Protein AF-0000000075735319 (afdb_homodimer)

Radius of gyration: 29.5 Å; Cα contacts (8 Å, |Δi|>4): 1504; chains: 2; bounding box: 54×100×84 Å

Secondary structure (DSSP, 8-state):
---------------HHHHHHHHHHHHGGGGGGGTT-EEEEESTTSHHHHHHHHHHHHHHHHHT---EEEEEES-HHHHHHH-HHHHT-TTEEEEE--TTTPPPPSS--SEEEE------HHHHHH-HHHHHHHHHHHHHHHHHHHHHTT-SEEEEEEEGGGG-PBPTT-SSB-TT--B---TTSGGGHHHHHHHHHHHHHHHHHHHH---EEEEEE-EEESTT--TTSS-HHHHHHHHHHTTPPEEESS-S--EE-EEEHHHHHHHHHHHHHHPPTT-EEEES----EEHHHHHHHHHHHHS-S-EEE------SS-SSEE-B--HHHHHHH-----S-HHHHHHHHHHHTT--TT--/---------------HHHHHHHHHHHHGGGGGGGTT-EEEEESTTSHHHHHHHHHHHHHHHHHT---EEEEEES-HHHHHHH-HHHHT-TTEEEEE--TTTPPPPSS--SEEEE------HHHHHH-HHHHHHHHHHHHHHHHHHHHHTT-SEEEEEEEGGGG-SBPTT-SSB-TT--B---TTSGGGHHHHHHHHHHHHHHHHHHHH---EEEEEE-EEESTT--TTSS-HHHHHHHHHHTTPPEEESS-S--EE-EEEHHHHHHHHHHHHHHPPTT-EEEES----EEHHHHHHHHHHHHS-S-EEE--PPP-SS-SSEE-B--HHHHHHH-----S-HHHHHHHHHHHTT--TT--

InterPro domains:
  IPR001509 NAD-dependent epimerase/dehydratase [PF01370] (40-284)
  IPR036291 NAD(P)-binding domain superfamily [SSF51735] (31-352)

Structure (mmCIF, N/CA/C/O backbone):
data_AF-0000000075735319-model_v1
#
loop_
_entity.id
_entity.type
_entity.pdbx_description
1 polymer 'NAD-dependent epimerase/dehydratase family protein'
#
loop_
_atom_site.group_PDB
_atom_site.id
_atom_site.type_symbol
_atom_site.label_atom_id
_atom_site.label_alt_id
_atom_site.label_comp_id
_atom_site.label_asym_id
_atom_site.label_entity_id
_atom_site.label_seq_id
_atom_site.pdbx_PDB_ins_code
_atom_site.Cartn_x
_atom_site.Cartn_y
_atom_site.Cartn_z
_atom_site.occupancy
_atom_site.B_iso_or_equiv
_atom_site.auth_seq_id
_atom_site.auth_comp_id
_atom_site.auth_asym_id
_atom_site.auth_atom_id
_atom_site.pdbx_PDB_model_num
ATOM 1 N N . MET A 1 1 ? 24.719 -62.781 7.316 1 29.17 1 MET A N 1
ATOM 2 C CA . MET A 1 1 ? 24.531 -61.344 7.418 1 29.17 1 MET A CA 1
ATOM 3 C C . MET A 1 1 ? 24.141 -60.75 6.07 1 29.17 1 MET A C 1
ATOM 5 O O . MET A 1 1 ? 24.984 -60.531 5.203 1 29.17 1 MET A O 1
ATOM 9 N N . SER A 1 2 ? 22.906 -61.094 5.492 1 29.58 2 SER A N 1
ATOM 10 C CA . SER A 1 2 ? 22.266 -60.844 4.203 1 29.58 2 SER A CA 1
ATOM 11 C C . SER A 1 2 ? 22.125 -59.344 3.949 1 29.58 2 SER A C 1
ATOM 13 O O . SER A 1 2 ? 21.562 -58.625 4.777 1 29.58 2 SER A O 1
ATOM 15 N N . ASP A 1 3 ? 23.094 -58.688 3.291 1 29.36 3 ASP A N 1
ATOM 16 C CA . ASP A 1 3 ? 23.234 -57.312 2.84 1 29.36 3 ASP A CA 1
ATOM 17 C C . ASP A 1 3 ? 21.984 -56.844 2.09 1 29.36 3 ASP A C 1
ATOM 19 O O . ASP A 1 3 ? 21.734 -57.281 0.961 1 29.36 3 ASP A O 1
ATOM 23 N N . GLN A 1 4 ? 20.766 -56.781 2.727 1 30.91 4 GLN A N 1
ATOM 24 C CA . GLN A 1 4 ? 19.547 -56.25 2.131 1 30.91 4 GLN A CA 1
ATOM 25 C C . GLN A 1 4 ? 19.812 -54.906 1.464 1 30.91 4 GLN A C 1
ATOM 27 O O . GLN A 1 4 ? 20.266 -53.969 2.113 1 30.91 4 GLN A O 1
ATOM 32 N N . SER A 1 5 ? 20.234 -54.938 0.179 1 34.66 5 SER A N 1
ATOM 33 C CA . SER A 1 5 ? 20.406 -53.781 -0.707 1 34.66 5 SER A CA 1
ATOM 34 C C . SER A 1 5 ? 19.297 -52.75 -0.492 1 34.66 5 SER A C 1
ATOM 36 O O . SER A 1 5 ? 18.172 -53.094 -0.137 1 34.66 5 SER A O 1
ATOM 38 N N . PRO A 1 6 ? 19.625 -51.469 -0.291 1 36.47 6 PRO A N 1
ATOM 39 C CA . PRO A 1 6 ? 18.656 -50.375 -0.102 1 36.47 6 PRO A CA 1
ATOM 40 C C . PRO A 1 6 ? 17.453 -50.5 -1.03 1 36.47 6 PRO A C 1
ATOM 42 O O . PRO A 1 6 ? 17.531 -51.188 -2.059 1 36.47 6 PRO A O 1
ATOM 45 N N . THR A 1 7 ? 16.234 -50.375 -0.545 1 35.91 7 THR A N 1
ATOM 46 C CA . THR A 1 7 ? 14.875 -50.281 -1.092 1 35.91 7 THR A CA 1
ATOM 47 C C . THR A 1 7 ? 14.875 -49.531 -2.408 1 35.91 7 THR A C 1
ATOM 49 O O . THR A 1 7 ? 15.43 -48.438 -2.496 1 35.91 7 THR A O 1
ATOM 52 N N . ASN A 1 8 ? 15 -50.188 -3.555 1 34.16 8 ASN A N 1
ATOM 53 C CA . ASN A 1 8 ? 14.664 -49.688 -4.887 1 34.16 8 ASN A CA 1
ATOM 54 C C . ASN A 1 8 ? 13.508 -48.688 -4.84 1 34.16 8 ASN A C 1
ATOM 56 O O . ASN A 1 8 ? 12.367 -49.062 -4.547 1 34.16 8 ASN A O 1
ATOM 60 N N . ALA A 1 9 ? 13.742 -47.5 -4.426 1 40.59 9 ALA A N 1
ATOM 61 C CA . ALA A 1 9 ? 12.656 -46.531 -4.555 1 40.59 9 ALA A CA 1
ATOM 62 C C . ALA A 1 9 ? 11.898 -46.719 -5.867 1 40.59 9 ALA A C 1
ATOM 64 O O . ALA A 1 9 ? 12.508 -46.781 -6.938 1 40.59 9 ALA A O 1
ATOM 65 N N . PRO A 1 10 ? 10.82 -47.25 -5.996 1 42.88 10 PRO A N 1
ATOM 66 C CA . PRO A 1 10 ? 10.07 -47.438 -7.242 1 42.88 10 PRO A CA 1
ATOM 67 C C . PRO A 1 10 ? 10.242 -46.25 -8.195 1 42.88 10 PRO A C 1
ATOM 69 O O . PRO A 1 10 ? 10.484 -45.125 -7.758 1 42.88 10 PRO A O 1
ATOM 72 N N . SER A 1 11 ? 10.773 -46.344 -9.484 1 46.78 11 SER A N 1
ATOM 73 C CA . SER A 1 11 ? 10.859 -45.438 -10.602 1 46.78 11 SER A CA 1
ATOM 74 C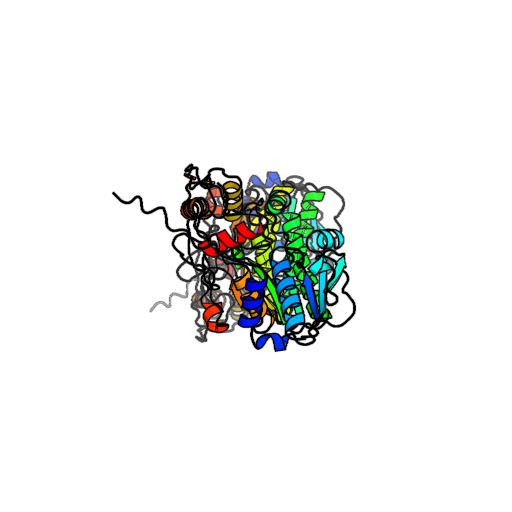 C . SER A 1 11 ? 9.648 -44.5 -10.648 1 46.78 11 SER A C 1
ATOM 76 O O . SER A 1 11 ? 8.516 -44.938 -10.789 1 46.78 11 SER A O 1
ATOM 78 N N . VAL A 1 12 ? 9.516 -43.562 -9.828 1 56.84 12 VAL A N 1
ATOM 79 C CA . VAL A 1 12 ? 8.414 -42.625 -9.859 1 56.84 12 VAL A CA 1
ATOM 80 C C . VAL A 1 12 ? 8.125 -42.219 -11.297 1 56.84 12 VAL A C 1
ATOM 82 O O . VAL A 1 12 ? 8.953 -41.562 -11.945 1 56.84 12 VAL A O 1
ATOM 85 N N . GLN A 1 13 ? 7.383 -43 -12.172 1 78.25 13 GLN A N 1
ATOM 86 C CA . GLN A 1 13 ? 6.977 -42.688 -13.547 1 78.25 13 GLN A CA 1
ATOM 87 C C . GLN A 1 13 ? 6.039 -41.469 -13.586 1 78.25 13 GLN A C 1
ATOM 89 O O . GLN A 1 13 ? 4.871 -41.594 -13.211 1 78.25 13 GLN A O 1
ATOM 94 N N . TRP A 1 14 ? 6.598 -40.219 -13.5 1 89.56 14 TRP A N 1
ATOM 95 C CA . TRP A 1 14 ? 5.848 -38.969 -13.609 1 89.56 14 TRP A CA 1
ATOM 96 C C . TRP A 1 14 ? 5.926 -38.406 -15.023 1 89.56 14 TRP A C 1
ATOM 98 O O . TRP A 1 14 ? 6.957 -38.531 -15.688 1 89.56 14 TRP A O 1
ATOM 108 N N . SER A 1 15 ? 4.824 -37.906 -15.523 1 93.81 15 SER A N 1
ATOM 109 C CA . SER A 1 15 ? 4.801 -37.125 -16.734 1 93.81 15 SER A CA 1
ATOM 110 C C . SER A 1 15 ? 3.914 -35.875 -16.578 1 93.81 15 SER A C 1
ATOM 112 O O . SER A 1 15 ? 3.002 -35.875 -15.75 1 93.81 15 SER A O 1
ATOM 114 N N . LEU A 1 16 ? 4.18 -34.938 -17.281 1 95.75 16 LEU A N 1
ATOM 115 C CA . LEU A 1 16 ? 3.352 -33.719 -17.281 1 95.75 16 LEU A CA 1
ATOM 116 C C . LEU A 1 16 ? 1.905 -34.062 -17.625 1 95.75 16 LEU A C 1
ATOM 118 O O . LEU A 1 16 ? 0.975 -33.469 -17.094 1 95.75 16 LEU A O 1
ATOM 122 N N . ALA A 1 17 ? 1.692 -35.031 -18.531 1 96.19 17 ALA A N 1
ATOM 123 C CA . ALA A 1 17 ? 0.356 -35.469 -18.938 1 96.19 17 ALA A CA 1
ATOM 124 C C . ALA A 1 17 ? -0.456 -35.938 -17.734 1 96.19 17 ALA A C 1
ATOM 126 O O . ALA A 1 17 ? -1.669 -35.75 -17.672 1 96.19 17 ALA A O 1
ATOM 127 N N . GLN A 1 18 ? 0.214 -36.594 -16.828 1 97.12 18 GLN A N 1
ATOM 128 C CA . GLN A 1 18 ? -0.46 -37.062 -15.625 1 97.12 18 GLN A CA 1
ATOM 129 C C . GLN A 1 18 ? -0.947 -35.875 -14.781 1 97.12 18 GLN A C 1
ATOM 131 O O . GLN A 1 18 ? -2.053 -35.906 -14.242 1 97.12 18 GLN A O 1
ATOM 136 N N . ASP A 1 19 ? -0.102 -34.906 -14.641 1 98.31 19 ASP A N 1
ATOM 137 C CA . ASP A 1 19 ? -0.502 -33.688 -13.922 1 98.31 19 ASP A CA 1
ATOM 138 C C . ASP A 1 19 ? -1.683 -33 -14.609 1 98.31 19 ASP A C 1
ATOM 140 O O . ASP A 1 19 ? -2.609 -32.531 -13.945 1 98.31 19 ASP A O 1
ATOM 144 N N . LEU A 1 20 ? -1.655 -32.938 -15.93 1 98.62 20 LEU A N 1
ATOM 145 C CA . LEU A 1 20 ? -2.721 -32.281 -16.672 1 98.62 20 LEU A CA 1
ATOM 146 C C . LEU A 1 20 ? -4.027 -33.062 -16.562 1 98.62 20 LEU A C 1
ATOM 148 O O . LEU A 1 20 ? -5.105 -32.469 -16.5 1 98.62 20 LEU A O 1
ATOM 152 N N . GLU A 1 21 ? -3.93 -34.406 -16.531 1 98.25 21 GLU A N 1
ATOM 153 C CA . GLU A 1 21 ? -5.098 -35.25 -16.297 1 98.25 21 GLU A CA 1
ATOM 154 C C . GLU A 1 21 ? -5.688 -34.969 -14.906 1 98.25 21 GLU A C 1
ATOM 156 O O . GLU A 1 21 ? -6.906 -34.875 -14.75 1 98.25 21 GLU A O 1
ATOM 161 N N . PHE A 1 22 ? -4.797 -34.906 -13.961 1 98.31 22 PHE A N 1
ATOM 162 C CA . PHE A 1 22 ? -5.215 -34.594 -12.602 1 98.31 22 PHE A CA 1
ATOM 163 C C . PHE A 1 22 ? -5.945 -33.25 -12.555 1 98.31 22 PHE A C 1
ATOM 165 O O . PHE A 1 22 ? -7.004 -33.156 -11.938 1 98.31 22 PHE A O 1
ATOM 172 N N . ILE A 1 23 ? -5.375 -32.219 -13.18 1 98.81 23 ILE A N 1
ATOM 173 C CA . ILE A 1 23 ? -5.973 -30.875 -13.195 1 98.81 23 ILE A CA 1
ATOM 174 C C . ILE A 1 23 ? -7.363 -30.938 -13.812 1 98.81 23 ILE A C 1
ATOM 176 O O . ILE A 1 23 ? -8.328 -30.406 -13.25 1 98.81 23 ILE A O 1
ATOM 180 N N . THR A 1 24 ? -7.496 -31.594 -14.969 1 98.75 24 THR A N 1
ATOM 181 C CA . THR A 1 24 ? -8.766 -31.688 -15.688 1 98.75 24 THR A CA 1
ATOM 182 C C . THR A 1 24 ? -9.82 -32.375 -14.828 1 98.75 24 THR A C 1
ATOM 184 O O . THR A 1 24 ? -10.945 -31.891 -14.719 1 98.75 24 THR A O 1
ATOM 187 N N . SER A 1 25 ? -9.398 -33.438 -14.188 1 98.56 25 SER A N 1
ATOM 188 C CA . SER A 1 25 ? -10.328 -34.188 -13.344 1 98.56 25 SER A CA 1
ATOM 189 C C . SER A 1 25 ? -10.703 -33.375 -12.094 1 98.56 25 SER A C 1
ATOM 191 O O . SER A 1 25 ? -11.852 -33.438 -11.641 1 98.56 25 SER A O 1
ATOM 193 N N . SER A 1 26 ? -9.766 -32.688 -11.508 1 98.62 26 SER A N 1
ATOM 194 C CA . SER A 1 26 ? -9.969 -31.984 -10.258 1 98.62 26 SER A CA 1
ATOM 195 C C . SER A 1 26 ? -10.852 -30.766 -10.453 1 98.62 26 SER A C 1
ATOM 197 O O . SER A 1 26 ? -11.648 -30.422 -9.578 1 98.62 26 SER A O 1
ATOM 199 N N . VAL A 1 27 ? -10.664 -30.062 -11.562 1 98.62 27 VAL A N 1
ATOM 200 C CA . VAL A 1 27 ? -11.555 -28.938 -11.875 1 98.62 27 VAL A CA 1
ATOM 201 C C . VAL A 1 27 ? -12.969 -29.469 -12.133 1 98.62 27 VAL A C 1
ATOM 203 O O . VAL A 1 27 ? -13.953 -28.844 -11.719 1 98.62 27 VAL A O 1
ATOM 206 N N . GLY A 1 28 ? -13.094 -30.578 -12.844 1 97.88 28 GLY A N 1
ATOM 207 C CA . GLY A 1 28 ? -14.344 -31.312 -12.969 1 97.88 28 GLY A CA 1
ATOM 208 C C . GLY A 1 28 ? -15.406 -30.562 -13.75 1 97.88 28 GLY A C 1
ATOM 209 O O . GLY A 1 28 ? -15.141 -30.062 -14.852 1 97.88 28 GLY A O 1
ATOM 210 N N . PRO A 1 29 ? -16.594 -30.453 -13.141 1 98.06 29 PRO A N 1
ATOM 211 C CA . PRO A 1 29 ? -17.719 -29.875 -13.875 1 98.06 29 PRO A CA 1
ATOM 212 C C . PRO A 1 29 ? -17.547 -28.375 -14.102 1 98.06 29 PRO A C 1
ATOM 214 O O . PRO A 1 29 ? -18.25 -27.781 -14.938 1 98.06 29 PRO A O 1
ATOM 217 N N . TYR A 1 30 ? -16.656 -27.812 -13.438 1 98.44 30 TYR A N 1
ATOM 218 C CA . TYR A 1 30 ? -16.5 -26.359 -13.508 1 98.44 30 TYR A CA 1
ATOM 219 C C . TYR A 1 30 ? -15.859 -25.938 -14.82 1 98.44 30 TYR A C 1
ATOM 221 O O . TYR A 1 30 ? -15.898 -24.766 -15.188 1 98.44 30 TYR A O 1
ATOM 229 N N . TRP A 1 31 ? -15.289 -26.875 -15.562 1 98.62 31 TRP A N 1
ATOM 230 C CA . TRP A 1 31 ? -14.812 -26.578 -16.906 1 98.62 31 TRP A CA 1
ATOM 231 C C . TRP A 1 31 ? -15.938 -26.031 -17.781 1 98.62 31 TRP A C 1
ATOM 233 O O . TRP A 1 31 ? -15.695 -25.266 -18.719 1 98.62 31 TRP A O 1
ATOM 243 N N . ASN A 1 32 ? -17.156 -26.359 -17.438 1 98.25 32 ASN A N 1
ATOM 244 C CA . ASN A 1 32 ? -18.312 -25.938 -18.203 1 98.25 32 ASN A CA 1
ATOM 245 C C . ASN A 1 32 ? -18.453 -24.406 -18.203 1 98.25 32 ASN A C 1
ATOM 247 O O . ASN A 1 32 ? -19.016 -23.828 -19.125 1 98.25 32 ASN A O 1
ATOM 251 N N . GLU A 1 33 ? -17.938 -23.797 -17.203 1 98.12 33 GLU A N 1
ATOM 252 C CA . GLU A 1 33 ? -18 -22.344 -17.094 1 98.12 33 GLU A CA 1
ATOM 253 C C . GLU A 1 33 ? -17.078 -21.688 -18.125 1 98.12 33 GLU A C 1
ATOM 255 O O . GLU A 1 33 ? -17.203 -20.484 -18.375 1 98.12 33 GLU A O 1
ATOM 260 N N . LEU A 1 34 ? -16.188 -22.469 -18.75 1 98.5 34 LEU A N 1
ATOM 261 C CA . LEU A 1 34 ? -15.242 -21.922 -19.719 1 98.5 34 LEU A CA 1
ATOM 262 C C . LEU A 1 34 ? -15.578 -22.359 -21.125 1 98.5 34 LEU A C 1
ATOM 264 O O . LEU A 1 34 ? -14.797 -22.125 -22.062 1 98.5 34 LEU A O 1
ATOM 268 N N . LYS A 1 35 ? -16.703 -23.094 -21.234 1 98.44 35 LYS A N 1
ATOM 269 C CA . LYS A 1 35 ? -17.156 -23.438 -22.578 1 98.44 35 LYS A CA 1
ATOM 270 C C . LYS A 1 35 ? -17.406 -22.188 -23.422 1 98.44 35 LYS A C 1
ATOM 272 O O . LYS A 1 35 ? -18.172 -21.312 -23.016 1 98.44 35 LYS A O 1
ATOM 277 N N . GLY A 1 36 ? -16.719 -22.047 -24.516 1 98.38 36 GLY A N 1
ATOM 278 C CA . GLY A 1 36 ? -16.875 -20.922 -25.422 1 98.38 36 GLY A CA 1
ATOM 279 C C . GLY A 1 36 ? -16.281 -19.641 -24.875 1 98.38 36 GLY A C 1
ATOM 280 O O . GLY A 1 36 ? -16.516 -18.562 -25.406 1 98.38 36 GLY A O 1
ATOM 281 N N . ALA A 1 37 ? -15.531 -19.781 -23.797 1 98.5 37 ALA A N 1
ATOM 282 C CA . ALA A 1 37 ? -14.977 -18.609 -23.141 1 98.5 37 ALA A CA 1
ATOM 283 C C . ALA A 1 37 ? -13.914 -17.938 -24 1 98.5 37 ALA A C 1
ATOM 285 O O . ALA A 1 37 ? -13.211 -18.609 -24.766 1 98.5 37 ALA A O 1
ATOM 286 N N . ARG A 1 38 ? -13.828 -16.641 -23.938 1 98.69 38 ARG A N 1
ATOM 287 C CA . ARG A 1 38 ? -12.758 -15.836 -24.516 1 98.69 38 ARG A CA 1
ATOM 288 C C . ARG A 1 38 ? -11.922 -15.18 -23.422 1 98.69 38 ARG A C 1
ATOM 290 O O . ARG A 1 38 ? -12.359 -14.211 -22.781 1 98.69 38 ARG A O 1
ATOM 297 N N . LEU A 1 39 ? -10.727 -15.672 -23.266 1 98.81 39 LEU A N 1
ATOM 298 C CA . LEU A 1 39 ? -9.867 -15.242 -22.172 1 98.81 39 LEU A CA 1
ATOM 299 C C . LEU A 1 39 ? -8.812 -14.25 -22.656 1 98.81 39 LEU A C 1
ATOM 301 O O . LEU A 1 39 ? -8.281 -14.398 -23.75 1 98.81 39 LEU A O 1
ATOM 305 N N . PHE A 1 40 ? -8.547 -13.211 -21.891 1 98.88 40 PHE A N 1
ATOM 306 C CA . PHE A 1 40 ? -7.348 -12.391 -22 1 98.88 40 PHE A CA 1
ATOM 307 C C . PHE A 1 40 ? -6.387 -12.672 -20.859 1 98.88 40 PHE A C 1
ATOM 309 O O . PHE A 1 40 ? -6.773 -12.633 -19.688 1 98.88 40 PHE A O 1
ATOM 316 N N . ILE A 1 41 ? -5.152 -13.031 -21.188 1 98.81 41 ILE A N 1
ATOM 317 C CA . ILE A 1 41 ? -4.188 -13.453 -20.188 1 98.81 41 ILE A CA 1
ATOM 318 C C . ILE A 1 41 ? -2.92 -12.609 -20.297 1 98.81 41 ILE A C 1
ATOM 320 O O . ILE A 1 41 ? -2.309 -12.547 -21.375 1 98.81 41 ILE A O 1
ATOM 324 N N . THR A 1 42 ? -2.578 -11.898 -19.25 1 98.44 42 THR A N 1
ATOM 325 C CA . THR A 1 42 ? -1.233 -11.344 -19.125 1 98.44 42 THR A CA 1
ATOM 326 C C . THR A 1 42 ? -0.352 -12.25 -18.266 1 98.44 42 THR A C 1
ATOM 328 O O . THR A 1 42 ? -0.845 -12.938 -17.375 1 98.44 42 THR A O 1
ATOM 331 N N . GLY A 1 43 ? 0.929 -12.305 -18.609 1 96.81 43 GLY A N 1
ATOM 332 C CA . GLY A 1 43 ? 1.821 -13.164 -17.844 1 96.81 43 GLY A CA 1
ATOM 333 C C . GLY A 1 43 ? 1.709 -14.633 -18.234 1 96.81 43 GLY A C 1
ATOM 334 O O . GLY A 1 43 ? 2.137 -15.508 -17.484 1 96.81 43 GLY A O 1
ATOM 335 N N . GLY A 1 44 ? 1.169 -14.898 -19.359 1 97.56 44 GLY A N 1
ATOM 336 C CA . GLY A 1 44 ? 0.912 -16.266 -19.781 1 97.56 44 GLY A CA 1
ATOM 337 C C . GLY A 1 44 ? 2.17 -17.016 -20.188 1 97.56 44 GLY A C 1
ATOM 338 O O . GLY A 1 44 ? 2.156 -18.234 -20.297 1 97.56 44 GLY A O 1
ATOM 339 N N . THR A 1 45 ? 3.279 -16.328 -20.375 1 96.5 45 THR A N 1
ATOM 340 C CA . THR A 1 45 ? 4.488 -16.969 -20.859 1 96.5 45 THR A CA 1
ATOM 341 C C . THR A 1 45 ? 5.469 -17.234 -19.734 1 96.5 45 THR A C 1
ATOM 343 O O . THR A 1 45 ? 6.582 -17.719 -19.953 1 96.5 45 THR A O 1
ATOM 346 N N . GLY A 1 46 ? 5.039 -16.922 -18.516 1 94.31 46 GLY A N 1
ATOM 347 C CA . GLY A 1 46 ? 5.848 -17.203 -17.344 1 94.31 46 GLY A CA 1
ATOM 348 C C . GLY A 1 46 ? 5.586 -18.562 -16.734 1 94.31 46 GLY A C 1
ATOM 349 O O . GLY A 1 46 ? 4.867 -19.375 -17.312 1 94.31 46 GLY A O 1
ATOM 350 N N . PHE A 1 47 ? 6.125 -18.812 -15.57 1 94.5 47 PHE A N 1
ATOM 351 C CA . PHE A 1 47 ? 6.027 -20.094 -14.875 1 94.5 47 PHE A CA 1
ATOM 352 C C . PHE A 1 47 ? 4.57 -20.484 -14.664 1 94.5 47 PHE A C 1
ATOM 354 O O . PHE A 1 47 ? 4.105 -21.5 -15.195 1 94.5 47 PHE A O 1
ATOM 361 N N . ILE A 1 48 ? 3.811 -19.641 -13.945 1 97.31 48 ILE A N 1
ATOM 362 C CA . ILE A 1 48 ? 2.418 -19.938 -13.633 1 97.31 48 ILE A CA 1
ATOM 363 C C . ILE A 1 48 ? 1.579 -19.891 -14.906 1 97.31 48 ILE A C 1
ATOM 365 O O . ILE A 1 48 ? 0.703 -20.734 -15.109 1 97.31 48 ILE A O 1
ATOM 369 N N . GLY A 1 49 ? 1.894 -18.922 -15.742 1 97.81 49 GLY A N 1
ATOM 370 C CA . GLY A 1 49 ? 1.192 -18.797 -17.016 1 97.81 49 GLY A CA 1
ATOM 371 C C . GLY A 1 49 ? 1.272 -20.047 -17.875 1 97.81 49 GLY A C 1
ATOM 372 O O . GLY A 1 49 ? 0.275 -20.469 -18.469 1 97.81 49 GLY A O 1
ATOM 373 N N . CYS A 1 50 ? 2.426 -20.656 -17.938 1 97.75 50 CYS A N 1
ATOM 374 C CA . CYS A 1 50 ? 2.602 -21.875 -18.719 1 97.75 50 CYS A CA 1
ATOM 375 C C . CYS A 1 50 ? 1.699 -23 -18.203 1 97.75 50 CYS A C 1
ATOM 377 O O . CYS A 1 50 ? 1.107 -23.734 -19 1 97.75 50 CYS A O 1
ATOM 379 N N . TRP A 1 51 ? 1.585 -23.078 -16.938 1 98.5 51 TRP A N 1
ATOM 380 C CA . TRP A 1 51 ? 0.731 -24.109 -16.359 1 98.5 51 TRP A CA 1
ATOM 381 C C . TRP A 1 51 ? -0.734 -23.859 -16.703 1 98.5 51 TRP A C 1
ATOM 383 O O . TRP A 1 51 ? -1.476 -24.797 -17 1 98.5 51 TRP A O 1
ATOM 393 N N . LEU A 1 52 ? -1.158 -22.609 -16.641 1 98.81 52 LEU A N 1
ATOM 394 C CA . LEU A 1 52 ? -2.525 -22.266 -17.016 1 98.81 52 LEU A CA 1
ATOM 395 C C . LEU A 1 52 ? -2.789 -22.609 -18.484 1 98.81 52 LEU A C 1
ATOM 397 O O . LEU A 1 52 ? -3.812 -23.203 -18.812 1 98.81 52 LEU A O 1
ATOM 401 N N . LEU A 1 53 ? -1.831 -22.25 -19.344 1 98.81 53 LEU A N 1
ATOM 402 C CA . LEU A 1 53 ? -1.992 -22.516 -20.766 1 98.81 53 LEU A CA 1
ATOM 403 C C . LEU A 1 53 ? -2.01 -24.016 -21.047 1 98.81 53 LEU A C 1
ATOM 405 O O . LEU A 1 53 ? -2.818 -24.484 -21.844 1 98.81 53 LEU A O 1
ATOM 409 N N . GLU A 1 54 ? -1.102 -24.797 -20.359 1 98.81 54 GLU A N 1
ATOM 410 C CA . GLU A 1 54 ? -1.103 -26.25 -20.484 1 98.81 54 GLU A CA 1
ATOM 411 C C . GLU A 1 54 ? -2.463 -26.828 -20.125 1 98.81 54 GLU A C 1
ATOM 413 O O . GLU A 1 54 ? -3.014 -27.641 -20.875 1 98.81 54 GLU A O 1
ATOM 418 N N . ALA A 1 55 ? -2.957 -26.406 -19.016 1 98.88 55 ALA A N 1
ATOM 419 C CA . ALA A 1 55 ? -4.219 -26.938 -18.5 1 98.88 55 ALA A CA 1
ATOM 420 C C . ALA A 1 55 ? -5.379 -26.578 -19.438 1 98.88 55 ALA A C 1
ATOM 422 O O . ALA A 1 55 ? -6.211 -27.438 -19.75 1 98.88 55 ALA A O 1
ATOM 423 N N . LEU A 1 56 ? -5.461 -25.312 -19.891 1 98.88 56 LEU A N 1
ATOM 424 C CA . LEU A 1 56 ? -6.52 -24.844 -20.781 1 98.88 56 LEU A CA 1
ATOM 425 C C . LEU A 1 56 ? -6.477 -25.609 -22.109 1 98.88 56 LEU A C 1
ATOM 427 O O . LEU A 1 56 ? -7.516 -26.062 -22.594 1 98.88 56 LEU A O 1
ATOM 431 N N . ARG A 1 57 ? -5.277 -25.75 -22.672 1 98.75 57 ARG A N 1
ATOM 432 C CA . ARG A 1 57 ? -5.113 -26.469 -23.922 1 98.75 57 ARG A CA 1
ATOM 433 C C . ARG A 1 57 ? -5.566 -27.922 -23.781 1 98.75 57 ARG A C 1
ATOM 435 O O . ARG A 1 57 ? -6.332 -28.422 -24.609 1 98.75 57 ARG A O 1
ATOM 442 N N . TYR A 1 58 ? -5.07 -28.547 -22.703 1 98.69 58 TYR A N 1
ATOM 443 C CA . TYR A 1 58 ? -5.383 -29.953 -22.484 1 98.69 58 TYR A CA 1
ATOM 444 C C . TYR A 1 58 ? -6.883 -30.156 -22.328 1 98.69 58 TYR A C 1
ATOM 446 O O . TYR A 1 58 ? -7.473 -31.016 -22.984 1 98.69 58 TYR A O 1
ATOM 454 N N . ALA A 1 59 ? -7.504 -29.391 -21.516 1 98.62 59 ALA A N 1
ATOM 455 C CA . ALA A 1 59 ? -8.93 -29.516 -21.25 1 98.62 59 ALA A CA 1
ATOM 456 C C . ALA A 1 59 ? -9.758 -29.188 -22.5 1 98.62 59 ALA A C 1
ATOM 458 O O . ALA A 1 59 ? -10.773 -29.828 -22.766 1 98.62 59 ALA A O 1
ATOM 459 N N . ASP A 1 60 ? -9.32 -28.125 -23.219 1 98.62 60 ASP A N 1
ATOM 460 C CA . ASP A 1 60 ? -10.031 -27.75 -24.438 1 98.62 60 ASP A CA 1
ATOM 461 C C . ASP A 1 60 ? -10.07 -28.906 -25.422 1 98.62 60 ASP A C 1
ATOM 463 O O . ASP A 1 60 ? -11.117 -29.188 -26.016 1 98.62 60 ASP A O 1
ATOM 467 N N . ARG A 1 61 ? -8.984 -29.594 -25.578 1 97.75 61 ARG A N 1
ATOM 468 C CA . ARG A 1 61 ? -8.875 -30.719 -26.5 1 97.75 61 ARG A CA 1
ATOM 469 C C . ARG A 1 61 ? -9.68 -31.922 -26 1 97.75 61 ARG A C 1
ATOM 471 O O . ARG A 1 61 ? -10.344 -32.594 -26.797 1 97.75 61 ARG A O 1
ATOM 478 N N . GLN A 1 62 ? -9.648 -32.125 -24.719 1 97.75 62 GLN A N 1
ATOM 479 C CA . GLN A 1 62 ? -10.266 -33.312 -24.156 1 97.75 62 GLN A CA 1
ATOM 480 C C . GLN A 1 62 ? -11.773 -33.156 -24.031 1 97.75 62 GLN A C 1
ATOM 482 O O . GLN A 1 62 ? -12.523 -34.125 -24.156 1 97.75 62 GLN A O 1
ATOM 487 N N . LEU A 1 63 ? -12.18 -31.938 -23.75 1 98.12 63 LEU A N 1
ATOM 488 C CA . LEU A 1 63 ? -13.578 -31.734 -23.391 1 98.12 63 LEU A CA 1
ATOM 489 C C . LEU A 1 63 ? -14.297 -30.922 -24.453 1 98.12 63 LEU A C 1
ATOM 491 O O . LEU A 1 63 ? -15.477 -30.594 -24.312 1 98.12 63 LEU A O 1
ATOM 495 N N . ASP A 1 64 ? -13.672 -30.531 -25.531 1 97.94 64 ASP A N 1
ATOM 496 C CA . ASP A 1 64 ? -14.25 -29.75 -26.625 1 97.94 64 ASP A CA 1
ATOM 497 C C . ASP A 1 64 ? -14.898 -28.469 -26.094 1 97.94 64 ASP A C 1
ATOM 499 O O . ASP A 1 64 ? -16.078 -28.219 -26.359 1 97.94 64 ASP A O 1
ATOM 503 N N . LEU A 1 65 ? -14.133 -27.75 -25.344 1 98.38 65 LEU A N 1
ATOM 504 C CA . LEU A 1 65 ? -14.648 -26.547 -24.672 1 98.38 65 LEU A CA 1
ATOM 505 C C . LEU A 1 65 ? -14.875 -25.422 -25.688 1 98.38 65 LEU A C 1
ATOM 507 O O . LEU A 1 65 ? -15.719 -24.562 -25.484 1 98.38 65 LEU A O 1
ATOM 511 N N . GLY A 1 66 ? -14.133 -25.328 -26.75 1 98.56 66 GLY A N 1
ATOM 512 C CA . GLY A 1 66 ? -14.227 -24.25 -27.719 1 98.56 66 GLY A CA 1
ATOM 513 C C . GLY A 1 66 ? -13.773 -22.906 -27.156 1 98.56 66 GLY A C 1
ATOM 514 O O . GLY A 1 66 ? -14.328 -21.875 -27.5 1 98.56 66 GLY A O 1
ATOM 515 N N . LEU A 1 67 ? -12.859 -22.906 -26.203 1 98.19 67 LEU A N 1
ATOM 516 C CA . LEU A 1 67 ? -12.375 -21.656 -25.625 1 98.19 67 LEU A CA 1
ATOM 517 C C . LEU A 1 67 ? -11.305 -21.031 -26.5 1 98.19 67 LEU A C 1
ATOM 519 O O . LEU A 1 67 ? -10.711 -21.703 -27.344 1 98.19 67 LEU A O 1
ATOM 523 N N . GLN A 1 68 ? -11.125 -19.688 -26.391 1 98.5 68 GLN A N 1
ATOM 524 C CA . GLN A 1 68 ? -10.062 -18.906 -27.016 1 98.5 68 GLN A CA 1
ATOM 525 C C . GLN A 1 68 ? -9.305 -18.078 -25.984 1 98.5 68 GLN A C 1
ATOM 527 O O . GLN A 1 68 ? -9.914 -17.547 -25.047 1 98.5 68 GLN A O 1
ATOM 532 N N . ALA A 1 69 ? -8.031 -18.047 -26.188 1 98.69 69 ALA A N 1
ATOM 533 C CA . ALA A 1 69 ? -7.227 -17.234 -25.281 1 98.69 69 ALA A CA 1
ATOM 534 C C . ALA A 1 69 ? -6.301 -16.297 -26.047 1 98.69 69 ALA A C 1
ATOM 536 O O . ALA A 1 69 ? -5.66 -16.719 -27.016 1 98.69 69 ALA A O 1
ATOM 537 N N . THR A 1 70 ? -6.359 -15.023 -25.734 1 98.81 70 THR A N 1
ATOM 538 C CA . THR A 1 70 ? -5.391 -14.031 -26.188 1 98.81 70 THR A CA 1
ATOM 539 C C . THR A 1 70 ? -4.359 -13.742 -25.094 1 98.81 70 THR A C 1
ATOM 541 O O . THR A 1 70 ? -4.715 -13.352 -23.984 1 98.81 70 THR A O 1
ATOM 544 N N . ILE A 1 71 ? -3.094 -14.031 -25.438 1 98.75 71 ILE A N 1
ATOM 545 C CA . ILE A 1 71 ? -2.016 -13.898 -24.453 1 98.75 71 ILE A CA 1
ATOM 546 C C . ILE A 1 71 ? -1.139 -12.703 -24.812 1 98.75 71 ILE A C 1
ATOM 548 O O . ILE A 1 71 ? -0.587 -12.633 -25.922 1 98.75 71 ILE A O 1
ATOM 552 N N . LEU A 1 72 ? -1.011 -11.734 -23.891 1 98.44 72 LEU A N 1
ATOM 553 C CA . LEU A 1 72 ? -0.097 -10.609 -24.031 1 98.44 72 LEU A CA 1
ATOM 554 C C . LEU A 1 72 ? 1.314 -11 -23.609 1 98.44 72 LEU A C 1
ATOM 556 O O . LEU A 1 72 ? 1.505 -11.594 -22.547 1 98.44 72 LEU A O 1
ATOM 560 N N . THR A 1 73 ? 2.254 -10.766 -24.422 1 96.88 73 THR A N 1
ATOM 561 C CA . THR A 1 73 ? 3.654 -11.016 -24.109 1 96.88 73 THR A CA 1
ATOM 562 C C . THR A 1 73 ? 4.555 -9.992 -24.797 1 96.88 73 THR A C 1
ATOM 564 O O . THR A 1 73 ? 4.184 -9.414 -25.812 1 96.88 73 THR A O 1
ATOM 567 N N . ARG A 1 74 ? 5.734 -9.734 -24.219 1 92.75 74 ARG A N 1
ATOM 568 C CA . ARG A 1 74 ? 6.684 -8.781 -24.781 1 92.75 74 ARG A CA 1
ATOM 569 C C . ARG A 1 74 ? 7.402 -9.383 -25.984 1 92.75 74 ARG A C 1
ATOM 571 O O . ARG A 1 74 ? 7.859 -8.648 -26.875 1 92.75 74 ARG A O 1
ATOM 578 N N . ASN A 1 75 ? 7.328 -10.781 -25.984 1 95.19 75 ASN A N 1
ATOM 579 C CA . ASN A 1 75 ? 8.125 -11.445 -27 1 95.19 75 ASN A CA 1
ATOM 580 C C . ASN A 1 75 ? 7.512 -12.781 -27.422 1 95.19 75 ASN A C 1
ATOM 582 O O . ASN A 1 75 ? 7.969 -13.836 -26.984 1 95.19 75 ASN A O 1
ATOM 586 N N . PRO A 1 76 ? 6.594 -12.719 -28.344 1 96.5 76 PRO A N 1
ATOM 587 C CA . PRO A 1 76 ? 5.949 -13.961 -28.781 1 96.5 76 PRO A CA 1
ATOM 588 C C . PRO A 1 76 ? 6.938 -14.961 -29.391 1 96.5 76 PRO A C 1
ATOM 590 O O . PRO A 1 76 ? 6.793 -16.172 -29.188 1 96.5 76 PRO A O 1
ATOM 593 N N . SER A 1 77 ? 7.949 -14.453 -30.062 1 97 77 SER A N 1
ATOM 594 C CA . SER A 1 77 ? 8.914 -15.328 -30.719 1 97 77 SER A CA 1
ATOM 595 C C . SER A 1 77 ? 9.727 -16.109 -29.688 1 97 77 SER A C 1
ATOM 597 O O . SER A 1 77 ? 10.008 -17.297 -29.891 1 97 77 SER A O 1
ATOM 599 N N . ALA A 1 78 ? 10.102 -15.484 -28.625 1 96.19 78 ALA A N 1
ATOM 600 C CA . ALA A 1 78 ? 10.828 -16.172 -27.562 1 96.19 78 ALA A CA 1
ATOM 601 C C . ALA A 1 78 ? 9.992 -17.281 -26.953 1 96.19 78 ALA A C 1
ATOM 603 O O . ALA A 1 78 ? 10.523 -18.344 -26.609 1 96.19 78 ALA A O 1
ATOM 604 N N . PHE A 1 79 ? 8.711 -17.031 -26.875 1 96.62 79 PHE A N 1
ATOM 605 C CA . PHE A 1 79 ? 7.852 -18.062 -26.297 1 96.62 79 PHE A CA 1
ATOM 606 C C . PHE A 1 79 ? 7.68 -19.234 -27.25 1 96.62 79 PHE A C 1
ATOM 608 O O . PHE A 1 79 ? 7.602 -20.391 -26.812 1 96.62 79 PHE A O 1
ATOM 615 N N . GLN A 1 80 ? 7.594 -18.953 -28.484 1 97.38 80 GLN A N 1
ATOM 616 C CA . GLN A 1 80 ? 7.523 -20 -29.5 1 97.38 80 GLN A CA 1
ATOM 617 C C . GLN A 1 80 ? 8.719 -20.953 -29.391 1 97.38 80 GLN A C 1
ATOM 619 O O . GLN A 1 80 ? 8.578 -22.156 -29.562 1 97.38 80 GLN A O 1
ATOM 624 N N . ALA A 1 81 ? 9.859 -20.391 -29.109 1 96.88 81 ALA A N 1
ATOM 625 C CA . ALA A 1 81 ? 11.062 -21.203 -28.938 1 96.88 81 ALA A CA 1
ATOM 626 C C . ALA A 1 81 ? 11.008 -22 -27.641 1 96.88 81 ALA A C 1
ATOM 628 O O . ALA A 1 81 ? 11.438 -23.156 -27.594 1 96.88 81 ALA A O 1
ATOM 629 N N . LYS A 1 82 ? 10.438 -21.453 -26.609 1 94.69 82 LYS A N 1
ATOM 630 C CA . LYS A 1 82 ? 10.383 -22.047 -25.281 1 94.69 82 LYS A CA 1
ATOM 631 C C . LYS A 1 82 ? 9.352 -23.172 -25.219 1 94.69 82 LYS A C 1
ATOM 633 O O . LYS A 1 82 ? 9.609 -24.234 -24.656 1 94.69 82 LYS A O 1
ATOM 638 N N . ALA A 1 83 ? 8.219 -22.922 -25.766 1 97.12 83 ALA A N 1
ATOM 639 C CA . ALA A 1 83 ? 7.098 -23.859 -25.703 1 97.12 83 ALA A CA 1
ATOM 640 C C . ALA A 1 83 ? 6.309 -23.859 -27 1 97.12 83 ALA A C 1
ATOM 642 O O . ALA A 1 83 ? 5.164 -23.406 -27.047 1 97.12 83 ALA A O 1
ATOM 643 N N . PRO A 1 84 ? 6.82 -24.469 -28.062 1 97.81 84 PRO A N 1
ATOM 644 C CA . PRO A 1 84 ? 6.223 -24.422 -29.391 1 97.81 84 PRO A CA 1
ATOM 645 C C . PRO A 1 84 ? 4.816 -25 -29.438 1 97.81 84 PRO A C 1
ATOM 647 O O . PRO A 1 84 ? 3.957 -24.516 -30.172 1 97.81 84 PRO A O 1
ATOM 650 N N . HIS A 1 85 ? 4.531 -26.062 -28.672 1 97.69 85 HIS A N 1
ATOM 651 C CA . HIS A 1 85 ? 3.225 -26.719 -28.703 1 97.69 85 HIS A CA 1
ATOM 652 C C . HIS A 1 85 ? 2.145 -25.797 -28.125 1 97.69 85 HIS A C 1
ATOM 654 O O . HIS A 1 85 ? 0.987 -25.859 -28.547 1 97.69 85 HIS A O 1
ATOM 660 N N . LEU A 1 86 ? 2.502 -24.969 -27.172 1 98.5 86 LEU A N 1
ATOM 661 C CA . LEU A 1 86 ? 1.569 -23.969 -26.641 1 98.5 86 LEU A CA 1
ATOM 662 C C . LEU A 1 86 ? 1.408 -22.797 -27.609 1 98.5 86 LEU A C 1
ATOM 664 O O . LEU A 1 86 ? 0.288 -22.359 -27.875 1 98.5 86 LEU A O 1
ATOM 668 N N . ALA A 1 87 ? 2.539 -22.344 -28.156 1 98.25 87 ALA A N 1
ATOM 669 C CA . ALA A 1 87 ? 2.557 -21.172 -29.016 1 98.25 87 ALA A CA 1
ATOM 670 C C . ALA A 1 87 ? 1.793 -21.422 -30.312 1 98.25 87 ALA A C 1
ATOM 672 O O . ALA A 1 87 ? 1.223 -20.5 -30.906 1 98.25 87 ALA A O 1
ATOM 673 N N . SER A 1 88 ? 1.715 -22.688 -30.719 1 97.69 88 SER A N 1
ATOM 674 C CA . SER A 1 88 ? 1.125 -23.031 -32 1 97.69 88 SER A CA 1
ATOM 675 C C . SER A 1 88 ? -0.296 -23.562 -31.844 1 97.69 88 SER A C 1
ATOM 677 O O . SER A 1 88 ? -0.931 -23.953 -32.812 1 97.69 88 SER A O 1
ATOM 679 N N . TYR A 1 89 ? -0.731 -23.625 -30.609 1 98.25 89 TYR A N 1
ATOM 680 C CA . TYR A 1 89 ? -2.088 -24.109 -30.406 1 98.25 89 TYR A CA 1
ATOM 681 C C . TYR A 1 89 ? -3.109 -23.172 -31.047 1 98.25 89 TYR A C 1
ATOM 683 O O . TYR A 1 89 ? -3.086 -21.969 -30.812 1 98.25 89 TYR A O 1
ATOM 691 N N . GLY A 1 90 ? -4.02 -23.625 -31.828 1 98.12 90 GLY A N 1
ATOM 692 C CA . GLY A 1 90 ? -4.922 -22.859 -32.656 1 98.12 90 GLY A CA 1
ATOM 693 C C . GLY A 1 90 ? -5.828 -21.922 -31.875 1 98.12 90 GLY A C 1
ATOM 694 O O . GLY A 1 90 ? -6.211 -20.859 -32.375 1 98.12 90 GLY A O 1
ATOM 695 N N . SER A 1 91 ? -6.176 -22.312 -30.656 1 98.31 91 SER A N 1
ATOM 696 C CA . SER A 1 91 ? -7.098 -21.516 -29.844 1 98.31 91 SER A CA 1
ATOM 697 C C . SER A 1 91 ? -6.363 -20.438 -29.062 1 98.31 91 SER A C 1
ATOM 699 O O . SER A 1 91 ? -6.984 -19.641 -28.359 1 98.31 91 SER A O 1
ATOM 701 N N . PHE A 1 92 ? -5.012 -20.422 -29.156 1 98.75 92 PHE A N 1
ATOM 702 C CA . PHE A 1 92 ? -4.207 -19.422 -28.469 1 98.75 92 PHE A CA 1
ATOM 703 C C . PHE A 1 92 ? -3.672 -18.391 -29.453 1 98.75 92 PHE A C 1
ATOM 705 O O . PHE A 1 92 ? -3.137 -18.734 -30.5 1 98.75 92 PHE A O 1
ATOM 712 N N . ARG A 1 93 ? -3.895 -17.156 -29.172 1 98.25 93 ARG A N 1
ATOM 713 C CA . ARG A 1 93 ? -3.34 -16.047 -29.938 1 98.25 93 ARG A CA 1
ATOM 714 C C . ARG A 1 93 ? -2.393 -15.211 -29.078 1 98.25 93 ARG A C 1
ATOM 716 O O . ARG A 1 93 ? -2.785 -14.695 -28.031 1 98.25 93 ARG A O 1
ATOM 723 N N . PHE A 1 94 ? -1.168 -15.094 -29.547 1 98.38 94 PHE A N 1
ATOM 724 C CA . PHE A 1 94 ? -0.178 -14.305 -28.828 1 98.38 94 PHE A CA 1
ATOM 725 C C . PHE A 1 94 ? -0.021 -12.922 -29.453 1 98.38 94 PHE A C 1
ATOM 727 O O . PHE A 1 94 ? 0.167 -12.805 -30.656 1 98.38 94 PHE A O 1
ATOM 734 N N . ILE A 1 95 ? -0.126 -11.883 -28.656 1 97.81 95 ILE A N 1
ATOM 735 C CA . ILE A 1 95 ? 0.04 -10.523 -29.141 1 97.81 95 ILE A CA 1
ATOM 736 C C . ILE A 1 95 ? 1.189 -9.844 -28.406 1 97.81 95 ILE A C 1
ATOM 738 O O . ILE A 1 95 ? 1.363 -10.039 -27.203 1 97.81 95 ILE A O 1
ATOM 742 N N . ALA A 1 96 ? 1.97 -9.102 -29.172 1 97.56 96 ALA A N 1
ATOM 743 C CA . ALA A 1 96 ? 3.111 -8.391 -28.609 1 97.56 96 ALA A CA 1
ATOM 744 C C . ALA A 1 96 ? 2.67 -7.086 -27.938 1 97.56 96 ALA A C 1
ATOM 746 O O . ALA A 1 96 ? 1.874 -6.332 -28.5 1 97.56 96 ALA A O 1
ATOM 747 N N . GLY A 1 97 ? 3.137 -6.852 -26.672 1 96.19 97 GLY A N 1
ATOM 748 C CA . GLY A 1 97 ? 2.838 -5.598 -26 1 96.19 97 GLY A CA 1
ATOM 749 C C . GLY A 1 97 ? 3.348 -5.551 -24.562 1 96.19 97 GLY A C 1
ATOM 750 O O . GLY A 1 97 ? 3.801 -6.566 -24.031 1 96.19 97 GLY A O 1
ATOM 751 N N . ASN A 1 98 ? 3.322 -4.367 -24.078 1 94.88 98 ASN A N 1
ATOM 752 C CA . ASN A 1 98 ? 3.643 -4.105 -22.672 1 94.88 98 ASN A CA 1
ATOM 753 C C . ASN A 1 98 ? 2.383 -4.004 -21.828 1 94.88 98 ASN A C 1
ATOM 755 O O . ASN A 1 98 ? 1.417 -3.342 -22.203 1 94.88 98 ASN A O 1
ATOM 759 N N . VAL A 1 99 ? 2.422 -4.648 -20.703 1 95.94 99 VAL A N 1
ATOM 760 C CA . VAL A 1 99 ? 1.231 -4.742 -19.859 1 95.94 99 VAL A CA 1
ATOM 761 C C . VAL A 1 99 ? 0.808 -3.346 -19.406 1 95.94 99 VAL A C 1
ATOM 763 O O . VAL A 1 99 ? -0.374 -3.1 -19.156 1 95.94 99 VAL A O 1
ATOM 766 N N . ALA A 1 100 ? 1.723 -2.387 -19.375 1 93.88 100 ALA A N 1
ATOM 767 C CA . ALA A 1 100 ? 1.447 -1.06 -18.828 1 93.88 100 ALA A CA 1
ATOM 768 C C . ALA A 1 100 ? 0.684 -0.202 -19.844 1 93.88 100 ALA A C 1
ATOM 770 O O . ALA A 1 100 ? 0.088 0.813 -19.469 1 93.88 100 ALA A O 1
ATOM 771 N N . ASP A 1 101 ? 0.771 -0.592 -21.156 1 94.88 101 ASP A N 1
ATOM 772 C CA . ASP A 1 101 ? 0.189 0.342 -22.125 1 94.88 101 ASP A CA 1
ATOM 773 C C . ASP A 1 101 ? -0.259 -0.381 -23.391 1 94.88 101 ASP A C 1
ATOM 775 O O . ASP A 1 101 ? -0.377 0.233 -24.453 1 94.88 101 ASP A O 1
ATOM 779 N N . PHE A 1 102 ? -0.5 -1.658 -23.312 1 97.19 102 PHE A N 1
ATOM 780 C CA . PHE A 1 102 ? -0.92 -2.43 -24.469 1 97.19 102 PHE A CA 1
ATOM 781 C C . PHE A 1 102 ? -2.229 -1.89 -25.031 1 97.19 102 PHE A C 1
ATOM 783 O O . PHE A 1 102 ? -3.064 -1.37 -24.297 1 97.19 102 PHE A O 1
ATOM 790 N N . ALA A 1 103 ? -2.391 -2.008 -26.344 1 97.75 103 ALA A N 1
ATOM 791 C CA . ALA A 1 103 ? -3.664 -1.698 -26.984 1 97.75 103 ALA A CA 1
ATOM 792 C C . ALA A 1 103 ? -4.688 -2.803 -26.734 1 97.75 103 ALA A C 1
ATOM 794 O O . ALA A 1 103 ? -4.348 -3.988 -26.766 1 97.75 103 ALA A O 1
ATOM 795 N N . PHE A 1 104 ? -5.895 -2.416 -26.453 1 98.19 104 PHE A N 1
ATOM 796 C CA . PHE A 1 104 ? -6.938 -3.414 -26.25 1 98.19 104 PHE A CA 1
ATOM 797 C C . PHE A 1 104 ? -7.234 -4.164 -27.531 1 98.19 104 PHE A C 1
ATOM 799 O O . PHE A 1 104 ? -7.57 -3.555 -28.547 1 98.19 104 PHE A O 1
ATOM 806 N N . PRO A 1 105 ? -7.02 -5.457 -27.516 1 97.56 105 PRO A N 1
ATOM 807 C CA . PRO A 1 105 ? -7.387 -6.211 -28.719 1 97.56 105 PRO A CA 1
ATOM 808 C C . PRO A 1 105 ? -8.883 -6.121 -29.031 1 97.56 105 PRO A C 1
ATOM 810 O O . PRO A 1 105 ? -9.695 -5.887 -28.125 1 97.56 105 PRO A O 1
ATOM 813 N N . ARG A 1 106 ? -9.234 -6.379 -30.25 1 95.19 106 ARG A N 1
ATOM 814 C CA . ARG A 1 106 ? -10.625 -6.348 -30.688 1 95.19 106 ARG A CA 1
ATOM 815 C C . ARG A 1 106 ? -11.375 -7.586 -30.219 1 95.19 106 ARG A C 1
ATOM 817 O O . ARG A 1 106 ? -10.766 -8.633 -29.969 1 95.19 106 ARG A O 1
ATOM 824 N N . GLY A 1 107 ? -12.719 -7.387 -30.078 1 94.56 107 GLY A N 1
ATOM 825 C CA . GLY A 1 107 ? -13.555 -8.516 -29.719 1 94.56 107 GLY A CA 1
ATOM 826 C C . GLY A 1 107 ? -14.008 -8.492 -28.266 1 94.56 107 GLY A C 1
ATOM 827 O O . GLY A 1 107 ? -13.711 -7.547 -27.531 1 94.56 107 GLY A O 1
ATOM 828 N N . GLU A 1 108 ? -14.758 -9.5 -27.969 1 95.06 108 GLU A N 1
ATOM 829 C CA . GLU A 1 108 ? -15.281 -9.656 -26.609 1 95.06 108 GLU A CA 1
ATOM 830 C C . GLU A 1 108 ? -14.406 -10.602 -25.781 1 95.06 108 GLU A C 1
ATOM 832 O O . GLU A 1 108 ? -13.805 -11.523 -26.328 1 95.06 108 GLU A O 1
ATOM 837 N N . PHE A 1 109 ? -14.367 -10.328 -24.562 1 98.62 109 PHE A N 1
ATOM 838 C CA . PHE A 1 109 ? -13.633 -11.172 -23.625 1 98.62 109 PHE A CA 1
ATOM 839 C C . PHE A 1 109 ? -14.469 -11.445 -22.375 1 98.62 109 PHE A C 1
ATOM 841 O O . PHE A 1 109 ? -14.883 -10.516 -21.688 1 98.62 109 PHE A O 1
ATOM 848 N N . SER A 1 110 ? -14.664 -12.664 -22.109 1 98.56 110 SER A N 1
ATOM 849 C CA . SER A 1 110 ? -15.5 -13.047 -20.984 1 98.56 110 SER A CA 1
ATOM 850 C C . SER A 1 110 ? -14.68 -13.148 -19.688 1 98.56 110 SER A C 1
ATOM 852 O O . SER A 1 110 ? -15.219 -12.992 -18.594 1 98.56 110 SER A O 1
ATOM 854 N N . HIS A 1 111 ? -13.375 -13.477 -19.828 1 98.81 111 HIS A N 1
ATOM 855 C CA . HIS A 1 111 ? -12.516 -13.695 -18.672 1 98.81 111 HIS A CA 1
ATOM 856 C C . HIS A 1 111 ? -11.195 -12.953 -18.812 1 98.81 111 HIS A C 1
ATOM 858 O O . HIS A 1 111 ? -10.688 -12.781 -19.922 1 98.81 111 HIS A O 1
ATOM 864 N N . LEU A 1 112 ? -10.672 -12.469 -17.703 1 98.88 112 LEU A N 1
ATOM 865 C CA . LEU A 1 112 ? -9.359 -11.844 -17.609 1 98.88 112 LEU A CA 1
ATOM 866 C C . LEU A 1 112 ? -8.508 -12.523 -16.547 1 98.88 112 LEU A C 1
ATOM 868 O O . LEU A 1 112 ? -8.953 -12.695 -15.414 1 98.88 112 LEU A O 1
ATOM 872 N N . ILE A 1 113 ? -7.355 -13.008 -16.906 1 98.88 113 ILE A N 1
ATOM 873 C CA . ILE A 1 113 ? -6.34 -13.461 -15.961 1 98.88 113 ILE A CA 1
ATOM 874 C C . ILE A 1 113 ? -5.137 -12.516 -16.016 1 98.88 113 ILE A C 1
ATOM 876 O O . ILE A 1 113 ? -4.43 -12.461 -17.016 1 98.88 113 ILE A O 1
ATOM 880 N N . HIS A 1 114 ? -4.957 -11.789 -14.953 1 98.75 114 HIS A N 1
ATOM 881 C CA . HIS A 1 114 ? -3.807 -10.898 -14.859 1 98.75 114 HIS A CA 1
ATOM 882 C C . HIS A 1 114 ? -2.693 -11.516 -14.023 1 98.75 114 HIS A C 1
ATOM 884 O O . HIS A 1 114 ? -2.688 -11.391 -12.797 1 98.75 114 HIS A O 1
ATOM 890 N N . ALA A 1 115 ? -1.715 -12.07 -14.703 1 97.81 115 ALA A N 1
ATOM 891 C CA . ALA A 1 115 ? -0.647 -12.82 -14.047 1 97.81 115 ALA A CA 1
ATOM 892 C C . ALA A 1 115 ? 0.712 -12.172 -14.305 1 97.81 115 ALA A C 1
ATOM 894 O O . ALA A 1 115 ? 1.739 -12.664 -13.828 1 97.81 115 ALA A O 1
ATOM 895 N N . ALA A 1 116 ? 0.708 -11.07 -14.992 1 90.5 116 ALA A N 1
ATOM 896 C CA . ALA A 1 116 ? 1.966 -10.43 -15.367 1 90.5 116 ALA A CA 1
ATOM 897 C C . ALA A 1 116 ? 2.605 -9.734 -14.164 1 90.5 116 ALA A C 1
ATOM 899 O O . ALA A 1 116 ? 1.965 -8.914 -13.5 1 90.5 116 ALA A O 1
ATOM 900 N N . THR A 1 117 ? 3.576 -10.188 -13.586 1 77.62 117 THR A N 1
ATOM 901 C CA . THR A 1 117 ? 4.414 -9.445 -12.656 1 77.62 117 THR A CA 1
ATOM 902 C C . THR A 1 117 ? 5.891 -9.773 -12.883 1 77.62 117 THR A C 1
ATOM 904 O O . THR A 1 117 ? 6.234 -10.898 -13.234 1 77.62 117 THR A O 1
ATOM 907 N N . ASP A 1 118 ? 6.68 -8.766 -12.969 1 67.31 118 ASP A N 1
ATOM 908 C CA . ASP A 1 118 ? 8.109 -9.031 -13.039 1 67.31 118 ASP A CA 1
ATOM 909 C C . ASP A 1 118 ? 8.688 -9.336 -11.656 1 67.31 118 ASP A C 1
ATOM 911 O O . ASP A 1 118 ? 9.141 -8.43 -10.953 1 67.31 118 ASP A O 1
ATOM 915 N N . ALA A 1 119 ? 8.461 -10.562 -11.117 1 64.44 119 ALA A N 1
ATOM 916 C CA . ALA A 1 119 ? 8.922 -10.898 -9.773 1 64.44 119 ALA A CA 1
ATOM 917 C C . ALA A 1 119 ? 10.43 -11.141 -9.75 1 64.44 119 ALA A C 1
ATOM 919 O O . ALA A 1 119 ? 10.914 -12.008 -9.023 1 64.44 119 ALA A O 1
ATOM 920 N N . SER A 1 120 ? 11.117 -10.352 -10.5 1 71.12 120 SER A N 1
ATOM 921 C CA . SER A 1 120 ? 12.57 -10.477 -10.531 1 71.12 120 SER A CA 1
ATOM 922 C C . SER A 1 120 ? 13.203 -9.797 -9.32 1 71.12 120 SER A C 1
ATOM 924 O O . SER A 1 120 ? 13.086 -8.586 -9.156 1 71.12 120 SER A O 1
ATOM 926 N N . ALA A 1 121 ? 13.836 -10.641 -8.508 1 71 121 ALA A N 1
ATOM 927 C CA . ALA A 1 121 ? 14.578 -10.094 -7.375 1 71 121 ALA A CA 1
ATOM 928 C C . ALA A 1 121 ? 15.625 -9.086 -7.84 1 71 121 ALA A C 1
ATOM 930 O O . ALA A 1 121 ? 15.852 -8.062 -7.188 1 71 121 ALA A O 1
ATOM 931 N N . ASP A 1 122 ? 16.172 -9.375 -8.961 1 76.94 122 ASP A N 1
ATOM 932 C CA . ASP A 1 122 ? 17.172 -8.484 -9.539 1 76.94 122 ASP A CA 1
ATOM 933 C C . ASP A 1 122 ? 16.578 -7.137 -9.906 1 76.94 122 ASP A C 1
ATOM 935 O O . ASP A 1 122 ? 17.141 -6.09 -9.594 1 76.94 122 ASP A O 1
ATOM 939 N N . LEU A 1 123 ? 15.453 -7.168 -10.492 1 81.44 123 LEU A N 1
ATOM 940 C CA . LEU A 1 123 ? 14.766 -5.93 -10.859 1 81.44 123 LEU A CA 1
ATOM 941 C C . LEU A 1 123 ? 14.359 -5.148 -9.609 1 81.44 123 LEU A C 1
ATOM 943 O O . LEU A 1 123 ? 14.547 -3.93 -9.555 1 81.44 123 LEU A O 1
ATOM 947 N N . ASN A 1 124 ? 13.883 -5.82 -8.664 1 83.12 124 ASN A N 1
ATOM 948 C CA . ASN A 1 124 ? 13.477 -5.191 -7.414 1 83.12 124 ASN A CA 1
ATOM 949 C C . ASN A 1 124 ? 14.641 -4.473 -6.738 1 83.12 124 ASN A C 1
ATOM 951 O O . ASN A 1 124 ? 14.469 -3.381 -6.191 1 83.12 124 ASN A O 1
ATOM 955 N N . GLU A 1 125 ? 15.773 -5.066 -6.852 1 84.5 125 GLU A N 1
ATOM 956 C CA . GLU A 1 125 ? 16.969 -4.512 -6.215 1 84.5 125 GLU A CA 1
ATOM 957 C C . GLU A 1 125 ? 17.547 -3.363 -7.035 1 84.5 125 GLU A C 1
ATOM 959 O O . GLU A 1 125 ? 17.844 -2.299 -6.496 1 84.5 125 GLU A O 1
ATOM 964 N N . ARG A 1 126 ? 17.594 -3.568 -8.352 1 89.31 126 ARG A N 1
ATOM 965 C CA . ARG A 1 126 ? 18.359 -2.643 -9.188 1 89.31 126 ARG A CA 1
ATOM 966 C C . ARG A 1 126 ? 17.484 -1.508 -9.695 1 89.31 126 ARG A C 1
ATOM 968 O O . ARG A 1 126 ? 17.969 -0.401 -9.938 1 89.31 126 ARG A O 1
ATOM 975 N N . ASN A 1 127 ? 16.25 -1.788 -9.898 1 94.5 127 ASN A N 1
ATOM 976 C CA . ASN A 1 127 ? 15.32 -0.791 -10.414 1 94.5 127 ASN A CA 1
ATOM 977 C C . ASN A 1 127 ? 13.938 -0.944 -9.789 1 94.5 127 ASN A C 1
ATOM 979 O O . ASN A 1 127 ? 12.969 -1.253 -10.492 1 94.5 127 ASN A O 1
ATOM 983 N N . PRO A 1 128 ? 13.852 -0.639 -8.516 1 95.62 128 PRO A N 1
ATOM 984 C CA . PRO A 1 128 ? 12.578 -0.794 -7.812 1 95.62 128 PRO A CA 1
ATOM 985 C C . PRO A 1 128 ? 11.477 0.096 -8.383 1 95.62 128 PRO A C 1
ATOM 987 O O . PRO A 1 128 ? 10.297 -0.245 -8.297 1 95.62 128 PRO A O 1
ATOM 990 N N . ARG A 1 129 ? 11.836 1.227 -8.992 1 96 129 ARG A N 1
ATOM 991 C CA . ARG A 1 129 ? 10.828 2.08 -9.609 1 96 129 ARG A CA 1
ATOM 992 C C . ARG A 1 129 ? 10.133 1.357 -10.758 1 96 129 ARG A C 1
ATOM 994 O O . ARG A 1 129 ? 8.906 1.411 -10.875 1 96 129 ARG A O 1
ATOM 1001 N N . GLN A 1 130 ? 10.922 0.705 -11.578 1 94 130 GLN A N 1
ATOM 1002 C CA . GLN A 1 130 ? 10.352 -0.061 -12.68 1 94 130 GLN A CA 1
ATOM 1003 C C . GLN A 1 130 ? 9.469 -1.198 -12.164 1 94 130 GLN A C 1
ATOM 1005 O O . GLN A 1 130 ? 8.414 -1.477 -12.727 1 94 130 GLN A O 1
ATOM 1010 N N . MET A 1 131 ? 9.914 -1.883 -11.133 1 94.69 131 MET A N 1
ATOM 1011 C CA . MET A 1 131 ? 9.109 -2.93 -10.508 1 94.69 131 MET A CA 1
ATOM 1012 C C . MET A 1 131 ? 7.762 -2.383 -10.047 1 94.69 131 MET A C 1
ATOM 1014 O O . MET A 1 131 ? 6.715 -2.939 -10.391 1 94.69 131 MET A O 1
ATOM 1018 N N . PHE A 1 132 ? 7.824 -1.316 -9.336 1 96.5 132 PHE A N 1
ATOM 1019 C CA . PHE A 1 132 ? 6.621 -0.688 -8.812 1 96.5 132 PHE A CA 1
ATOM 1020 C C . PHE A 1 132 ? 5.66 -0.324 -9.938 1 96.5 132 PHE A C 1
ATOM 1022 O O . PHE A 1 132 ? 4.477 -0.661 -9.883 1 96.5 132 PHE A O 1
ATOM 1029 N N . ASP A 1 133 ? 6.148 0.301 -10.984 1 93.69 133 ASP A N 1
ATOM 1030 C CA . ASP A 1 133 ? 5.348 0.766 -12.117 1 93.69 133 ASP A CA 1
ATOM 1031 C C . ASP A 1 133 ? 4.754 -0.408 -12.891 1 93.69 133 ASP A C 1
ATOM 1033 O O . ASP A 1 133 ? 3.582 -0.377 -13.273 1 93.69 133 ASP A O 1
ATOM 1037 N N . THR A 1 134 ? 5.57 -1.382 -13.102 1 93.38 134 THR A N 1
ATOM 1038 C CA . THR A 1 134 ? 5.109 -2.537 -13.859 1 93.38 134 THR A CA 1
ATOM 1039 C C . THR A 1 134 ? 3.92 -3.199 -13.172 1 93.38 134 THR A C 1
ATOM 1041 O O . THR A 1 134 ? 2.924 -3.531 -13.812 1 93.38 134 THR A O 1
ATOM 1044 N N . VAL A 1 135 ? 3.992 -3.357 -11.914 1 96.12 135 VAL A N 1
ATOM 1045 C CA . VAL A 1 135 ? 2.922 -4.008 -11.164 1 96.12 135 VAL A CA 1
ATOM 1046 C C . VAL A 1 135 ? 1.684 -3.113 -11.148 1 96.12 135 VAL A C 1
ATOM 1048 O O . VAL A 1 135 ? 0.593 -3.547 -11.531 1 96.12 135 VAL A O 1
ATOM 1051 N N . LEU A 1 136 ? 1.883 -1.862 -10.82 1 95.88 136 LEU A N 1
ATOM 1052 C CA . LEU A 1 136 ? 0.738 -0.99 -10.578 1 95.88 136 LEU A CA 1
ATOM 1053 C C . LEU A 1 136 ? 0.09 -0.573 -11.898 1 95.88 136 LEU A C 1
ATOM 1055 O O . LEU A 1 136 ? -1.124 -0.708 -12.062 1 95.88 136 LEU A O 1
ATOM 1059 N N . LEU A 1 137 ? 0.902 -0.041 -12.844 1 94.81 137 LEU A N 1
ATOM 1060 C CA . LEU A 1 137 ? 0.363 0.403 -14.125 1 94.81 137 LEU A CA 1
ATOM 1061 C C . LEU A 1 137 ? -0.158 -0.779 -14.938 1 94.81 137 LEU A C 1
ATOM 1063 O O . LEU A 1 137 ? -1.156 -0.657 -15.648 1 94.81 137 LEU A O 1
ATOM 1067 N N . GLY A 1 138 ? 0.563 -1.895 -14.805 1 96.75 138 GLY A N 1
ATOM 1068 C CA . GLY A 1 138 ? 0.086 -3.1 -15.469 1 96.75 138 GLY A CA 1
ATOM 1069 C C . GLY A 1 138 ? -1.269 -3.561 -14.961 1 96.75 138 GLY A C 1
ATOM 1070 O O . GLY A 1 138 ? -2.15 -3.896 -15.75 1 96.75 138 GLY A O 1
ATOM 1071 N N . THR A 1 139 ? -1.426 -3.539 -13.641 1 97.88 139 THR A N 1
ATOM 1072 C CA . THR A 1 139 ? -2.701 -3.938 -13.055 1 97.88 139 THR A CA 1
ATOM 1073 C C . THR A 1 139 ? -3.807 -2.963 -13.453 1 97.88 139 THR A C 1
ATOM 1075 O O . THR A 1 139 ? -4.898 -3.383 -13.844 1 97.88 139 THR A O 1
ATOM 1078 N N . ARG A 1 140 ? -3.496 -1.686 -13.43 1 97.62 140 ARG A N 1
ATOM 1079 C CA . ARG A 1 140 ? -4.48 -0.685 -13.828 1 97.62 140 ARG A CA 1
ATOM 1080 C C . ARG A 1 140 ? -4.938 -0.915 -15.266 1 97.62 140 ARG A C 1
ATOM 1082 O O . ARG A 1 140 ? -6.137 -0.898 -15.555 1 97.62 140 ARG A O 1
ATOM 1089 N N . ARG A 1 141 ? -3.986 -1.081 -16.141 1 97.94 141 ARG A N 1
ATOM 1090 C CA . ARG A 1 141 ? -4.293 -1.273 -17.562 1 97.94 141 ARG A CA 1
ATOM 1091 C C . ARG A 1 141 ? -5.133 -2.527 -17.781 1 97.94 141 ARG A C 1
ATOM 1093 O O . ARG A 1 141 ? -6.082 -2.518 -18.562 1 97.94 141 ARG A O 1
ATOM 1100 N N . ALA A 1 142 ? -4.789 -3.58 -17.078 1 98.5 142 ALA A N 1
ATOM 1101 C CA . ALA A 1 142 ? -5.543 -4.828 -17.172 1 98.5 142 ALA A CA 1
ATOM 1102 C C . ALA A 1 142 ? -6.973 -4.641 -16.672 1 98.5 142 ALA A C 1
ATOM 1104 O O . ALA A 1 142 ? -7.922 -5.141 -17.281 1 98.5 142 ALA A O 1
ATOM 1105 N N . LEU A 1 143 ? -7.129 -3.936 -15.562 1 98.56 143 LEU A N 1
ATOM 1106 C CA . LEU A 1 143 ? -8.453 -3.699 -15 1 98.56 143 LEU A CA 1
ATOM 1107 C C . LEU A 1 143 ? -9.281 -2.811 -15.93 1 98.56 143 LEU A C 1
ATOM 1109 O O . LEU A 1 143 ? -10.477 -3.047 -16.125 1 98.56 143 LEU A O 1
ATOM 1113 N N . ASP A 1 144 ? -8.617 -1.783 -16.484 1 98.56 144 ASP A N 1
ATOM 1114 C CA . ASP A 1 144 ? -9.281 -0.962 -17.484 1 98.56 144 ASP A CA 1
ATOM 1115 C C . ASP A 1 144 ? -9.797 -1.817 -18.641 1 98.56 144 ASP A C 1
ATOM 1117 O O . ASP A 1 144 ? -10.914 -1.619 -19.125 1 98.56 144 ASP A O 1
ATOM 1121 N N . PHE A 1 145 ? -8.969 -2.729 -19.078 1 98.69 145 PHE A N 1
ATOM 1122 C CA . PHE A 1 145 ? -9.344 -3.666 -20.125 1 98.69 145 PHE A CA 1
ATOM 1123 C C . PHE A 1 145 ? -10.578 -4.465 -19.719 1 98.69 145 PHE A C 1
ATOM 1125 O O . PHE A 1 145 ? -11.523 -4.602 -20.5 1 98.69 145 PHE A O 1
ATOM 1132 N N . GLY A 1 146 ? -10.539 -5.012 -18.5 1 98.62 146 GLY A N 1
ATOM 1133 C CA . GLY A 1 146 ? -11.672 -5.773 -18 1 98.62 146 GLY A CA 1
ATOM 1134 C C . GLY A 1 146 ? -12.977 -4.996 -18.031 1 98.62 146 GLY A C 1
ATOM 1135 O O . GLY A 1 146 ? -14.008 -5.527 -18.438 1 98.62 146 GLY A O 1
ATOM 1136 N N . VAL A 1 147 ? -12.914 -3.762 -17.625 1 98.38 147 VAL A N 1
ATOM 1137 C CA . VAL A 1 147 ? -14.094 -2.906 -17.609 1 98.38 147 VAL A CA 1
ATOM 1138 C C . VAL A 1 147 ? -14.539 -2.629 -19.047 1 98.38 147 VAL A C 1
ATOM 1140 O O . VAL A 1 147 ? -15.719 -2.779 -19.391 1 98.38 147 VAL A O 1
ATOM 1143 N N . ALA A 1 148 ? -13.594 -2.258 -19.922 1 98.31 148 ALA A N 1
ATOM 1144 C CA . ALA A 1 148 ? -13.883 -1.891 -21.297 1 98.31 148 ALA A CA 1
ATOM 1145 C C . ALA A 1 148 ? -14.539 -3.049 -22.047 1 98.31 148 ALA A C 1
ATOM 1147 O O . ALA A 1 148 ? -15.398 -2.832 -22.906 1 98.31 148 ALA A O 1
ATOM 1148 N N . LYS A 1 149 ? -14.141 -4.262 -21.734 1 98.25 149 LYS A N 1
ATOM 1149 C CA . LYS A 1 149 ? -14.617 -5.438 -22.469 1 98.25 149 LYS A CA 1
ATOM 1150 C C . LYS A 1 149 ? -15.734 -6.141 -21.703 1 98.25 149 LYS A C 1
ATOM 1152 O O . LYS A 1 149 ? -16.203 -7.195 -22.125 1 98.25 149 LYS A O 1
ATOM 1157 N N . SER A 1 150 ? -16.125 -5.594 -20.562 1 96.06 150 SER A N 1
ATOM 1158 C CA . SER A 1 150 ? -17.188 -6.145 -19.719 1 96.06 150 SER A CA 1
ATOM 1159 C C . SER A 1 150 ? -16.906 -7.602 -19.359 1 96.06 150 SER A C 1
ATOM 1161 O O . SER A 1 150 ? -17.781 -8.461 -19.484 1 96.06 150 SER A O 1
ATOM 1163 N N . ALA A 1 151 ? -15.641 -7.852 -18.984 1 97.81 151 ALA A N 1
ATOM 1164 C CA . ALA A 1 151 ? -15.281 -9.195 -18.531 1 97.81 151 ALA A CA 1
ATOM 1165 C C . ALA A 1 151 ? -16.141 -9.633 -17.344 1 97.81 151 ALA A C 1
ATOM 1167 O O . ALA A 1 151 ? -16.375 -8.859 -16.422 1 97.81 151 ALA A O 1
ATOM 1168 N N . LYS A 1 152 ? -16.625 -10.844 -17.391 1 95.81 152 LYS A N 1
ATOM 1169 C CA . LYS A 1 152 ? -17.516 -11.367 -16.359 1 95.81 152 LYS A CA 1
ATOM 1170 C C . LYS A 1 152 ? -16.75 -11.781 -15.109 1 95.81 152 LYS A C 1
ATOM 1172 O O . LYS A 1 152 ? -17.203 -11.547 -13.992 1 95.81 152 LYS A O 1
ATOM 1177 N N . ARG A 1 153 ? -15.625 -12.477 -15.344 1 97.69 153 ARG A N 1
ATOM 1178 C CA . ARG A 1 153 ? -14.781 -12.977 -14.273 1 97.69 153 ARG A CA 1
ATOM 1179 C C . ARG A 1 153 ? -13.32 -12.594 -14.492 1 97.69 153 ARG A C 1
ATOM 1181 O O . ARG A 1 153 ? -12.805 -12.703 -15.609 1 97.69 153 ARG A O 1
ATOM 1188 N N . CYS A 1 154 ? -12.703 -12.109 -13.414 1 98.75 154 CYS A N 1
ATOM 1189 C CA . CYS A 1 154 ? -11.289 -11.766 -13.453 1 98.75 154 CYS A CA 1
ATOM 1190 C C . CYS A 1 154 ? -10.523 -12.453 -12.328 1 98.75 154 CYS A C 1
ATOM 1192 O O . CYS A 1 154 ? -11.07 -12.672 -11.25 1 98.75 154 CYS A O 1
ATOM 1194 N N . LEU A 1 155 ? -9.352 -12.859 -12.625 1 98.88 155 LEU A N 1
ATOM 1195 C CA . LEU A 1 155 ? -8.414 -13.414 -11.664 1 98.88 155 LEU A CA 1
ATOM 1196 C C . LEU A 1 155 ? -7.137 -12.586 -11.602 1 98.88 155 LEU A C 1
ATOM 1198 O O . LEU A 1 155 ? -6.516 -12.32 -12.633 1 98.88 155 LEU A O 1
ATOM 1202 N N . PHE A 1 156 ? -6.828 -12.102 -10.43 1 98.75 156 PHE A N 1
ATOM 1203 C CA . PHE A 1 156 ? -5.586 -11.367 -10.211 1 98.75 156 PHE A CA 1
ATOM 1204 C C . PHE A 1 156 ? -4.598 -12.211 -9.406 1 98.75 156 PHE A C 1
ATOM 1206 O O . PHE A 1 156 ? -4.914 -12.672 -8.312 1 98.75 156 PHE A O 1
ATOM 1213 N N . LEU A 1 157 ? -3.447 -12.43 -9.953 1 98.56 157 LEU A N 1
ATOM 1214 C CA . LEU A 1 157 ? -2.398 -13.141 -9.227 1 98.56 157 LEU A CA 1
ATOM 1215 C C . LEU A 1 157 ? -1.585 -12.18 -8.367 1 98.56 157 LEU A C 1
ATOM 1217 O O . LEU A 1 157 ? -0.717 -11.469 -8.875 1 98.56 157 LEU A O 1
ATOM 1221 N N . SER A 1 158 ? -1.904 -12.18 -7.129 1 98.12 158 SER A N 1
ATOM 1222 C CA . SER A 1 158 ? -1.158 -11.422 -6.125 1 98.12 158 SER A CA 1
ATOM 1223 C C . SER A 1 158 ? -0.112 -12.297 -5.441 1 98.12 158 SER A C 1
ATOM 1225 O O . SER A 1 158 ? 0.443 -13.211 -6.062 1 98.12 158 SER A O 1
ATOM 1227 N N . SER A 1 159 ? 0.314 -11.922 -4.289 1 96.81 159 SER A N 1
ATOM 1228 C CA . SER A 1 159 ? 1.417 -12.594 -3.613 1 96.81 159 SER A CA 1
ATOM 1229 C C . SER A 1 159 ? 1.236 -12.57 -2.1 1 96.81 159 SER A C 1
ATOM 1231 O O . SER A 1 159 ? 0.731 -11.586 -1.547 1 96.81 159 SER A O 1
ATOM 1233 N N . GLY A 1 160 ? 1.713 -13.648 -1.506 1 96.88 160 GLY A N 1
ATOM 1234 C CA . GLY A 1 160 ? 1.768 -13.633 -0.052 1 96.88 160 GLY A CA 1
ATOM 1235 C C . GLY A 1 160 ? 2.684 -12.555 0.5 1 96.88 160 GLY A C 1
ATOM 1236 O O . GLY A 1 160 ? 2.613 -12.227 1.686 1 96.88 160 GLY A O 1
ATOM 1237 N N . ALA A 1 161 ? 3.516 -12 -0.3 1 95.19 161 ALA A N 1
ATOM 1238 C CA . ALA A 1 161 ? 4.469 -10.969 0.114 1 95.19 161 ALA A CA 1
ATOM 1239 C C . ALA A 1 161 ? 3.75 -9.742 0.664 1 95.19 161 ALA A C 1
ATOM 1241 O O . ALA A 1 161 ? 4.348 -8.93 1.373 1 95.19 161 ALA A O 1
ATOM 1242 N N . ILE A 1 162 ? 2.457 -9.594 0.387 1 97.19 162 ILE A N 1
ATOM 1243 C CA . ILE A 1 162 ? 1.72 -8.398 0.779 1 97.19 162 ILE A CA 1
ATOM 1244 C C . ILE A 1 162 ? 1.59 -8.344 2.299 1 97.19 162 ILE A C 1
ATOM 1246 O O . ILE A 1 162 ? 1.298 -7.289 2.869 1 97.19 162 ILE A O 1
ATOM 1250 N N . TYR A 1 163 ? 1.794 -9.531 2.924 1 97.06 163 TYR A N 1
ATOM 1251 C CA . TYR A 1 163 ? 1.605 -9.617 4.367 1 97.06 163 TYR A CA 1
ATOM 1252 C C . TYR A 1 163 ? 2.814 -9.07 5.113 1 97.06 163 TYR A C 1
ATOM 1254 O O . TYR A 1 163 ? 2.754 -8.836 6.32 1 97.06 163 TYR A O 1
ATOM 1262 N N . GLY A 1 164 ? 3.891 -8.805 4.406 1 95.19 164 GLY A N 1
ATOM 1263 C CA . GLY A 1 164 ? 5.121 -8.438 5.086 1 95.19 164 GLY A CA 1
ATOM 1264 C C . GLY A 1 164 ? 5.754 -9.586 5.84 1 95.19 164 GLY A C 1
ATOM 1265 O O . GLY A 1 164 ? 5.535 -10.758 5.5 1 95.19 164 GLY A O 1
ATOM 1266 N N . GLN A 1 165 ? 6.555 -9.258 6.766 1 92.25 165 GLN A N 1
ATOM 1267 C CA . GLN A 1 165 ? 7.262 -10.273 7.539 1 92.25 165 GLN A CA 1
ATOM 1268 C C . GLN A 1 165 ? 6.305 -11.047 8.438 1 92.25 165 GLN A C 1
ATOM 1270 O O . GLN A 1 165 ? 5.566 -10.453 9.227 1 92.25 165 GLN A O 1
ATOM 1275 N N . GLN A 1 166 ? 6.266 -12.281 8.219 1 93.81 166 GLN A N 1
ATOM 1276 C CA . GLN A 1 166 ? 5.516 -13.164 9.102 1 93.81 166 GLN A CA 1
ATOM 1277 C C . GLN A 1 166 ? 6.277 -13.414 10.398 1 93.81 166 GLN A C 1
ATOM 1279 O O . GLN A 1 166 ? 7.387 -13.945 10.383 1 93.81 166 GLN A O 1
ATOM 1284 N N . PRO A 1 167 ? 5.73 -13.047 11.523 1 89.69 167 PRO A N 1
ATOM 1285 C CA . PRO A 1 167 ? 6.426 -13.281 12.797 1 89.69 167 PRO A CA 1
ATOM 1286 C C . PRO A 1 167 ? 6.59 -14.766 13.102 1 89.69 167 PRO A C 1
ATOM 1288 O O . PRO A 1 167 ? 5.766 -15.586 12.688 1 89.69 167 PRO A O 1
ATOM 1291 N N . TRP A 1 168 ? 7.559 -15.047 13.898 1 91.56 168 TRP A N 1
ATOM 1292 C CA . TRP A 1 168 ? 7.891 -16.438 14.219 1 91.56 168 TRP A CA 1
ATOM 1293 C C . TRP A 1 168 ? 6.738 -17.109 14.961 1 91.56 168 TRP A C 1
ATOM 1295 O O . TRP A 1 168 ? 6.492 -18.297 14.781 1 91.56 168 TRP A O 1
ATOM 1305 N N . GLU A 1 169 ? 6.051 -16.312 15.766 1 92.38 169 GLU A N 1
ATOM 1306 C CA . GLU A 1 169 ? 4.996 -16.859 16.609 1 92.38 169 GLU A CA 1
ATOM 1307 C C . GLU A 1 169 ? 3.746 -17.172 15.789 1 92.38 169 GLU A C 1
ATOM 1309 O O . GLU A 1 169 ? 2.883 -17.938 16.234 1 92.38 169 GLU A O 1
ATOM 1314 N N . LEU A 1 170 ? 3.66 -16.609 14.656 1 94.19 170 LEU A N 1
ATOM 1315 C CA . LEU A 1 170 ? 2.549 -16.891 13.758 1 94.19 170 LEU A CA 1
ATOM 1316 C C . LEU A 1 170 ? 2.887 -18.031 12.82 1 94.19 170 LEU A C 1
ATOM 1318 O O . LEU A 1 170 ? 3.529 -17.844 11.781 1 94.19 170 LEU A O 1
ATOM 1322 N N . GLU A 1 171 ? 2.471 -19.188 13.07 1 95.69 171 GLU A N 1
ATOM 1323 C CA . GLU A 1 171 ? 2.879 -20.391 12.344 1 95.69 171 GLU A CA 1
ATOM 1324 C C . GLU A 1 171 ? 2.418 -20.328 10.891 1 95.69 171 GLU A C 1
ATOM 1326 O O . GLU A 1 171 ? 3.143 -20.75 9.992 1 95.69 171 GLU A O 1
ATOM 1331 N N . GLN A 1 172 ? 1.187 -19.906 10.734 1 98 172 GLN A N 1
ATOM 1332 C CA . GLN A 1 172 ? 0.585 -19.75 9.414 1 98 172 GLN A CA 1
ATOM 1333 C C . GLN A 1 172 ? -0.168 -18.422 9.312 1 98 172 GLN A C 1
ATOM 1335 O O . GLN A 1 172 ? -0.876 -18.031 10.234 1 98 172 GLN A O 1
ATOM 1340 N N . VAL A 1 173 ? 0.01 -17.703 8.266 1 97.56 173 VAL A N 1
ATOM 1341 C CA . VAL A 1 173 ? -0.59 -16.375 8.141 1 97.56 173 VAL A CA 1
ATOM 1342 C C . VAL A 1 173 ? -1.952 -16.484 7.461 1 97.56 173 VAL A C 1
ATOM 1344 O O . VAL A 1 173 ? -2.057 -17.016 6.348 1 97.56 173 VAL A O 1
ATOM 1347 N N . PRO A 1 174 ? -3.025 -16.094 8.102 1 98.19 174 PRO A N 1
ATOM 1348 C CA . PRO A 1 174 ? -4.359 -16.094 7.496 1 98.19 174 PRO A CA 1
ATOM 1349 C C . PRO A 1 174 ? -4.629 -14.844 6.668 1 98.19 174 PRO A C 1
ATOM 1351 O O . PRO A 1 174 ? -3.889 -13.859 6.77 1 98.19 174 PRO A O 1
ATOM 1354 N N . GLU A 1 175 ? -5.684 -14.891 5.855 1 98.06 175 GLU A N 1
ATOM 1355 C CA . GLU A 1 175 ? -6.039 -13.75 5.016 1 98.06 175 GLU A CA 1
ATOM 1356 C C . GLU A 1 175 ? -6.453 -12.547 5.863 1 98.06 175 GLU A C 1
ATOM 1358 O O . GLU A 1 175 ? -6.418 -11.406 5.391 1 98.06 175 GLU A O 1
ATOM 1363 N N . THR A 1 176 ? -6.742 -12.773 7.113 1 95.56 176 THR A N 1
ATOM 1364 C CA . THR A 1 176 ? -7.211 -11.711 7.996 1 95.56 176 THR A CA 1
ATOM 1365 C C . THR A 1 176 ? -6.035 -10.977 8.633 1 95.56 176 THR A C 1
ATOM 1367 O O . THR A 1 176 ? -6.223 -9.977 9.328 1 95.56 176 THR A O 1
ATOM 1370 N N . TRP A 1 177 ? -4.816 -11.547 8.406 1 95.38 177 TRP A N 1
ATOM 1371 C CA . TRP A 1 177 ? -3.643 -10.883 8.969 1 95.38 177 TRP A CA 1
ATOM 1372 C C . TRP A 1 177 ? -3.504 -9.469 8.422 1 95.38 177 TRP A C 1
ATOM 1374 O O . TRP A 1 177 ? -3.627 -9.242 7.215 1 95.38 177 TRP A O 1
ATOM 1384 N N . THR A 1 178 ? -3.213 -8.484 9.305 1 92.44 178 THR A N 1
ATOM 1385 C CA . THR A 1 178 ? -3.215 -7.078 8.906 1 92.44 178 THR A CA 1
ATOM 1386 C C . THR A 1 178 ? -1.789 -6.559 8.742 1 92.44 178 THR A C 1
ATOM 1388 O O . THR A 1 178 ? -1.578 -5.363 8.539 1 92.44 178 THR A O 1
ATOM 1391 N N . GLY A 1 179 ? -0.847 -7.449 8.875 1 95 179 GLY A N 1
ATOM 1392 C CA . GLY A 1 179 ? 0.531 -7.051 8.641 1 95 179 GLY A CA 1
ATOM 1393 C C . GLY A 1 179 ? 0.784 -6.602 7.211 1 95 179 GLY A C 1
ATOM 1394 O O . GLY A 1 179 ? -0.006 -6.898 6.312 1 95 179 GLY A O 1
ATOM 1395 N N . ALA A 1 180 ? 1.853 -5.863 7.02 1 96.94 180 ALA A N 1
ATOM 1396 C CA . ALA A 1 180 ? 2.258 -5.371 5.703 1 96.94 180 ALA A CA 1
ATOM 1397 C C . ALA A 1 180 ? 3.768 -5.168 5.637 1 96.94 180 ALA A C 1
ATOM 1399 O O . ALA A 1 180 ? 4.445 -5.137 6.668 1 96.94 180 ALA A O 1
ATOM 1400 N N . PRO A 1 181 ? 4.266 -5.078 4.391 1 96.12 181 PRO A N 1
ATOM 1401 C CA . PRO A 1 181 ? 5.691 -4.758 4.258 1 96.12 181 PRO A CA 1
ATOM 1402 C C . PRO A 1 181 ? 6.031 -3.363 4.781 1 96.12 181 PRO A C 1
ATOM 1404 O O . PRO A 1 181 ? 5.188 -2.463 4.746 1 96.12 181 PRO A O 1
ATOM 1407 N N . ASP A 1 182 ? 7.277 -3.252 5.305 1 96.19 182 ASP A N 1
ATOM 1408 C CA . ASP A 1 182 ? 7.777 -1.923 5.645 1 96.19 182 ASP A CA 1
ATOM 1409 C C . ASP A 1 182 ? 7.953 -1.066 4.391 1 96.19 182 ASP A C 1
ATOM 1411 O O . ASP A 1 182 ? 8.867 -1.299 3.598 1 96.19 182 ASP A O 1
ATOM 1415 N N . CYS A 1 183 ? 7.109 -0.061 4.219 1 96.94 183 CYS A N 1
ATOM 1416 C CA . CYS A 1 183 ? 7.113 0.728 2.992 1 96.94 183 CYS A CA 1
ATOM 1417 C C . CYS A 1 183 ? 8.266 1.731 2.996 1 96.94 183 CYS A C 1
ATOM 1419 O O . CYS A 1 183 ? 8.461 2.459 2.021 1 96.94 183 CYS A O 1
ATOM 1421 N N . LEU A 1 184 ? 9.109 1.754 4.047 1 97.31 184 LEU A N 1
ATOM 1422 C CA . LEU A 1 184 ? 10.289 2.607 4.09 1 97.31 184 LEU A CA 1
ATOM 1423 C C . LEU A 1 184 ? 11.523 1.855 3.598 1 97.31 184 LEU A C 1
ATOM 1425 O O . LEU A 1 184 ? 12.594 2.447 3.436 1 97.31 184 LEU A O 1
ATOM 1429 N N . ASN A 1 185 ? 11.422 0.574 3.375 1 95.25 185 ASN A N 1
ATOM 1430 C CA . ASN A 1 185 ? 12.492 -0.262 2.846 1 95.25 185 ASN A CA 1
ATOM 1431 C C . ASN A 1 185 ? 12.273 -0.598 1.374 1 95.25 185 ASN A C 1
ATOM 1433 O O . ASN A 1 185 ? 11.406 -1.416 1.044 1 95.25 185 ASN A O 1
ATOM 1437 N N . PRO A 1 186 ? 13.078 -0.063 0.472 1 94.88 186 PRO A N 1
ATOM 1438 C CA . PRO A 1 186 ? 12.867 -0.262 -0.964 1 94.88 186 PRO A CA 1
ATOM 1439 C C . PRO A 1 186 ? 12.938 -1.731 -1.372 1 94.88 186 PRO A C 1
ATOM 1441 O O . PRO A 1 186 ? 12.453 -2.1 -2.445 1 94.88 186 PRO A O 1
ATOM 1444 N N . LYS A 1 187 ? 13.469 -2.57 -0.549 1 92.62 187 LYS A N 1
ATOM 1445 C CA . LYS A 1 187 ? 13.516 -4 -0.831 1 92.62 187 LYS A CA 1
ATOM 1446 C C . LYS A 1 187 ? 12.117 -4.602 -0.865 1 92.62 187 LYS A C 1
ATOM 1448 O O . LYS A 1 187 ? 11.922 -5.719 -1.355 1 92.62 187 LYS A O 1
ATOM 1453 N N . ASN A 1 188 ? 11.164 -3.857 -0.318 1 95.06 188 ASN A N 1
ATOM 1454 C CA . ASN A 1 188 ? 9.789 -4.352 -0.249 1 95.06 188 ASN A CA 1
ATOM 1455 C C . ASN A 1 188 ? 8.938 -3.785 -1.378 1 95.06 188 ASN A C 1
ATOM 1457 O O . ASN A 1 188 ? 7.703 -3.828 -1.311 1 95.06 188 ASN A O 1
ATOM 1461 N N . THR A 1 189 ? 9.555 -3.254 -2.449 1 96.19 189 THR A N 1
ATOM 1462 C CA . THR A 1 189 ? 8.844 -2.594 -3.543 1 96.19 189 THR A CA 1
ATOM 1463 C C . THR A 1 189 ? 7.84 -3.543 -4.188 1 96.19 189 THR A C 1
ATOM 1465 O O . THR A 1 189 ? 6.676 -3.189 -4.375 1 96.19 189 THR A O 1
ATOM 1468 N N . TYR A 1 190 ? 8.25 -4.742 -4.48 1 95.5 190 TYR A N 1
ATOM 1469 C CA . TYR A 1 190 ? 7.363 -5.73 -5.086 1 95.5 190 TYR A CA 1
ATOM 1470 C C . TYR A 1 190 ? 6.137 -5.969 -4.215 1 95.5 190 TYR A C 1
ATOM 1472 O O . TYR A 1 190 ? 5.004 -5.914 -4.695 1 95.5 190 TYR A O 1
ATOM 1480 N N . ALA A 1 191 ? 6.371 -6.23 -2.965 1 95.88 191 ALA A N 1
ATOM 1481 C CA . ALA A 1 191 ? 5.312 -6.562 -2.014 1 95.88 191 ALA A CA 1
ATOM 1482 C C . ALA A 1 191 ? 4.312 -5.418 -1.882 1 95.88 191 ALA A C 1
ATOM 1484 O O . ALA A 1 191 ? 3.102 -5.637 -1.945 1 95.88 191 ALA A O 1
ATOM 1485 N N . GLU A 1 192 ? 4.809 -4.234 -1.731 1 97 192 GLU A N 1
ATOM 1486 C CA . GLU A 1 192 ? 3.926 -3.082 -1.569 1 97 192 GLU A CA 1
ATOM 1487 C C . GLU A 1 192 ? 3.18 -2.771 -2.863 1 97 192 GLU A C 1
ATOM 1489 O O . GLU A 1 192 ? 2.025 -2.338 -2.832 1 97 192 GLU A O 1
ATOM 1494 N N . ALA A 1 193 ? 3.855 -2.932 -3.986 1 97.19 193 ALA A N 1
ATOM 1495 C CA . ALA A 1 193 ? 3.184 -2.738 -5.27 1 97.19 193 ALA A CA 1
ATOM 1496 C C . ALA A 1 193 ? 2.016 -3.707 -5.426 1 97.19 193 ALA A C 1
ATOM 1498 O O . ALA A 1 193 ? 0.951 -3.332 -5.922 1 97.19 193 ALA A O 1
ATOM 1499 N N . LYS A 1 194 ? 2.221 -4.922 -5.016 1 97.75 194 LYS A N 1
ATOM 1500 C CA . LYS A 1 194 ? 1.138 -5.898 -5.082 1 97.75 194 LYS A CA 1
ATOM 1501 C C . LYS A 1 194 ? -0.01 -5.512 -4.156 1 97.75 194 LYS A C 1
ATOM 1503 O O . LYS A 1 194 ? -1.18 -5.703 -4.492 1 97.75 194 LYS A O 1
ATOM 1508 N N . ARG A 1 195 ? 0.308 -5.02 -3.027 1 97.75 195 ARG A N 1
ATOM 1509 C CA . ARG A 1 195 ? -0.735 -4.543 -2.123 1 97.75 195 ARG A CA 1
ATOM 1510 C C . ARG A 1 195 ? -1.545 -3.422 -2.764 1 97.75 195 ARG A C 1
ATOM 1512 O O . ARG A 1 195 ? -2.777 -3.43 -2.711 1 97.75 195 ARG A O 1
ATOM 1519 N N . ALA A 1 196 ? -0.862 -2.453 -3.309 1 98.25 196 ALA A N 1
ATOM 1520 C CA . ALA A 1 196 ? -1.526 -1.358 -4.012 1 98.25 196 ALA A CA 1
ATOM 1521 C C . ALA A 1 196 ? -2.377 -1.883 -5.164 1 98.25 196 ALA A C 1
ATOM 1523 O O . ALA A 1 196 ? -3.455 -1.353 -5.441 1 98.25 196 ALA A O 1
ATOM 1524 N N . ALA A 1 197 ? -1.883 -2.893 -5.832 1 98.19 197 ALA A N 1
ATOM 1525 C CA . ALA A 1 197 ? -2.625 -3.508 -6.926 1 98.19 197 ALA A CA 1
ATOM 1526 C C . ALA A 1 197 ? -3.912 -4.152 -6.422 1 98.19 197 ALA A C 1
ATOM 1528 O O . ALA A 1 197 ? -4.953 -4.074 -7.082 1 98.19 197 ALA A O 1
ATOM 1529 N N . GLU A 1 198 ? -3.869 -4.832 -5.285 1 98.62 198 GLU A N 1
ATOM 1530 C CA . GLU A 1 198 ? -5.09 -5.375 -4.695 1 98.62 198 GLU A CA 1
ATOM 1531 C C . GLU A 1 198 ? -6.102 -4.27 -4.41 1 98.62 198 GLU A C 1
ATOM 1533 O O . GLU A 1 198 ? -7.305 -4.453 -4.613 1 98.62 198 GLU A O 1
ATOM 1538 N N . MET A 1 199 ? -5.598 -3.129 -3.916 1 98.5 199 MET A N 1
ATOM 1539 C CA . MET A 1 199 ? -6.473 -1.985 -3.678 1 98.5 199 MET A CA 1
ATOM 1540 C C . MET A 1 199 ? -7.18 -1.564 -4.961 1 98.5 199 MET A C 1
ATOM 1542 O O . MET A 1 199 ? -8.383 -1.291 -4.949 1 98.5 199 MET A O 1
ATOM 1546 N N . LEU A 1 200 ? -6.457 -1.528 -6.051 1 98.5 200 LEU A N 1
ATOM 1547 C CA . LEU A 1 200 ? -7.055 -1.186 -7.336 1 98.5 200 LEU A CA 1
ATOM 1548 C C . LEU A 1 200 ? -8.164 -2.164 -7.699 1 98.5 200 LEU A C 1
ATOM 1550 O O . LEU A 1 200 ? -9.219 -1.755 -8.188 1 98.5 200 LEU A O 1
ATOM 1554 N N . CYS A 1 201 ? -7.891 -3.455 -7.441 1 98.62 201 CYS A N 1
ATOM 1555 C CA . CYS A 1 201 ? -8.93 -4.445 -7.711 1 98.62 201 CYS A CA 1
ATOM 1556 C C . CYS A 1 201 ? -10.203 -4.129 -6.938 1 98.62 201 CYS A C 1
ATOM 1558 O O . CYS A 1 201 ? -11.297 -4.168 -7.496 1 98.62 201 CYS A O 1
ATOM 1560 N N . SER A 1 202 ? -10.039 -3.795 -5.699 1 98.19 202 SER A N 1
ATOM 1561 C CA . SER A 1 202 ? -11.18 -3.479 -4.848 1 98.19 202 SER A CA 1
ATOM 1562 C C . SER A 1 202 ? -11.898 -2.225 -5.328 1 98.19 202 SER A C 1
ATOM 1564 O O . SER A 1 202 ? -13.133 -2.16 -5.305 1 98.19 202 SER A O 1
ATOM 1566 N N . ILE A 1 203 ? -11.148 -1.241 -5.711 1 98.25 203 ILE A N 1
ATOM 1567 C CA . ILE A 1 203 ? -11.711 0.002 -6.23 1 98.25 203 ILE A CA 1
ATOM 1568 C C . ILE A 1 203 ? -12.547 -0.287 -7.477 1 98.25 203 ILE A C 1
ATOM 1570 O O . ILE A 1 203 ? -13.672 0.2 -7.602 1 98.25 203 ILE A O 1
ATOM 1574 N N . TYR A 1 204 ? -12.055 -1.085 -8.398 1 98.38 204 TYR A N 1
ATOM 1575 C CA . TYR A 1 204 ? -12.734 -1.379 -9.656 1 98.38 204 TYR A CA 1
ATOM 1576 C C . TYR A 1 204 ? -14 -2.193 -9.414 1 98.38 204 TYR A C 1
ATOM 1578 O O . TYR A 1 204 ? -14.992 -2.043 -10.133 1 98.38 204 TYR A O 1
ATOM 1586 N N . TYR A 1 205 ? -13.961 -3.053 -8.398 1 97.88 205 TYR A N 1
ATOM 1587 C CA . TYR A 1 205 ? -15.172 -3.777 -8.023 1 97.88 205 TYR A CA 1
ATOM 1588 C C . TYR A 1 205 ? -16.234 -2.824 -7.512 1 97.88 205 TYR A C 1
ATOM 1590 O O . TYR A 1 205 ? -17.391 -2.887 -7.941 1 97.88 205 TYR A O 1
ATOM 1598 N N . LYS A 1 206 ? -15.836 -1.921 -6.672 1 96.81 206 LYS A N 1
ATOM 1599 C CA . LYS A 1 206 ? -16.766 -0.971 -6.07 1 96.81 206 LYS A CA 1
ATOM 1600 C C . LYS A 1 206 ? -17.359 -0.043 -7.125 1 96.81 206 LYS A C 1
ATOM 1602 O O . LYS A 1 206 ? -18.578 0.166 -7.16 1 96.81 206 LYS A O 1
ATOM 1607 N N . GLN A 1 207 ? -16.547 0.467 -7.969 1 97.12 207 GLN A N 1
ATOM 1608 C CA . GLN A 1 207 ? -16.969 1.557 -8.844 1 97.12 207 GLN A CA 1
ATOM 1609 C C . GLN A 1 207 ? -17.562 1.021 -10.148 1 97.12 207 GLN A C 1
ATOM 1611 O O . GLN A 1 207 ? -18.453 1.639 -10.734 1 97.12 207 GLN A O 1
ATOM 1616 N N . PHE A 1 208 ? -17.062 -0.156 -10.672 1 97.25 208 PHE A N 1
ATOM 1617 C CA . PHE A 1 208 ? -17.438 -0.607 -12 1 97.25 208 PHE A CA 1
ATOM 1618 C C . PHE A 1 208 ? -18.094 -1.985 -11.945 1 97.25 208 PHE A C 1
ATOM 1620 O O . PHE A 1 208 ? -18.531 -2.512 -12.961 1 97.25 208 PHE A O 1
ATOM 1627 N N . GLY A 1 209 ? -18.109 -2.592 -10.758 1 97.5 209 GLY A N 1
ATOM 1628 C CA . GLY A 1 209 ? -18.703 -3.91 -10.602 1 97.5 209 GLY A CA 1
ATOM 1629 C C . GLY A 1 209 ? -17.859 -5.02 -11.195 1 97.5 209 GLY A C 1
ATOM 1630 O O . GLY A 1 209 ? -18.344 -6.125 -11.438 1 97.5 209 GLY A O 1
ATOM 1631 N N . LEU A 1 210 ? -16.578 -4.738 -11.516 1 98.12 210 LEU A N 1
ATOM 1632 C CA . LEU A 1 210 ? -15.695 -5.758 -12.062 1 98.12 210 LEU A CA 1
ATOM 1633 C C . LEU A 1 210 ? -15.398 -6.836 -11.031 1 98.12 210 LEU A C 1
ATOM 1635 O O . LEU A 1 210 ? -14.844 -6.547 -9.969 1 98.12 210 LEU A O 1
ATOM 1639 N N . GLU A 1 211 ? -15.727 -8.086 -11.281 1 98.25 211 GLU A N 1
ATOM 1640 C CA . GLU A 1 211 ? -15.57 -9.188 -10.336 1 98.25 211 GLU A CA 1
ATOM 1641 C C . GLU A 1 211 ? -14.164 -9.781 -10.406 1 98.25 211 GLU A C 1
ATOM 1643 O O . GLU A 1 211 ? -13.859 -10.562 -11.312 1 98.25 211 GLU A O 1
ATOM 1648 N N . VAL A 1 212 ? -13.359 -9.445 -9.43 1 98.44 212 VAL A N 1
ATOM 1649 C CA . VAL A 1 212 ? -11.977 -9.914 -9.414 1 98.44 212 VAL A CA 1
ATOM 1650 C C . VAL A 1 212 ? -11.758 -10.836 -8.211 1 98.44 212 VAL A C 1
ATOM 1652 O O . VAL A 1 212 ? -11.992 -10.445 -7.07 1 98.44 212 VAL A O 1
ATOM 1655 N N . SER A 1 213 ? -11.391 -12.062 -8.453 1 98.62 213 SER A N 1
ATOM 1656 C CA . SER A 1 213 ? -10.859 -12.953 -7.426 1 98.62 213 SER A CA 1
ATOM 1657 C C . SER A 1 213 ? -9.344 -12.828 -7.309 1 98.62 213 SER A C 1
ATOM 1659 O O . SER A 1 213 ? -8.641 -12.758 -8.32 1 98.62 213 SER A O 1
ATOM 1661 N N . ILE A 1 214 ? -8.812 -12.75 -6.07 1 98.81 214 ILE A N 1
ATOM 1662 C CA . ILE A 1 214 ? -7.398 -12.453 -5.855 1 98.81 214 ILE A CA 1
ATOM 1663 C C . ILE A 1 214 ? -6.699 -13.672 -5.266 1 98.81 214 ILE A C 1
ATOM 1665 O O . ILE A 1 214 ? -7.129 -14.203 -4.238 1 98.81 214 ILE A O 1
ATOM 1669 N N . ALA A 1 215 ? -5.668 -14.117 -5.934 1 98.81 215 ALA A N 1
ATOM 1670 C CA . ALA A 1 215 ? -4.848 -15.219 -5.445 1 98.81 215 ALA A CA 1
ATOM 1671 C C . ALA A 1 215 ? -3.561 -14.711 -4.809 1 98.81 215 ALA A C 1
ATOM 1673 O O . ALA A 1 215 ? -2.68 -14.188 -5.5 1 98.81 215 ALA A O 1
ATOM 1674 N N . ARG A 1 2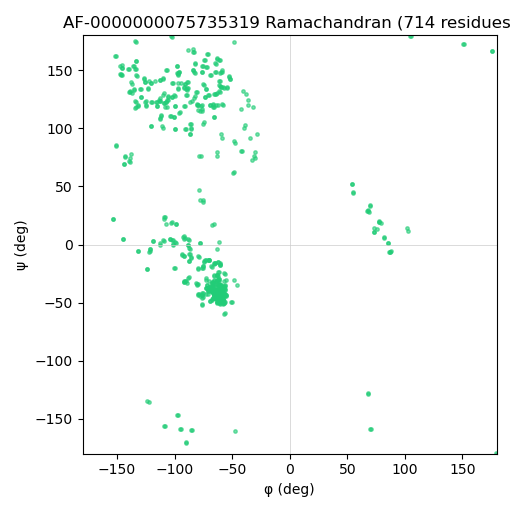16 ? -3.426 -14.812 -3.51 1 98.75 216 ARG A N 1
ATOM 1675 C CA . ARG A 1 216 ? -2.174 -14.5 -2.828 1 98.75 216 ARG A CA 1
ATOM 1676 C C . ARG A 1 216 ? -1.248 -15.711 -2.799 1 98.75 216 ARG A C 1
ATOM 1678 O O . ARG A 1 216 ? -1.32 -16.531 -1.883 1 98.75 216 ARG A O 1
ATOM 1685 N N . ILE A 1 217 ? -0.376 -15.734 -3.754 1 98.12 217 ILE A N 1
ATOM 1686 C CA . ILE A 1 217 ? 0.395 -16.938 -4.035 1 98.12 217 ILE A CA 1
ATOM 1687 C C . ILE A 1 217 ? 1.687 -16.922 -3.223 1 98.12 217 ILE A C 1
ATOM 1689 O O . ILE A 1 217 ? 2.381 -15.914 -3.162 1 98.12 217 ILE A O 1
ATOM 1693 N N . PHE A 1 218 ? 1.961 -18.047 -2.607 1 96.88 218 PHE A N 1
ATOM 1694 C CA . PHE A 1 218 ? 3.199 -18.25 -1.862 1 96.88 218 PHE A CA 1
ATOM 1695 C C . PHE A 1 218 ? 4.23 -18.984 -2.703 1 96.88 218 PHE A C 1
ATOM 1697 O O . PHE A 1 218 ? 4.34 -18.75 -3.908 1 96.88 218 PHE A O 1
ATOM 1704 N N . ALA A 1 219 ? 5.055 -19.781 -2.16 1 95.5 219 ALA A N 1
ATOM 1705 C CA . ALA A 1 219 ? 6.145 -20.406 -2.906 1 95.5 219 ALA A CA 1
ATOM 1706 C C . ALA A 1 219 ? 5.668 -21.672 -3.625 1 95.5 219 ALA A C 1
ATOM 1708 O O . ALA A 1 219 ? 4.762 -22.359 -3.148 1 95.5 219 ALA A O 1
ATOM 1709 N N . LEU A 1 220 ? 6.332 -21.922 -4.754 1 96.62 220 LEU A N 1
ATOM 1710 C CA . LEU A 1 220 ? 5.863 -22.984 -5.633 1 96.62 220 LEU A CA 1
ATOM 1711 C C . LEU A 1 220 ? 7.023 -23.875 -6.078 1 96.62 220 LEU A C 1
ATOM 1713 O O . LEU A 1 220 ? 8.188 -23.469 -6.004 1 96.62 220 LEU A O 1
ATOM 1717 N N . LEU A 1 221 ? 6.715 -25.047 -6.473 1 96.69 221 LEU A N 1
ATOM 1718 C CA . LEU A 1 221 ? 7.594 -25.953 -7.199 1 96.69 221 LEU A CA 1
ATOM 1719 C C . LEU A 1 221 ? 6.867 -26.594 -8.383 1 96.69 221 LEU A C 1
ATOM 1721 O O . LEU A 1 221 ? 5.645 -26.766 -8.344 1 96.69 221 LEU A O 1
ATOM 1725 N N . GLY A 1 222 ? 7.637 -26.906 -9.375 1 96.69 222 GLY A N 1
ATOM 1726 C CA . GLY A 1 222 ? 7.047 -27.625 -10.492 1 96.69 222 GLY A CA 1
ATOM 1727 C C . GLY A 1 222 ? 7.73 -27.344 -11.812 1 96.69 222 GLY A C 1
ATOM 1728 O O . GLY A 1 222 ? 8.578 -26.453 -11.906 1 96.69 222 GLY A O 1
ATOM 1729 N N . PRO A 1 223 ? 7.328 -28.094 -12.852 1 95.31 223 PRO A N 1
ATOM 1730 C CA . PRO A 1 223 ? 7.82 -27.859 -14.211 1 95.31 223 PRO A CA 1
ATOM 1731 C C . PRO A 1 223 ? 7.676 -26.406 -14.656 1 95.31 223 PRO A C 1
ATOM 1733 O O . PRO A 1 223 ? 6.707 -25.75 -14.289 1 95.31 223 PRO A O 1
ATOM 1736 N N . TYR A 1 224 ? 8.641 -25.859 -15.414 1 93.38 224 TYR A N 1
ATOM 1737 C CA . TYR A 1 224 ? 8.703 -24.516 -15.969 1 93.38 224 TYR A CA 1
ATOM 1738 C C . TYR A 1 224 ? 9.312 -23.547 -14.969 1 93.38 224 TYR A C 1
ATOM 1740 O O . TYR A 1 224 ? 9.594 -22.391 -15.305 1 93.38 224 TYR A O 1
ATOM 1748 N N . LEU A 1 225 ? 9.562 -24.016 -13.734 1 91.94 225 LEU A N 1
ATOM 1749 C CA . LEU A 1 225 ? 10.211 -23.156 -12.758 1 91.94 225 LEU A CA 1
ATOM 1750 C C . LEU A 1 225 ? 11.68 -22.922 -13.117 1 91.94 225 LEU A C 1
ATOM 1752 O O . LEU A 1 225 ? 12.406 -23.891 -13.391 1 91.94 225 LEU A O 1
ATOM 1756 N N . ALA A 1 226 ? 12.047 -21.672 -13.148 1 83.31 226 ALA A N 1
ATOM 1757 C CA . ALA A 1 226 ? 13.461 -21.375 -13.336 1 83.31 226 ALA A CA 1
ATOM 1758 C C . ALA A 1 226 ? 14.25 -21.688 -12.062 1 83.31 226 ALA A C 1
ATOM 1760 O O . ALA A 1 226 ? 13.922 -21.188 -10.984 1 83.31 226 ALA A O 1
ATOM 1761 N N . LEU A 1 227 ? 15.297 -22.469 -12.18 1 84.06 227 LEU A N 1
ATOM 1762 C CA . LEU A 1 227 ? 16.016 -22.922 -10.992 1 84.06 227 LEU A CA 1
ATOM 1763 C C . LEU A 1 227 ? 17.156 -21.984 -10.641 1 84.06 227 LEU A C 1
ATOM 1765 O O . LEU A 1 227 ? 17.703 -22.047 -9.539 1 84.06 227 LEU A O 1
ATOM 1769 N N . ASP A 1 228 ? 17.469 -21.094 -11.438 1 73.69 228 ASP A N 1
ATOM 1770 C CA . ASP A 1 228 ? 18.641 -20.25 -11.227 1 73.69 228 ASP A CA 1
ATOM 1771 C C . ASP A 1 228 ? 18.25 -18.875 -10.703 1 73.69 228 ASP A C 1
ATOM 1773 O O . ASP A 1 228 ? 19.031 -17.922 -10.766 1 73.69 228 ASP A O 1
ATOM 1777 N N . ILE A 1 229 ? 17.109 -18.859 -10.195 1 69.12 229 ILE A N 1
ATOM 1778 C CA . ILE A 1 229 ? 16.688 -17.578 -9.641 1 69.12 229 ILE A CA 1
ATOM 1779 C C . ILE A 1 229 ? 16.797 -17.609 -8.117 1 69.12 229 ILE A C 1
ATOM 1781 O O . ILE A 1 229 ? 17.203 -18.609 -7.543 1 69.12 229 ILE A O 1
ATOM 1785 N N . HIS A 1 230 ? 16.469 -16.562 -7.488 1 58.22 230 HIS A N 1
ATOM 1786 C CA . HIS A 1 230 ? 16.828 -16.297 -6.102 1 58.22 230 HIS A CA 1
ATOM 1787 C C . HIS A 1 230 ? 15.938 -17.062 -5.133 1 58.22 230 HIS A C 1
ATOM 1789 O O . HIS A 1 230 ? 15.656 -16.578 -4.031 1 58.22 230 HIS A O 1
ATOM 1795 N N . PHE A 1 231 ? 15.602 -18.25 -5.461 1 73.81 231 PHE A N 1
ATOM 1796 C CA . PHE A 1 231 ? 14.812 -19.016 -4.496 1 73.81 231 PHE A CA 1
ATOM 1797 C C . PHE A 1 231 ? 15.57 -20.25 -4.023 1 73.81 231 PHE A C 1
ATOM 1799 O O . PHE A 1 231 ? 16.219 -20.922 -4.82 1 73.81 231 PHE A O 1
ATOM 1806 N N . ALA A 1 232 ? 15.43 -20.484 -2.805 1 79.38 232 ALA A N 1
ATOM 1807 C CA . ALA A 1 232 ? 16.188 -21.531 -2.135 1 79.38 232 ALA A CA 1
ATOM 1808 C C . ALA A 1 232 ? 15.922 -22.891 -2.762 1 79.38 232 ALA A C 1
ATOM 1810 O O . ALA A 1 232 ? 16.859 -23.609 -3.131 1 79.38 232 ALA A O 1
ATOM 1811 N N . ALA A 1 233 ? 14.727 -23.219 -2.961 1 88.06 233 ALA A N 1
ATOM 1812 C CA . ALA A 1 233 ? 14.383 -24.562 -3.434 1 88.06 233 ALA A CA 1
ATOM 1813 C C . ALA A 1 233 ? 14.945 -24.812 -4.828 1 88.06 233 ALA A C 1
ATOM 1815 O O . ALA A 1 233 ? 15.508 -25.875 -5.09 1 88.06 233 ALA A O 1
ATOM 1816 N N . GLY A 1 234 ? 14.828 -23.797 -5.668 1 88.75 234 GLY A N 1
ATOM 1817 C CA . GLY A 1 234 ? 15.383 -23.922 -7.008 1 88.75 234 GLY A CA 1
ATOM 1818 C C . GLY A 1 234 ? 16.891 -24.094 -7.012 1 88.75 234 GLY A C 1
ATOM 1819 O O . GLY A 1 234 ? 17.406 -24.984 -7.699 1 88.75 234 GLY A O 1
ATOM 1820 N N . ASN A 1 235 ? 17.531 -23.328 -6.199 1 88.88 235 ASN A N 1
ATOM 1821 C CA . ASN A 1 235 ? 18.984 -23.406 -6.094 1 88.88 235 ASN A CA 1
ATOM 1822 C C . ASN A 1 235 ? 19.422 -24.766 -5.551 1 88.88 235 ASN A C 1
ATOM 1824 O O . ASN A 1 235 ? 20.406 -25.344 -6.035 1 88.88 235 ASN A O 1
ATOM 1828 N N . PHE A 1 236 ? 18.75 -25.25 -4.602 1 93.88 236 PHE A N 1
ATOM 1829 C CA . PHE A 1 236 ? 19.078 -26.531 -3.992 1 93.88 236 PHE A CA 1
ATOM 1830 C C . PHE A 1 236 ? 18.922 -27.672 -4.996 1 93.88 236 PHE A C 1
ATOM 1832 O O . PHE A 1 236 ? 19.766 -28.547 -5.082 1 93.88 236 PHE A O 1
ATOM 1839 N N . ILE A 1 237 ? 17.859 -27.594 -5.703 1 93.56 237 ILE A N 1
ATOM 1840 C CA . ILE A 1 237 ? 17.594 -28.625 -6.703 1 93.56 237 ILE A CA 1
ATOM 1841 C C . ILE A 1 237 ? 18.688 -28.609 -7.773 1 93.56 237 ILE A C 1
ATOM 1843 O O . ILE A 1 237 ? 19.203 -29.656 -8.164 1 93.56 237 ILE A O 1
ATOM 1847 N N . LEU A 1 238 ? 19.016 -27.375 -8.164 1 92.31 238 LEU A N 1
ATOM 1848 C CA . LEU A 1 238 ? 20.047 -27.219 -9.18 1 92.31 238 LEU A CA 1
ATOM 1849 C C . LEU A 1 238 ? 21.375 -27.781 -8.695 1 92.31 238 LEU A C 1
ATOM 1851 O O . LEU A 1 238 ? 22.047 -28.516 -9.422 1 92.31 238 LEU A O 1
ATOM 1855 N N . ASP A 1 239 ? 21.75 -27.469 -7.508 1 92.81 239 ASP A N 1
ATOM 1856 C CA . ASP A 1 239 ? 22.984 -27.984 -6.926 1 92.81 239 ASP A CA 1
ATOM 1857 C C . ASP A 1 239 ? 22.969 -29.516 -6.844 1 92.81 239 ASP A C 1
ATOM 1859 O O . ASP A 1 239 ? 23.938 -30.172 -7.195 1 92.81 239 ASP A O 1
ATOM 1863 N N . ALA A 1 240 ? 21.922 -30.031 -6.391 1 93.31 240 ALA A N 1
ATOM 1864 C CA . ALA A 1 240 ? 21.781 -31.469 -6.262 1 93.31 240 ALA A CA 1
ATOM 1865 C C . ALA A 1 240 ? 21.875 -32.156 -7.621 1 93.31 240 ALA A C 1
ATOM 1867 O O . ALA A 1 240 ? 22.547 -33.188 -7.762 1 93.31 240 ALA A O 1
ATOM 1868 N N . LEU A 1 241 ? 21.219 -31.578 -8.617 1 92.38 241 LEU A N 1
ATOM 1869 C CA . LEU A 1 241 ? 21.234 -32.125 -9.969 1 92.38 241 LEU A CA 1
ATOM 1870 C C . LEU A 1 241 ? 22.656 -32.156 -10.523 1 92.38 241 LEU A C 1
ATOM 1872 O O . LEU A 1 241 ? 23 -33.031 -11.312 1 92.38 241 LEU A O 1
ATOM 1876 N N . ARG A 1 242 ? 23.438 -31.234 -10.062 1 92.62 242 ARG A N 1
ATOM 1877 C CA . ARG A 1 242 ? 24.812 -31.109 -10.539 1 92.62 242 ARG A CA 1
ATOM 1878 C C . ARG A 1 242 ? 25.75 -31.984 -9.703 1 92.62 242 ARG A C 1
ATOM 1880 O O . ARG A 1 242 ? 26.969 -31.953 -9.906 1 92.62 242 ARG A O 1
ATOM 1887 N N . GLY A 1 243 ? 25.234 -32.625 -8.781 1 92.5 243 GLY A N 1
ATOM 1888 C CA . GLY A 1 243 ? 26.031 -33.5 -7.941 1 92.5 243 GLY A CA 1
ATOM 1889 C C . GLY A 1 243 ? 26.844 -32.75 -6.898 1 92.5 243 GLY A C 1
ATOM 1890 O O . GLY A 1 243 ? 27.844 -33.281 -6.383 1 92.5 243 GLY A O 1
ATOM 1891 N N . ARG A 1 244 ? 26.469 -31.609 -6.637 1 94.62 244 ARG A N 1
ATOM 1892 C CA . ARG A 1 244 ? 27.141 -30.797 -5.629 1 94.62 244 ARG A CA 1
ATOM 1893 C C . ARG A 1 244 ? 26.406 -30.859 -4.289 1 94.62 244 ARG A C 1
ATOM 1895 O O . ARG A 1 244 ? 25.203 -31.125 -4.246 1 94.62 244 ARG A O 1
ATOM 1902 N N . PRO A 1 245 ? 27.203 -30.641 -3.238 1 94.75 245 PRO A N 1
ATOM 1903 C CA . PRO A 1 245 ? 26.516 -30.516 -1.958 1 94.75 245 PRO A CA 1
ATOM 1904 C C . PRO A 1 245 ? 25.547 -29.328 -1.934 1 94.75 245 PRO A C 1
ATOM 1906 O O . PRO A 1 245 ? 25.844 -28.281 -2.506 1 94.75 245 PRO A O 1
ATOM 1909 N N . VAL A 1 246 ? 24.391 -29.547 -1.303 1 95 246 VAL A N 1
ATOM 1910 C CA . VAL A 1 246 ? 23.453 -28.453 -1.111 1 95 246 VAL A CA 1
ATOM 1911 C C . VAL A 1 246 ? 23.891 -27.594 0.074 1 95 246 VAL A C 1
ATOM 1913 O O . VAL A 1 246 ? 23.953 -28.078 1.207 1 95 246 VAL A O 1
ATOM 1916 N N . ILE A 1 247 ? 24.141 -26.328 -0.167 1 92.5 247 ILE A N 1
ATOM 1917 C CA . ILE A 1 247 ? 24.719 -25.469 0.863 1 92.5 247 ILE A CA 1
ATOM 1918 C C . ILE A 1 247 ? 23.703 -24.406 1.281 1 92.5 247 ILE A C 1
ATOM 1920 O O . ILE A 1 247 ? 23.156 -23.703 0.435 1 92.5 247 ILE A O 1
ATOM 1924 N N . VAL A 1 248 ? 23.453 -24.375 2.533 1 91.75 248 VAL A N 1
ATOM 1925 C CA . VAL A 1 248 ? 22.656 -23.297 3.129 1 91.75 248 VAL A CA 1
ATOM 1926 C C . VAL A 1 248 ? 23.578 -22.219 3.688 1 91.75 248 VAL A C 1
ATOM 1928 O O . VAL A 1 248 ? 24.281 -22.438 4.68 1 91.75 248 VAL A O 1
ATOM 1931 N N . GLN A 1 249 ? 23.531 -21.062 3.121 1 86.69 249 GLN A N 1
ATOM 1932 C CA . GLN A 1 249 ? 24.422 -19.984 3.553 1 86.69 249 GLN A CA 1
ATOM 1933 C C . GLN A 1 249 ? 24.031 -19.469 4.934 1 86.69 249 GLN A C 1
ATOM 1935 O O . GLN A 1 249 ? 24.891 -19.156 5.758 1 86.69 249 GLN A O 1
ATOM 1940 N N . GLY A 1 250 ? 22.859 -19.406 5.211 1 87.81 250 GLY A N 1
ATOM 1941 C CA . GLY A 1 250 ? 22.375 -18.922 6.488 1 87.81 250 GLY A CA 1
ATOM 1942 C C . GLY A 1 250 ? 22.328 -19.984 7.566 1 87.81 250 GLY A C 1
ATOM 1943 O O . GLY A 1 250 ? 23.031 -20.984 7.477 1 87.81 250 GLY A O 1
ATOM 1944 N N . ASN A 1 251 ? 21.531 -19.719 8.594 1 89.38 251 ASN A N 1
ATOM 1945 C CA . ASN A 1 251 ? 21.469 -20.625 9.734 1 89.38 251 ASN A CA 1
ATOM 1946 C C . ASN A 1 251 ? 20.469 -21.75 9.5 1 89.38 251 ASN A C 1
ATOM 1948 O O . ASN A 1 251 ? 20.359 -22.672 10.312 1 89.38 251 ASN A O 1
ATOM 1952 N N . GLY A 1 252 ? 19.656 -21.625 8.453 1 91.38 252 GLY A N 1
ATOM 1953 C CA . GLY A 1 252 ? 18.766 -22.703 8.055 1 91.38 252 GLY A CA 1
ATOM 1954 C C . GLY A 1 252 ? 17.453 -22.688 8.805 1 91.38 252 GLY A C 1
ATOM 1955 O O . GLY A 1 252 ? 16.562 -23.484 8.523 1 91.38 252 GLY A O 1
ATOM 1956 N N . ARG A 1 253 ? 17.219 -21.75 9.672 1 89.81 253 ARG A N 1
ATOM 1957 C CA . ARG A 1 253 ? 16.078 -21.734 10.57 1 89.81 253 ARG A CA 1
ATOM 1958 C C . ARG A 1 253 ? 14.828 -21.219 9.859 1 89.81 253 ARG A C 1
ATOM 1960 O O . ARG A 1 253 ? 13.711 -21.641 10.172 1 89.81 253 ARG A O 1
ATOM 1967 N N . PRO A 1 254 ? 14.922 -20.25 8.891 1 91.62 254 PRO A N 1
ATOM 1968 C CA . PRO A 1 254 ? 13.719 -19.75 8.234 1 91.62 254 PRO A CA 1
ATOM 1969 C C . PRO A 1 254 ? 12.852 -20.859 7.656 1 91.62 254 PRO A C 1
ATOM 1971 O O . PRO A 1 254 ? 13.367 -21.906 7.234 1 91.62 254 PRO A O 1
ATOM 1974 N N . CYS A 1 255 ? 11.586 -20.625 7.742 1 94.06 255 CYS A N 1
ATOM 1975 C CA . CYS A 1 255 ? 10.617 -21.625 7.297 1 94.06 255 CYS A CA 1
ATOM 1976 C C . CYS A 1 255 ? 9.906 -21.156 6.031 1 94.06 255 CYS A C 1
ATOM 1978 O O . CYS A 1 255 ? 9.594 -19.984 5.887 1 94.06 255 CYS A O 1
ATOM 1980 N N . ARG A 1 256 ? 9.656 -22.094 5.184 1 94.75 256 ARG A N 1
ATOM 1981 C CA . ARG A 1 256 ? 8.914 -21.891 3.939 1 94.75 256 ARG A CA 1
ATOM 1982 C C . ARG A 1 256 ? 7.871 -22.984 3.742 1 94.75 256 ARG A C 1
ATOM 1984 O O . ARG A 1 256 ? 7.754 -23.891 4.566 1 94.75 256 ARG A O 1
ATOM 1991 N N . SER A 1 257 ? 7.133 -22.859 2.791 1 96.5 257 SER A N 1
ATOM 1992 C CA . SER A 1 257 ? 6.188 -23.859 2.309 1 96.5 257 SER A CA 1
ATOM 1993 C C . SER A 1 257 ? 6.051 -23.812 0.791 1 96.5 257 SER A C 1
ATOM 1995 O O . SER A 1 257 ? 6.156 -22.734 0.191 1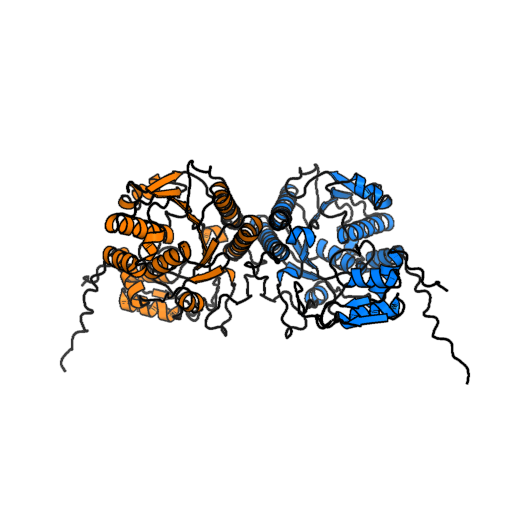 96.5 257 SER A O 1
ATOM 1997 N N . TYR A 1 258 ? 5.832 -24.984 0.149 1 97.38 258 TYR A N 1
ATOM 1998 C CA . TYR A 1 258 ? 5.832 -25.047 -1.308 1 97.38 258 TYR A CA 1
ATOM 1999 C C . TYR A 1 258 ? 4.609 -25.797 -1.817 1 97.38 258 TYR A C 1
ATOM 2001 O O . TYR A 1 258 ? 4.391 -26.969 -1.466 1 97.38 258 TYR A O 1
ATOM 2009 N N . LEU A 1 259 ? 3.842 -25.141 -2.561 1 98.5 259 LEU A N 1
ATOM 2010 C CA . LEU A 1 259 ? 2.734 -25.766 -3.27 1 98.5 259 LEU A CA 1
ATOM 2011 C C . LEU A 1 259 ? 3.166 -26.219 -4.66 1 98.5 259 LEU A C 1
ATOM 2013 O O . LEU A 1 259 ? 3.861 -25.484 -5.367 1 98.5 259 LEU A O 1
ATOM 2017 N N . TYR A 1 260 ? 2.775 -27.438 -5.035 1 98.44 260 TYR A N 1
ATOM 2018 C CA . TYR A 1 260 ? 3.111 -27.953 -6.359 1 98.44 260 TYR A CA 1
ATOM 2019 C C . TYR A 1 260 ? 2.219 -27.328 -7.426 1 98.44 260 TYR A C 1
ATOM 2021 O O . TYR A 1 260 ? 1.035 -27.078 -7.188 1 98.44 260 TYR A O 1
ATOM 2029 N N . ALA A 1 261 ? 2.691 -27.156 -8.586 1 98.31 261 ALA A N 1
ATOM 2030 C CA . ALA A 1 261 ? 2.096 -26.359 -9.648 1 98.31 261 ALA A CA 1
ATOM 2031 C C . ALA A 1 261 ? 0.774 -26.953 -10.117 1 98.31 261 ALA A C 1
ATOM 2033 O O . ALA A 1 261 ? -0.125 -26.234 -10.555 1 98.31 261 ALA A O 1
ATOM 2034 N N . SER A 1 262 ? 0.586 -28.281 -10.07 1 98.69 262 SER A N 1
ATOM 2035 C CA . SER A 1 262 ? -0.692 -28.859 -10.461 1 98.69 262 SER A CA 1
ATOM 2036 C C . SER A 1 262 ? -1.811 -28.422 -9.523 1 98.69 262 SER A C 1
ATOM 2038 O O . SER A 1 262 ? -2.904 -28.078 -9.969 1 98.69 262 SER A O 1
ATOM 2040 N N . ASP A 1 263 ? -1.524 -28.453 -8.219 1 98.81 263 ASP A N 1
ATOM 2041 C CA . ASP A 1 263 ? -2.49 -27.953 -7.246 1 98.81 263 ASP A CA 1
ATOM 2042 C C . ASP A 1 263 ? -2.762 -26.469 -7.453 1 98.81 263 ASP A C 1
ATOM 2044 O O . ASP A 1 263 ? -3.914 -26.031 -7.445 1 98.81 263 ASP A O 1
ATOM 2048 N N . LEU A 1 264 ? -1.688 -25.719 -7.633 1 98.81 264 LEU A N 1
ATOM 2049 C CA . LEU A 1 264 ? -1.83 -24.297 -7.914 1 98.81 264 LEU A CA 1
ATOM 2050 C C . LEU A 1 264 ? -2.805 -24.062 -9.062 1 98.81 264 LEU A C 1
ATOM 2052 O O . LEU A 1 264 ? -3.701 -23.219 -8.961 1 98.81 264 LEU A O 1
ATOM 2056 N N . THR A 1 265 ? -2.6 -24.781 -10.141 1 98.88 265 THR A N 1
ATOM 2057 C CA . THR A 1 265 ? -3.369 -24.578 -11.367 1 98.88 265 THR A CA 1
ATOM 2058 C C . THR A 1 265 ? -4.844 -24.891 -11.133 1 98.88 265 THR A C 1
ATOM 2060 O O . THR A 1 265 ? -5.719 -24.141 -11.547 1 98.88 265 THR A O 1
ATOM 2063 N N . VAL A 1 266 ? -5.098 -26 -10.406 1 98.94 266 VAL A N 1
ATOM 2064 C CA . VAL A 1 266 ? -6.465 -26.344 -10.047 1 98.94 266 VAL A CA 1
ATOM 2065 C C . VAL A 1 266 ? -7.098 -25.203 -9.258 1 98.94 266 VAL A C 1
ATOM 2067 O O . VAL A 1 266 ? -8.219 -24.766 -9.562 1 98.94 266 VAL A O 1
ATOM 2070 N N . TRP A 1 267 ? -6.379 -24.703 -8.234 1 98.94 267 TRP A N 1
ATOM 2071 C CA . TRP A 1 267 ? -6.906 -23.656 -7.359 1 98.94 267 TRP A CA 1
ATOM 2072 C C . TRP A 1 267 ? -7.199 -22.391 -8.141 1 98.94 267 TRP A C 1
ATOM 2074 O O . TRP A 1 267 ? -8.266 -21.781 -7.98 1 98.94 267 TRP A O 1
ATOM 2084 N N . LEU A 1 268 ? -6.285 -22 -9.062 1 98.94 268 LEU A N 1
ATOM 2085 C CA . LEU A 1 268 ? -6.449 -20.781 -9.844 1 98.94 268 LEU A CA 1
ATOM 2086 C C . LEU A 1 268 ? -7.648 -20.875 -10.773 1 98.94 268 LEU A C 1
ATOM 2088 O O . LEU A 1 268 ? -8.398 -19.922 -10.938 1 98.94 268 LEU A O 1
ATOM 2092 N N . LEU A 1 269 ? -7.852 -22.031 -11.391 1 98.94 269 LEU A N 1
ATOM 2093 C CA . LEU A 1 269 ? -8.984 -22.219 -12.297 1 98.94 269 LEU A CA 1
ATOM 2094 C C . LEU A 1 269 ? -10.305 -22.156 -11.531 1 98.94 269 LEU A C 1
ATOM 2096 O O . LEU A 1 269 ? -11.273 -21.562 -12.008 1 98.94 269 LEU A O 1
ATOM 2100 N N . HIS A 1 270 ? -10.312 -22.766 -10.344 1 98.94 270 HIS A N 1
ATOM 2101 C CA . HIS A 1 270 ? -11.5 -22.641 -9.508 1 98.94 270 HIS A CA 1
ATOM 2102 C C . HIS A 1 270 ? -11.75 -21.203 -9.102 1 98.94 270 HIS A C 1
ATOM 2104 O O . HIS A 1 270 ? -12.891 -20.734 -9.133 1 98.94 270 HIS A O 1
ATOM 2110 N N . MET A 1 271 ? -10.734 -20.516 -8.719 1 98.88 271 MET A N 1
ATOM 2111 C CA . MET A 1 271 ? -10.875 -19.125 -8.328 1 98.88 271 MET A CA 1
ATOM 2112 C C . MET A 1 271 ? -11.383 -18.281 -9.5 1 98.88 271 MET A C 1
ATOM 2114 O O . MET A 1 271 ? -12.195 -17.375 -9.312 1 98.88 271 MET A O 1
ATOM 2118 N N . LEU A 1 272 ? -10.883 -18.562 -10.703 1 98.81 272 LEU A N 1
ATOM 2119 C CA . LEU A 1 272 ? -11.32 -17.844 -11.898 1 98.81 272 LEU A CA 1
ATOM 2120 C C . LEU A 1 272 ? -12.82 -17.984 -12.102 1 98.81 272 LEU A C 1
ATOM 2122 O O . LEU A 1 272 ? -13.516 -17.016 -12.383 1 98.81 272 LEU A O 1
ATOM 2126 N N . VAL A 1 273 ? -13.375 -19.203 -11.898 1 98 273 VAL A N 1
ATOM 2127 C CA . VAL A 1 273 ? -14.734 -19.453 -12.367 1 98 273 VAL A CA 1
ATOM 2128 C C . VAL A 1 273 ? -15.711 -19.344 -11.203 1 98 273 VAL A C 1
ATOM 2130 O O . VAL A 1 273 ? -16.906 -19.094 -11.398 1 98 273 VAL A O 1
ATOM 2133 N N . ARG A 1 274 ? -15.211 -19.469 -9.898 1 96.75 274 ARG A N 1
ATOM 2134 C CA . ARG A 1 274 ? -16.203 -19.469 -8.836 1 96.75 274 ARG A CA 1
ATOM 2135 C C . ARG A 1 274 ? -15.68 -18.766 -7.586 1 96.75 274 ARG A C 1
ATOM 2137 O O . ARG A 1 274 ? -16.281 -18.844 -6.52 1 96.75 274 ARG A O 1
ATOM 2144 N N . GLY A 1 275 ? -14.508 -18.203 -7.66 1 97.56 275 GLY A N 1
ATOM 2145 C CA . GLY A 1 275 ? -14.062 -17.391 -6.539 1 97.56 275 GLY A CA 1
ATOM 2146 C C . GLY A 1 275 ? -14.992 -16.234 -6.23 1 97.56 275 GLY A C 1
ATOM 2147 O O . GLY A 1 275 ? -15.633 -15.688 -7.133 1 97.56 275 GLY A O 1
ATOM 2148 N N . GLN A 1 276 ? -15.07 -15.828 -5 1 96.75 276 GLN A N 1
ATOM 2149 C CA . GLN A 1 276 ? -15.93 -14.703 -4.625 1 96.75 276 GLN A CA 1
ATOM 2150 C C . GLN A 1 276 ? -15.336 -13.375 -5.098 1 96.75 276 GLN A C 1
ATOM 2152 O O . GLN A 1 276 ? -14.141 -13.133 -4.926 1 96.75 276 GLN A O 1
ATOM 2157 N N . PRO A 1 277 ? -16.203 -12.547 -5.699 1 94.56 277 PRO A N 1
ATOM 2158 C CA . PRO A 1 277 ? -15.703 -11.242 -6.141 1 94.56 277 PRO A CA 1
ATOM 2159 C C . PRO A 1 277 ? -15.18 -10.391 -4.988 1 94.56 277 PRO A C 1
ATOM 2161 O O . PRO A 1 277 ? -15.812 -10.312 -3.934 1 94.56 277 PRO A O 1
ATOM 2164 N N . GLY A 1 278 ? -14.047 -9.859 -5.184 1 94.38 278 GLY A N 1
ATOM 2165 C CA . GLY A 1 278 ? -13.5 -8.953 -4.191 1 94.38 278 GLY A CA 1
ATOM 2166 C C . GLY A 1 278 ? -12.82 -9.664 -3.033 1 94.38 278 GLY A C 1
ATOM 2167 O O . GLY A 1 278 ? -12.367 -9.023 -2.086 1 94.38 278 GLY A O 1
ATOM 2168 N N . LYS A 1 279 ? -12.719 -10.953 -3.139 1 96.94 279 LYS A N 1
ATOM 2169 C CA . LYS A 1 279 ? -12.117 -11.734 -2.062 1 96.94 279 LYS A CA 1
ATOM 2170 C C . LYS A 1 279 ? -10.727 -12.234 -2.453 1 96.94 279 LYS A C 1
ATOM 2172 O O . LYS A 1 279 ? -10.438 -12.414 -3.639 1 96.94 279 LYS A O 1
ATOM 2177 N N . ALA A 1 280 ? -9.898 -12.375 -1.465 1 98.62 280 ALA A N 1
ATOM 2178 C CA . ALA A 1 280 ? -8.555 -12.93 -1.65 1 98.62 280 ALA A CA 1
ATOM 2179 C C . ALA A 1 280 ? -8.422 -14.281 -0.961 1 98.62 280 ALA A C 1
ATOM 2181 O O . ALA A 1 280 ? -8.984 -14.5 0.115 1 98.62 280 ALA A O 1
ATOM 2182 N N . TYR A 1 281 ? -7.719 -15.164 -1.594 1 98.88 281 TYR A N 1
ATOM 2183 C CA . TYR A 1 281 ? -7.395 -16.469 -1.028 1 98.88 281 TYR A CA 1
ATOM 2184 C C . TYR A 1 281 ? -5.887 -16.688 -0.981 1 98.88 281 TYR A C 1
ATOM 2186 O O . TYR A 1 281 ? -5.18 -16.359 -1.94 1 98.88 281 TYR A O 1
ATOM 2194 N N . ASN A 1 282 ? -5.426 -17.172 0.154 1 98.81 282 ASN A N 1
ATOM 2195 C CA . ASN A 1 282 ? -4.07 -17.719 0.184 1 98.81 282 ASN A CA 1
ATOM 2196 C C . ASN A 1 282 ? -3.941 -18.953 -0.686 1 98.81 282 ASN A C 1
ATOM 2198 O O . ASN A 1 282 ? -4.777 -19.859 -0.613 1 98.81 282 ASN A O 1
ATOM 2202 N N . VAL A 1 283 ? -2.934 -18.922 -1.513 1 98.81 283 VAL A N 1
ATOM 2203 C CA . VAL A 1 283 ? -2.633 -20.047 -2.391 1 98.81 283 VAL A CA 1
ATOM 2204 C C . VAL A 1 283 ? -1.223 -20.562 -2.105 1 98.81 283 VAL A C 1
ATOM 2206 O O . VAL A 1 283 ? -0.236 -19.938 -2.498 1 98.81 283 VAL A O 1
ATOM 2209 N N . GLY A 1 284 ? -1.093 -21.594 -1.434 1 98.44 284 GLY A N 1
ATOM 2210 C CA . GLY A 1 284 ? 0.171 -22.172 -1.006 1 98.44 284 GLY A CA 1
ATOM 2211 C C . GLY A 1 284 ? -0.001 -23.438 -0.173 1 98.44 284 GLY A C 1
ATOM 2212 O O . GLY A 1 284 ? -1.111 -23.953 -0.049 1 98.44 284 GLY A O 1
ATOM 2213 N N . SER A 1 285 ? 1.103 -23.969 0.244 1 97.88 285 SER A N 1
ATOM 2214 C CA . SER A 1 285 ? 1.113 -25.125 1.133 1 97.88 285 SER A CA 1
ATOM 2215 C C . SER A 1 285 ? 1.086 -24.703 2.598 1 97.88 285 SER A C 1
ATOM 2217 O O . SER A 1 285 ? 1.723 -23.719 2.975 1 97.88 285 SER A O 1
ATOM 2219 N N . ASN A 1 286 ? 0.339 -25.406 3.375 1 95.62 286 ASN A N 1
ATOM 2220 C CA . ASN A 1 286 ? 0.356 -25.125 4.809 1 95.62 286 ASN A CA 1
ATOM 2221 C C . ASN A 1 286 ? 1.379 -26 5.531 1 95.62 286 ASN A C 1
ATOM 2223 O O . ASN A 1 286 ? 1.474 -25.969 6.762 1 95.62 286 ASN A O 1
ATOM 2227 N N . GLU A 1 287 ? 2.152 -26.75 4.754 1 95.06 287 GLU A N 1
ATOM 2228 C CA . GLU A 1 287 ? 3.217 -27.578 5.309 1 95.06 287 GLU A CA 1
ATOM 2229 C C . GLU A 1 287 ? 4.512 -26.797 5.465 1 95.06 287 GLU A C 1
ATOM 2231 O O . GLU A 1 287 ? 5.102 -26.359 4.473 1 95.06 287 GLU A O 1
ATOM 2236 N N . THR A 1 288 ? 4.988 -26.781 6.691 1 96.38 288 THR A N 1
ATOM 2237 C CA . THR A 1 288 ? 6.176 -25.984 6.992 1 96.38 288 THR A CA 1
ATOM 2238 C C . THR A 1 288 ? 7.441 -26.828 6.809 1 96.38 288 THR A C 1
ATOM 2240 O O . THR A 1 288 ? 7.473 -28 7.18 1 96.38 288 THR A O 1
ATOM 2243 N N . VAL A 1 289 ? 8.438 -26.234 6.23 1 96.56 289 VAL A N 1
ATOM 2244 C CA . VAL A 1 289 ? 9.766 -26.828 6.133 1 96.56 289 VAL A CA 1
ATOM 2245 C C . VAL A 1 289 ? 10.836 -25.766 6.379 1 96.56 289 VAL A C 1
ATOM 2247 O O . VAL A 1 289 ? 10.758 -24.656 5.84 1 96.56 289 VAL A O 1
ATOM 2250 N N . SER A 1 290 ? 11.781 -26.047 7.215 1 94.81 290 SER A N 1
ATOM 2251 C CA . SER A 1 290 ? 12.898 -25.125 7.379 1 94.81 290 SER A CA 1
ATOM 2252 C C . SER A 1 290 ? 13.836 -25.188 6.176 1 94.81 290 SER A C 1
ATOM 2254 O O . SER A 1 290 ? 13.844 -26.172 5.43 1 94.81 290 SER A O 1
ATOM 2256 N N . ILE A 1 291 ? 14.578 -24.172 6.012 1 93.81 291 ILE A N 1
ATOM 2257 C CA . ILE A 1 291 ? 15.539 -24.141 4.914 1 93.81 291 ILE A CA 1
ATOM 2258 C C . ILE A 1 291 ? 16.547 -25.281 5.066 1 93.81 291 ILE A C 1
ATOM 2260 O O . ILE A 1 291 ? 16.938 -25.906 4.078 1 93.81 291 ILE A O 1
ATOM 2264 N N . ALA A 1 292 ? 16.953 -25.562 6.277 1 94.88 292 ALA A N 1
ATOM 2265 C CA . ALA A 1 292 ? 17.875 -26.672 6.539 1 94.88 292 ALA A CA 1
ATOM 2266 C C . ALA A 1 292 ? 17.234 -28 6.148 1 94.88 292 ALA A C 1
ATOM 2268 O O . ALA A 1 292 ? 17.891 -28.844 5.5 1 94.88 292 ALA A O 1
ATOM 2269 N N . GLU A 1 293 ? 16.062 -28.188 6.59 1 96.56 293 GLU A N 1
ATOM 2270 C CA . GLU A 1 293 ? 15.359 -29.422 6.254 1 96.56 293 GLU A CA 1
ATOM 2271 C C . GLU A 1 293 ? 15.164 -29.562 4.746 1 96.56 293 GLU A C 1
ATOM 2273 O O . GLU A 1 293 ? 15.258 -30.656 4.195 1 96.56 293 GLU A O 1
ATOM 2278 N N . LEU A 1 294 ? 14.797 -28.453 4.109 1 96.81 294 LEU A N 1
ATOM 2279 C CA . LEU A 1 294 ? 14.633 -28.438 2.662 1 96.81 294 LEU A CA 1
ATOM 2280 C C . LEU A 1 294 ? 15.914 -28.875 1.966 1 96.81 294 LEU A C 1
ATOM 2282 O O . LEU A 1 294 ? 15.875 -29.672 1.017 1 96.81 294 LEU A O 1
ATOM 2286 N N . ALA A 1 295 ? 17.016 -28.359 2.449 1 96.06 295 ALA A N 1
ATOM 2287 C CA . ALA A 1 295 ? 18.312 -28.734 1.895 1 96.06 295 ALA A CA 1
ATOM 2288 C C . ALA A 1 295 ? 18.578 -30.219 2.064 1 96.06 295 ALA A C 1
ATOM 2290 O O . ALA A 1 295 ? 18.984 -30.906 1.118 1 96.06 295 ALA A O 1
ATOM 2291 N N . GLU A 1 296 ? 18.328 -30.688 3.195 1 97 296 GLU A N 1
ATOM 2292 C CA . GLU A 1 296 ? 18.547 -32.094 3.506 1 97 296 GLU A CA 1
ATOM 2293 C C . GLU A 1 296 ? 17.672 -33 2.621 1 97 296 GLU A C 1
ATOM 2295 O O . GLU A 1 296 ? 18.172 -33.969 2.031 1 97 296 GLU A O 1
ATOM 2300 N N . ARG A 1 297 ? 16.422 -32.656 2.545 1 96.12 297 ARG A N 1
ATOM 2301 C CA . ARG A 1 297 ? 15.492 -33.438 1.754 1 96.12 297 ARG A CA 1
ATOM 2302 C C . ARG A 1 297 ? 15.883 -33.438 0.28 1 96.12 297 ARG A C 1
ATOM 2304 O O . ARG A 1 297 ? 15.828 -34.469 -0.384 1 96.12 297 ARG A O 1
ATOM 2311 N N . THR A 1 298 ? 16.219 -32.281 -0.209 1 96.75 298 THR A N 1
ATOM 2312 C CA . THR A 1 298 ? 16.609 -32.156 -1.611 1 96.75 298 THR A CA 1
ATOM 2313 C C . THR A 1 298 ? 17.844 -33 -1.92 1 96.75 298 THR A C 1
ATOM 2315 O O . THR A 1 298 ? 17.859 -33.719 -2.902 1 96.75 298 THR A O 1
ATOM 2318 N N . ALA A 1 299 ? 18.828 -32.969 -1.036 1 96.5 299 ALA A N 1
ATOM 2319 C CA . ALA A 1 299 ? 20.062 -33.719 -1.215 1 96.5 299 ALA A CA 1
ATOM 2320 C C . ALA A 1 299 ? 19.797 -35.219 -1.187 1 96.5 299 ALA A C 1
ATOM 2322 O O . ALA A 1 299 ? 20.359 -36 -1.973 1 96.5 299 ALA A O 1
ATOM 2323 N N . ARG A 1 300 ? 18.953 -35.562 -0.357 1 96.31 300 ARG A N 1
ATOM 2324 C CA . ARG A 1 300 ? 18.641 -37 -0.172 1 96.31 300 ARG A CA 1
ATOM 2325 C C . ARG A 1 300 ? 17.844 -37.531 -1.351 1 96.31 300 ARG A C 1
ATOM 2327 O O . ARG A 1 300 ? 18.078 -38.656 -1.811 1 96.31 300 ARG A O 1
ATOM 2334 N N . LEU A 1 301 ? 16.906 -36.812 -1.827 1 95 301 LEU A N 1
ATOM 2335 C CA . LEU A 1 301 ? 15.953 -37.281 -2.822 1 95 301 LEU A CA 1
ATOM 2336 C C . LEU A 1 301 ? 16.594 -37.344 -4.207 1 95 301 LEU A C 1
ATOM 2338 O O . LEU A 1 301 ? 16.375 -38.281 -4.957 1 95 301 LEU A O 1
ATOM 2342 N N . ILE A 1 302 ? 17.422 -36.281 -4.547 1 94.19 302 ILE A N 1
ATOM 2343 C CA . ILE A 1 302 ? 17.812 -36.219 -5.953 1 94.19 302 ILE A CA 1
ATOM 2344 C C . ILE A 1 302 ? 19.312 -36 -6.07 1 94.19 302 ILE A C 1
ATOM 2346 O O . ILE A 1 302 ? 19.859 -35.938 -7.176 1 94.19 302 ILE A O 1
ATOM 2350 N N . GLY A 1 303 ? 19.969 -35.781 -4.875 1 93.31 303 GLY A N 1
ATOM 2351 C CA . GLY A 1 303 ? 21.406 -35.531 -4.891 1 93.31 303 GLY A CA 1
ATOM 2352 C C . GLY A 1 303 ? 22.203 -36.688 -4.324 1 93.31 303 GLY A C 1
ATOM 2353 O O . GLY A 1 303 ? 21.812 -37.844 -4.449 1 93.31 303 GLY A O 1
ATOM 2354 N N . ASN A 1 304 ? 23.438 -36.312 -3.852 1 92.94 304 ASN A N 1
ATOM 2355 C CA . ASN A 1 304 ? 24.344 -37.312 -3.299 1 92.94 304 ASN A CA 1
ATOM 2356 C C . ASN A 1 304 ? 24.156 -37.469 -1.791 1 92.94 304 ASN A C 1
ATOM 2358 O O . ASN A 1 304 ? 24.969 -38.125 -1.125 1 92.94 304 ASN A O 1
ATOM 2362 N N . GLY A 1 305 ? 23.172 -36.781 -1.318 1 93.69 305 GLY A N 1
ATOM 2363 C CA . GLY A 1 305 ? 22.875 -36.875 0.104 1 93.69 305 GLY A CA 1
ATOM 2364 C C . GLY A 1 305 ? 23.656 -35.875 0.938 1 93.69 305 GLY A C 1
ATOM 2365 O O . GLY A 1 305 ? 23.422 -35.75 2.139 1 93.69 305 GLY A O 1
ATOM 2366 N N . GLU A 1 306 ? 24.547 -35.156 0.378 1 95.81 306 GLU A N 1
ATOM 2367 C CA . GLU A 1 306 ? 25.391 -34.219 1.111 1 95.81 306 GLU A CA 1
ATOM 2368 C C . GLU A 1 306 ? 24.75 -32.844 1.182 1 95.81 306 GLU A C 1
ATOM 2370 O O . GLU A 1 306 ? 24.312 -32.312 0.16 1 95.81 306 GLU A O 1
ATOM 2375 N N . PHE A 1 307 ? 24.641 -32.281 2.369 1 94.88 307 PHE A N 1
ATOM 2376 C CA . PHE A 1 307 ? 24.188 -30.906 2.564 1 94.88 307 PHE A CA 1
ATOM 2377 C C . PHE A 1 307 ? 24.906 -30.266 3.748 1 94.88 307 PHE A C 1
ATOM 2379 O O . PHE A 1 307 ? 25.422 -30.969 4.617 1 94.88 307 PHE A O 1
ATOM 2386 N N . GLN A 1 308 ? 25.062 -28.922 3.727 1 94.94 308 GLN A N 1
ATOM 2387 C CA . GLN A 1 308 ? 25.734 -28.172 4.789 1 94.94 308 GLN A CA 1
ATOM 2388 C C . GLN A 1 308 ? 24.984 -26.891 5.133 1 94.94 308 GLN A C 1
ATOM 2390 O O . GLN A 1 308 ? 24.469 -26.203 4.242 1 94.94 308 GLN A O 1
ATOM 2395 N N . VAL A 1 309 ? 24.906 -26.625 6.391 1 93.38 309 VAL A N 1
ATOM 2396 C CA . VAL A 1 309 ? 24.422 -25.344 6.891 1 93.38 309 VAL A CA 1
ATOM 2397 C C . VAL A 1 309 ? 25.578 -24.516 7.426 1 93.38 309 VAL A C 1
ATOM 2399 O O . VAL A 1 309 ? 26.219 -24.891 8.414 1 93.38 309 VAL A O 1
ATOM 2402 N N . LEU A 1 310 ? 25.828 -23.359 6.855 1 90.69 310 LEU A N 1
ATOM 2403 C CA . LEU A 1 310 ? 27.016 -22.594 7.176 1 90.69 310 LEU A CA 1
ATOM 2404 C C . LEU A 1 310 ? 26.781 -21.688 8.375 1 90.69 310 LEU A C 1
ATOM 2406 O O . LEU A 1 310 ? 27.734 -21.172 8.969 1 90.69 310 LEU A O 1
ATOM 2410 N N . ASN A 1 311 ? 25.562 -21.438 8.836 1 82.81 311 ASN A N 1
ATOM 2411 C CA . ASN A 1 311 ? 25.172 -20.734 10.055 1 82.81 311 ASN A CA 1
ATOM 2412 C C . ASN A 1 311 ? 25.531 -19.25 10 1 82.81 311 ASN A C 1
ATOM 2414 O O . ASN A 1 311 ? 25.922 -18.672 11.008 1 82.81 311 ASN A O 1
ATOM 2418 N N . ALA A 1 312 ? 25.562 -18.734 8.898 1 76.75 312 ALA A N 1
ATOM 2419 C CA . ALA A 1 312 ? 25.734 -17.297 8.789 1 76.75 312 ALA A CA 1
ATOM 2420 C C . ALA A 1 312 ? 24.469 -16.562 9.211 1 76.75 312 ALA A C 1
ATOM 2422 O O . ALA A 1 312 ? 23.391 -17.172 9.305 1 76.75 312 ALA A O 1
ATOM 2423 N N . SER A 1 313 ? 24.641 -15.32 9.695 1 78 313 SER A N 1
ATOM 2424 C CA . SER A 1 313 ? 23.484 -14.5 10.016 1 78 313 SER A CA 1
ATOM 2425 C C . SER A 1 313 ? 22.547 -14.383 8.82 1 78 313 SER A C 1
ATOM 2427 O O . SER A 1 313 ? 23 -14.289 7.676 1 78 313 SER A O 1
ATOM 2429 N N . ASP A 1 314 ? 21.25 -14.547 9.125 1 68.38 314 ASP A N 1
ATOM 2430 C CA . ASP A 1 314 ? 20.281 -14.492 8.039 1 68.38 314 ASP A CA 1
ATOM 2431 C C . ASP A 1 314 ? 20.031 -13.055 7.59 1 68.38 314 ASP A C 1
ATOM 2433 O O . ASP A 1 314 ? 19.812 -12.164 8.422 1 68.38 314 ASP A O 1
ATOM 2437 N N . THR A 1 315 ? 20.406 -12.734 6.363 1 60 315 THR A N 1
ATOM 2438 C CA . THR A 1 315 ? 20.219 -11.391 5.828 1 60 315 THR A CA 1
ATOM 2439 C C . THR A 1 315 ? 19.094 -11.375 4.789 1 60 315 THR A C 1
ATOM 2441 O O . THR A 1 315 ? 18.891 -10.367 4.113 1 60 315 THR A O 1
ATOM 2444 N N . GLY A 1 316 ? 18.266 -12.391 4.797 1 60.03 316 GLY A N 1
ATOM 2445 C CA . GLY A 1 316 ? 17.328 -12.445 3.682 1 60.03 316 GLY A CA 1
ATOM 2446 C C . GLY A 1 316 ? 16.094 -11.602 3.9 1 60.03 316 GLY A C 1
ATOM 2447 O O . GLY A 1 316 ? 15.938 -10.969 4.949 1 60.03 316 GLY A O 1
ATOM 2448 N N . TRP A 1 317 ? 15.336 -11.43 2.828 1 56.84 317 TRP A N 1
ATOM 2449 C CA . TRP A 1 317 ? 14.148 -10.578 2.779 1 56.84 317 TRP A CA 1
ATOM 2450 C C . TRP A 1 317 ? 13.133 -11 3.834 1 56.84 317 TRP A C 1
ATOM 2452 O O . TRP A 1 317 ? 12.453 -10.156 4.418 1 56.84 317 TRP A O 1
ATOM 2462 N N . ASN A 1 318 ? 13.156 -12.359 4.105 1 63.62 318 ASN A N 1
ATOM 2463 C CA . ASN A 1 318 ? 12.203 -12.836 5.105 1 63.62 318 ASN A CA 1
ATOM 2464 C C . ASN A 1 318 ? 12.844 -13.859 6.039 1 63.62 318 ASN A C 1
ATOM 2466 O O . ASN A 1 318 ? 12.664 -15.07 5.867 1 63.62 318 ASN A O 1
ATOM 2470 N N . PRO A 1 319 ? 13.57 -13.328 6.898 1 69.38 319 PRO A N 1
ATOM 2471 C CA . PRO A 1 319 ? 14.297 -14.227 7.801 1 69.38 319 PRO A CA 1
ATOM 2472 C C . PRO A 1 319 ? 13.375 -14.984 8.75 1 69.38 319 PRO A C 1
ATOM 2474 O O . PRO A 1 319 ? 13.836 -15.797 9.555 1 69.38 319 PRO A O 1
ATOM 2477 N N . GLY A 1 320 ? 12.164 -15.016 8.469 1 85.06 320 GLY A N 1
ATOM 2478 C CA . GLY A 1 320 ? 11.211 -15.688 9.336 1 85.06 320 GLY A CA 1
ATOM 2479 C C . GLY A 1 320 ? 10.43 -16.781 8.633 1 85.06 320 GLY A C 1
ATOM 2480 O O . GLY A 1 320 ? 11.023 -17.672 8.023 1 85.06 320 GLY A O 1
ATOM 2481 N N . ARG A 1 321 ? 9.164 -16.766 8.906 1 93.31 321 ARG A N 1
ATOM 2482 C CA . ARG A 1 321 ? 8.273 -17.75 8.305 1 93.31 321 ARG A CA 1
ATOM 2483 C C . ARG A 1 321 ? 7.582 -17.172 7.066 1 93.31 321 ARG A C 1
ATOM 2485 O O . ARG A 1 321 ? 7.395 -15.969 6.953 1 93.31 321 ARG A O 1
ATOM 2492 N N . TYR A 1 322 ? 7.332 -17.984 6.141 1 95.25 322 TYR A N 1
ATOM 2493 C CA . TYR A 1 322 ? 6.531 -17.688 4.961 1 95.25 322 TYR A CA 1
ATOM 2494 C C . TYR A 1 322 ? 5.613 -18.844 4.605 1 95.25 322 TYR A C 1
ATOM 2496 O O . TYR A 1 322 ? 5.875 -19.578 3.656 1 95.25 322 TYR A O 1
ATOM 2504 N N . VAL A 1 323 ? 4.578 -19.016 5.469 1 97.94 323 VAL A N 1
ATOM 2505 C CA . VAL A 1 323 ? 3.674 -20.156 5.438 1 97.94 323 VAL A CA 1
ATOM 2506 C C . VAL A 1 323 ? 2.229 -19.672 5.551 1 97.94 323 VAL A C 1
ATOM 2508 O O . VAL A 1 323 ? 1.84 -19.078 6.559 1 97.94 323 VAL A O 1
ATOM 2511 N N . PRO A 1 324 ? 1.417 -19.922 4.566 1 98.5 324 PRO A N 1
ATOM 2512 C CA . PRO A 1 324 ? 0.026 -19.469 4.598 1 98.5 324 PRO A CA 1
ATOM 2513 C C . PRO A 1 324 ? -0.887 -20.406 5.383 1 98.5 324 PRO A C 1
ATOM 2515 O O . PRO A 1 324 ? -0.608 -21.609 5.48 1 98.5 324 PRO A O 1
ATOM 2518 N N . ASN A 1 325 ? -1.896 -19.828 6.008 1 98.69 325 ASN A N 1
ATOM 2519 C CA . ASN A 1 325 ? -3.1 -20.578 6.348 1 98.69 325 ASN A CA 1
ATOM 2520 C C . ASN A 1 325 ? -4.027 -20.734 5.145 1 98.69 325 ASN A C 1
ATOM 2522 O O . ASN A 1 325 ? -4.449 -19.734 4.559 1 98.69 325 ASN A O 1
ATOM 2526 N N . THR A 1 326 ? -4.328 -21.984 4.727 1 98.62 326 THR A N 1
ATOM 2527 C CA . THR A 1 326 ? -5.113 -22.188 3.516 1 98.62 326 THR A CA 1
ATOM 2528 C C . THR A 1 326 ? -6.512 -22.688 3.859 1 98.62 326 THR A C 1
ATOM 2530 O O . THR A 1 326 ? -7.16 -23.344 3.041 1 98.62 326 THR A O 1
ATOM 2533 N N . ASP A 1 327 ? -6.984 -22.422 5.043 1 98.38 327 ASP A N 1
ATOM 2534 C CA . ASP A 1 327 ? -8.297 -22.875 5.488 1 98.38 327 ASP A CA 1
ATOM 2535 C C . ASP A 1 327 ? -9.406 -22.234 4.656 1 98.38 327 ASP A C 1
ATOM 2537 O O . ASP A 1 327 ? -10.406 -22.891 4.34 1 98.38 327 ASP A O 1
ATOM 2541 N N . LEU A 1 328 ? -9.273 -20.984 4.316 1 98.44 328 LEU A N 1
ATOM 2542 C CA . LEU A 1 328 ? -10.336 -20.266 3.621 1 98.44 328 LEU A CA 1
ATOM 2543 C C . LEU A 1 328 ? -10.633 -20.906 2.268 1 98.44 328 LEU A C 1
ATOM 2545 O O . LEU A 1 328 ? -11.789 -21.188 1.949 1 98.44 328 LEU A O 1
ATOM 2549 N N . VAL A 1 329 ? -9.609 -21.156 1.426 1 98.56 329 VAL A N 1
ATOM 2550 C CA . VAL A 1 329 ? -9.812 -21.734 0.105 1 98.56 329 VAL A CA 1
ATOM 2551 C C . VAL A 1 329 ? -10.328 -23.156 0.248 1 98.56 329 VAL A C 1
ATOM 2553 O O . VAL A 1 329 ? -11.133 -23.625 -0.564 1 98.56 329 VAL A O 1
ATOM 2556 N N . GLY A 1 330 ? -9.914 -23.875 1.303 1 98.38 330 GLY A N 1
ATOM 2557 C CA . GLY A 1 330 ? -10.453 -25.188 1.597 1 98.38 330 GLY A CA 1
ATOM 2558 C C . GLY A 1 330 ? -11.938 -25.172 1.914 1 98.38 330 GLY A C 1
ATOM 2559 O O . GLY A 1 330 ? -12.719 -25.891 1.294 1 98.38 330 GLY A O 1
ATOM 2560 N N . HIS A 1 331 ? -12.32 -24.297 2.818 1 97.62 331 HIS A N 1
ATOM 2561 C CA . HIS A 1 331 ? -13.695 -24.234 3.293 1 97.62 331 HIS A CA 1
ATOM 2562 C C . HIS A 1 331 ? -14.625 -23.703 2.209 1 97.62 331 HIS A C 1
ATOM 2564 O O . HIS A 1 331 ? -15.742 -24.203 2.041 1 97.62 331 HIS A O 1
ATOM 2570 N N . GLU A 1 332 ? -14.219 -22.75 1.439 1 97.94 332 GLU A N 1
ATOM 2571 C CA . GLU A 1 332 ? -15.125 -22.062 0.527 1 97.94 332 GLU A CA 1
ATOM 2572 C C . GLU A 1 332 ? -15.133 -22.719 -0.85 1 97.94 332 GLU A C 1
ATOM 2574 O O . GLU A 1 332 ? -16.141 -22.703 -1.551 1 97.94 332 GLU A O 1
ATOM 2579 N N . LEU A 1 333 ? -13.953 -23.281 -1.246 1 98.25 333 LEU A N 1
ATOM 2580 C CA . LEU A 1 333 ? -13.859 -23.766 -2.621 1 98.25 333 LEU A CA 1
ATOM 2581 C C . LEU A 1 333 ? -13.523 -25.25 -2.66 1 98.25 333 LEU A C 1
ATOM 2583 O O . LEU A 1 333 ? -13.422 -25.844 -3.738 1 98.25 333 LEU A O 1
ATOM 2587 N N . GLY A 1 334 ? -13.289 -25.875 -1.454 1 98.19 334 GLY A N 1
ATOM 2588 C CA . GLY A 1 334 ? -13 -27.297 -1.391 1 98.19 334 GLY A CA 1
ATOM 2589 C C . GLY A 1 334 ? -11.648 -27.656 -1.969 1 98.19 334 GLY A C 1
ATOM 2590 O O . GLY A 1 334 ? -11.492 -28.719 -2.578 1 98.19 334 GLY A O 1
ATOM 2591 N N . LEU A 1 335 ? -10.648 -26.812 -1.841 1 98.38 335 LEU A N 1
ATOM 2592 C CA . LEU A 1 335 ? -9.336 -27 -2.453 1 98.38 335 LEU A CA 1
ATOM 2593 C C . LEU A 1 335 ? -8.281 -27.312 -1.396 1 98.38 335 LEU A C 1
ATOM 2595 O O . LEU A 1 335 ? -8.148 -26.562 -0.417 1 98.38 335 LEU A O 1
ATOM 2599 N N . TYR A 1 336 ? -7.547 -28.375 -1.641 1 98 336 TYR A N 1
ATOM 2600 C CA . TYR A 1 336 ? -6.523 -28.812 -0.701 1 98 336 TYR A CA 1
ATOM 2601 C C . TYR A 1 336 ? -5.27 -29.266 -1.437 1 98 336 TYR A C 1
ATOM 2603 O O . TYR A 1 336 ? -5.344 -29.719 -2.582 1 98 336 TYR A O 1
ATOM 2611 N N . LYS A 1 337 ? -4.168 -29.094 -0.759 1 98.06 337 LYS A N 1
ATOM 2612 C CA . LYS A 1 337 ? -2.908 -29.625 -1.285 1 98.06 337 LYS A CA 1
ATOM 2613 C C . LYS A 1 337 ? -2.963 -31.141 -1.451 1 98.06 337 LYS A C 1
ATOM 2615 O O . LYS A 1 337 ? -3.434 -31.844 -0.56 1 98.06 337 LYS A O 1
ATOM 2620 N N . THR A 1 338 ? -2.426 -31.656 -2.623 1 98.19 338 THR A N 1
ATOM 2621 C CA . THR A 1 338 ? -2.504 -33.094 -2.869 1 98.19 338 THR A CA 1
ATOM 2622 C C . THR A 1 338 ? -1.116 -33.688 -3.113 1 98.19 338 THR A C 1
ATOM 2624 O O . THR A 1 338 ? -0.926 -34.875 -3.031 1 98.19 338 THR A O 1
ATOM 2627 N N . VAL A 1 339 ? -0.177 -32.875 -3.48 1 97.94 339 VAL A N 1
ATOM 2628 C CA . VAL A 1 339 ? 1.176 -33.312 -3.791 1 97.94 339 VAL A CA 1
ATOM 2629 C C . VAL A 1 339 ? 2.109 -33 -2.627 1 97.94 339 VAL A C 1
ATOM 2631 O O . VAL A 1 339 ? 2.172 -31.859 -2.174 1 97.94 339 VAL A O 1
ATOM 2634 N N . SER A 1 340 ? 2.812 -33.969 -2.156 1 97.38 340 SER A N 1
ATOM 2635 C CA . SER A 1 340 ? 3.74 -33.75 -1.05 1 97.38 340 SER A CA 1
ATOM 2636 C C . SER A 1 340 ? 4.957 -32.969 -1.495 1 97.38 340 SER A C 1
ATOM 2638 O O . SER A 1 340 ? 5.234 -32.844 -2.691 1 97.38 340 SER A O 1
ATOM 2640 N N . LEU A 1 341 ? 5.688 -32.438 -0.501 1 97.56 341 LEU A N 1
ATOM 2641 C CA . LEU A 1 341 ? 6.902 -31.688 -0.808 1 97.56 341 LEU A CA 1
ATOM 2642 C C . LEU A 1 341 ? 7.922 -32.562 -1.514 1 97.56 341 LEU A C 1
ATOM 2644 O O . LEU A 1 341 ? 8.539 -32.156 -2.494 1 97.56 341 LEU A O 1
ATOM 2648 N N . ASP A 1 342 ? 8.07 -33.781 -1.078 1 97.06 342 ASP A N 1
ATOM 2649 C CA . ASP A 1 342 ? 9.023 -34.688 -1.681 1 97.06 342 ASP A CA 1
ATOM 2650 C C . ASP A 1 342 ? 8.695 -34.938 -3.15 1 97.06 342 ASP A C 1
ATOM 2652 O O . ASP A 1 342 ? 9.578 -34.906 -4.008 1 97.06 342 ASP A O 1
ATOM 2656 N N . GLN A 1 343 ? 7.414 -35.219 -3.408 1 96.88 343 GLN A N 1
ATOM 2657 C CA . GLN A 1 343 ? 6.992 -35.406 -4.789 1 96.88 343 GLN A CA 1
ATOM 2658 C C . GLN A 1 343 ? 7.219 -34.156 -5.633 1 96.88 343 GLN A C 1
ATOM 2660 O O . GLN A 1 343 ? 7.621 -34.25 -6.797 1 96.88 343 GLN A O 1
ATOM 2665 N N . ALA A 1 344 ? 6.93 -33 -5.066 1 97.19 344 ALA A N 1
ATOM 2666 C CA . ALA A 1 344 ? 7.125 -31.75 -5.781 1 97.19 344 ALA A CA 1
ATOM 2667 C C . ALA A 1 344 ? 8.586 -31.562 -6.168 1 97.19 344 ALA A C 1
ATOM 2669 O O . ALA A 1 344 ? 8.891 -31.156 -7.293 1 97.19 344 ALA A O 1
ATOM 2670 N N . ILE A 1 345 ? 9.516 -31.875 -5.25 1 96.12 345 ILE A N 1
ATOM 2671 C CA . ILE A 1 345 ? 10.945 -31.75 -5.5 1 96.12 345 ILE A CA 1
ATOM 2672 C C . ILE A 1 345 ? 11.352 -32.688 -6.629 1 96.12 345 ILE A C 1
ATOM 2674 O O . ILE A 1 345 ? 12 -32.281 -7.59 1 96.12 345 ILE A O 1
ATOM 2678 N N . VAL A 1 346 ? 10.906 -33.906 -6.578 1 95.94 346 VAL A N 1
ATOM 2679 C CA . VAL A 1 346 ? 11.281 -34.938 -7.543 1 95.94 346 VAL A CA 1
ATOM 2680 C C . VAL A 1 346 ? 10.727 -34.594 -8.922 1 95.94 346 VAL A C 1
ATOM 2682 O O . VAL A 1 346 ? 11.453 -34.625 -9.914 1 95.94 346 VAL A O 1
ATOM 2685 N N . ARG A 1 347 ? 9.438 -34.188 -8.984 1 96.19 347 ARG A N 1
ATOM 2686 C CA . ARG A 1 347 ? 8.812 -33.844 -10.258 1 96.19 347 ARG A CA 1
ATOM 2687 C C . ARG A 1 347 ? 9.469 -32.656 -10.906 1 96.19 347 ARG A C 1
ATOM 2689 O O . ARG A 1 347 ? 9.617 -32.594 -12.125 1 96.19 347 ARG A O 1
ATOM 2696 N N . THR A 1 348 ? 9.852 -31.688 -10.078 1 95.75 348 THR A N 1
ATOM 2697 C CA . THR A 1 348 ? 10.57 -30.516 -10.586 1 95.75 348 THR A CA 1
ATOM 2698 C C . THR A 1 348 ? 11.914 -30.922 -11.18 1 95.75 348 THR A C 1
ATOM 2700 O O . THR A 1 348 ? 12.273 -30.484 -12.273 1 95.75 348 THR A O 1
ATOM 2703 N N . ALA A 1 349 ? 12.625 -31.812 -10.5 1 94.75 349 ALA A N 1
ATOM 2704 C CA . ALA A 1 349 ? 13.922 -32.312 -10.945 1 94.75 349 ALA A CA 1
ATOM 2705 C C . ALA A 1 349 ? 13.797 -33.125 -12.234 1 94.75 349 ALA A C 1
ATOM 2707 O O . ALA A 1 349 ? 14.609 -32.969 -13.148 1 94.75 349 ALA A O 1
ATOM 2708 N N . LEU A 1 350 ? 12.766 -33.906 -12.32 1 94.38 350 LEU A N 1
ATOM 2709 C CA . LEU A 1 350 ? 12.539 -34.75 -13.5 1 94.38 350 LEU A CA 1
ATOM 2710 C C . LEU A 1 350 ? 12.32 -33.875 -14.742 1 94.38 350 LEU A C 1
ATOM 2712 O O . LEU A 1 350 ? 12.828 -34.188 -15.82 1 94.38 350 LEU A O 1
ATOM 2716 N N . TRP A 1 351 ? 11.594 -32.812 -14.586 1 93.56 351 TRP A N 1
ATOM 2717 C CA . TRP A 1 351 ? 11.344 -31.875 -15.688 1 93.56 351 TRP A CA 1
ATOM 2718 C C . TRP A 1 351 ? 12.648 -31.25 -16.156 1 93.56 351 TRP A C 1
ATOM 2720 O O . TRP A 1 351 ? 12.805 -30.969 -17.359 1 93.56 351 TRP A O 1
ATOM 2730 N N . GLN A 1 352 ? 13.539 -31.125 -15.203 1 91.06 352 GLN A N 1
ATOM 2731 C CA . GLN A 1 352 ? 14.812 -30.484 -15.508 1 91.06 352 GLN A CA 1
ATOM 2732 C C . GLN A 1 352 ? 15.836 -31.484 -16.031 1 91.06 352 GLN A C 1
ATOM 2734 O O . GLN A 1 352 ? 17.016 -31.156 -16.188 1 91.06 352 GLN A O 1
ATOM 2739 N N . GLY A 1 353 ? 15.469 -32.75 -16.234 1 88.88 353 GLY A N 1
ATOM 2740 C CA . GLY A 1 353 ? 16.328 -33.719 -16.859 1 88.88 353 GLY A CA 1
ATOM 2741 C C . GLY A 1 353 ? 16.969 -34.688 -15.883 1 88.88 353 GLY A C 1
ATOM 2742 O O . GLY A 1 353 ? 17.906 -35.406 -16.234 1 88.88 353 GLY A O 1
ATOM 2743 N N . TRP A 1 354 ? 16.469 -34.656 -14.68 1 88.62 354 TRP A N 1
ATOM 2744 C CA . TRP A 1 354 ? 17 -35.594 -13.695 1 88.62 354 TRP A CA 1
ATOM 2745 C C . TRP A 1 354 ? 16.734 -37.062 -14.117 1 88.62 354 TRP A C 1
ATOM 2747 O O . TRP A 1 354 ? 15.617 -37.375 -14.516 1 88.62 354 TRP A O 1
ATOM 2757 N N . ASN A 1 355 ? 17.734 -37.938 -14.312 1 77.25 355 ASN A N 1
ATOM 2758 C CA . ASN A 1 355 ? 17.656 -39.375 -14.57 1 77.25 355 ASN A CA 1
ATOM 2759 C C . ASN A 1 355 ? 18.156 -40.188 -13.383 1 77.25 355 ASN A C 1
ATOM 2761 O O . ASN A 1 355 ? 19.281 -39.969 -12.906 1 77.25 355 ASN A O 1
ATOM 2765 N N . LYS A 1 356 ? 17.188 -40.75 -12.531 1 65.62 356 LYS A N 1
ATOM 2766 C CA . LYS A 1 356 ? 17.594 -41.562 -11.375 1 65.62 356 LYS A CA 1
ATOM 2767 C C . LYS A 1 356 ? 18.672 -42.562 -11.742 1 65.62 356 LYS A C 1
ATOM 2769 O O . LYS A 1 356 ? 19.312 -43.125 -10.867 1 65.62 356 LYS A O 1
ATOM 2774 N N . GLN A 1 357 ? 18.625 -43.125 -13.016 1 50.3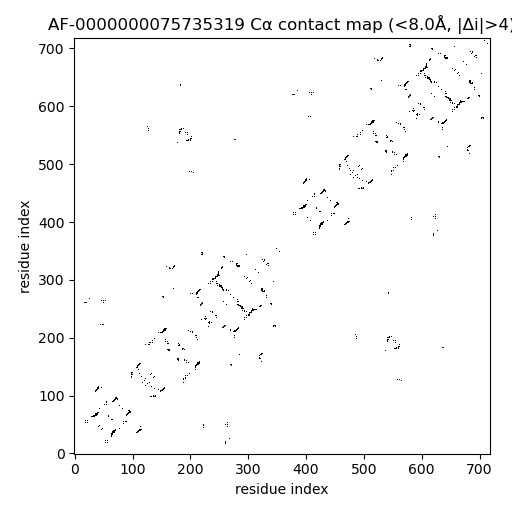4 357 GLN A N 1
ATOM 2775 C CA . GLN A 1 357 ? 19.469 -44.281 -13.281 1 50.34 357 GLN A CA 1
ATOM 2776 C C . GLN A 1 357 ? 20.953 -43.938 -13.109 1 50.34 357 GLN A C 1
ATOM 2778 O O . GLN A 1 357 ? 21.828 -44.719 -13.516 1 50.34 357 GLN A O 1
ATOM 2783 N N . GLY A 1 358 ? 21.344 -42.875 -12.766 1 39.16 358 GLY A N 1
ATOM 2784 C CA . GLY A 1 358 ? 22.797 -42.938 -12.797 1 39.16 358 GLY A CA 1
ATOM 2785 C C . GLY A 1 358 ? 23.375 -44.156 -12.109 1 39.16 358 GLY A C 1
ATOM 2786 O O . GLY A 1 358 ? 22.656 -44.844 -11.383 1 39.16 358 GLY A O 1
ATOM 2787 N N . ASP A 1 359 ? 24.859 -44.406 -12.18 1 33.75 359 ASP A N 1
ATOM 2788 C CA . ASP A 1 359 ? 25.641 -45.594 -11.93 1 33.75 359 ASP A CA 1
ATOM 2789 C C . ASP A 1 359 ? 25.266 -46.219 -10.586 1 33.75 359 ASP A C 1
ATOM 2791 O O . ASP A 1 359 ? 25.062 -45.531 -9.602 1 33.75 359 ASP A O 1
ATOM 2795 N N . MET B 1 1 ? -24.828 31.547 52.781 1 29.39 1 MET B N 1
ATOM 2796 C CA . MET B 1 1 ? -24.781 30.688 51.625 1 29.39 1 MET B CA 1
ATOM 2797 C C . MET B 1 1 ? -24.312 31.469 50.375 1 29.39 1 MET B C 1
ATOM 2799 O O . MET B 1 1 ? -25.109 32.156 49.75 1 29.39 1 MET B O 1
ATOM 2803 N N . SER B 1 2 ? -23.062 32.062 50.406 1 29.48 2 SER B N 1
ATOM 2804 C CA . SER B 1 2 ? -22.328 32.969 49.5 1 29.48 2 SER B CA 1
ATOM 2805 C C . SER B 1 2 ? -22.156 32.312 48.125 1 29.48 2 SER B C 1
ATOM 2807 O O . SER B 1 2 ? -21.656 31.203 48 1 29.48 2 SER B O 1
ATOM 2809 N N . ASP B 1 3 ? -23.062 32.594 47.156 1 28.92 3 ASP B N 1
ATOM 2810 C CA . ASP B 1 3 ? -23.141 32.25 45.75 1 28.92 3 ASP B CA 1
ATOM 2811 C C . ASP B 1 3 ? -21.844 32.531 45.031 1 28.92 3 ASP B C 1
ATOM 2813 O O . ASP B 1 3 ? -21.516 33.688 44.781 1 28.92 3 ASP B O 1
ATOM 2817 N N . GLN B 1 4 ? -20.703 31.906 45.375 1 31.22 4 GLN B N 1
ATOM 2818 C CA . GLN B 1 4 ? -19.453 32.062 44.656 1 31.22 4 GLN B CA 1
ATOM 2819 C C . GLN B 1 4 ? -19.656 31.891 43.156 1 31.22 4 GLN B C 1
ATOM 2821 O O . GLN B 1 4 ? -20.141 30.859 42.688 1 31.22 4 GLN B O 1
ATOM 2826 N N . SER B 1 5 ? -19.969 33 42.438 1 34.03 5 SER B N 1
ATOM 2827 C CA . SER B 1 5 ? -20.062 33.156 41 1 34.03 5 SER B CA 1
ATOM 2828 C C . SER B 1 5 ? -19 32.312 40.281 1 34.03 5 SER B C 1
ATOM 2830 O O . SER B 1 5 ? -17.891 32.156 40.812 1 34.03 5 SER B O 1
ATOM 2832 N N . PRO B 1 6 ? -19.375 31.438 39.375 1 35.34 6 PRO B N 1
ATOM 2833 C CA . PRO B 1 6 ? -18.406 30.641 38.625 1 35.34 6 PRO B CA 1
ATOM 2834 C C . PRO B 1 6 ? -17.188 31.453 38.156 1 35.34 6 PRO B C 1
ATOM 2836 O O . PRO B 1 6 ? -17.266 32.688 38.062 1 35.34 6 PRO B O 1
ATOM 2839 N N . THR B 1 7 ? -16 31.156 38.594 1 34.72 7 THR B N 1
ATOM 2840 C CA . THR B 1 7 ? -14.672 31.625 38.219 1 34.72 7 THR B CA 1
ATOM 2841 C C . THR B 1 7 ? -14.633 32.062 36.75 1 34.72 7 THR B C 1
ATOM 2843 O O . THR B 1 7 ? -15.102 31.328 35.875 1 34.72 7 THR B O 1
ATOM 2846 N N . ASN B 1 8 ? -14.812 33.344 36.438 1 34.03 8 ASN B N 1
ATOM 2847 C CA . ASN B 1 8 ? -14.508 34.031 35.188 1 34.03 8 ASN B CA 1
ATOM 2848 C C . ASN B 1 8 ? -13.305 33.375 34.469 1 34.03 8 ASN B C 1
ATOM 2850 O O . ASN B 1 8 ? -12.188 33.438 35 1 34.03 8 ASN B O 1
ATOM 2854 N N . ALA B 1 9 ? -13.492 32.281 33.781 1 40.28 9 ALA B N 1
ATOM 2855 C CA . ALA B 1 9 ? -12.367 31.812 33 1 40.28 9 ALA B CA 1
ATOM 2856 C C . ALA B 1 9 ? -11.609 32.969 32.344 1 40.28 9 ALA B C 1
ATOM 2858 O O . ALA B 1 9 ? -12.219 33.875 31.766 1 40.28 9 ALA B O 1
ATOM 2859 N N . PRO B 1 10 ? -10.562 33.438 32.781 1 42.44 10 PRO B N 1
ATOM 2860 C CA . PRO B 1 10 ? -9.812 34.531 32.188 1 42.44 10 PRO B CA 1
ATOM 2861 C C . PRO B 1 10 ? -9.93 34.562 30.656 1 42.44 10 PRO B C 1
ATOM 2863 O O . PRO B 1 10 ? -10.141 33.531 30.031 1 42.44 10 PRO B O 1
ATOM 2866 N N . SER B 1 11 ? -10.477 35.625 29.922 1 46.53 11 SER B N 1
ATOM 2867 C CA . SER B 1 11 ? -10.531 35.938 28.5 1 46.53 11 SER B CA 1
ATOM 2868 C C . SER B 1 11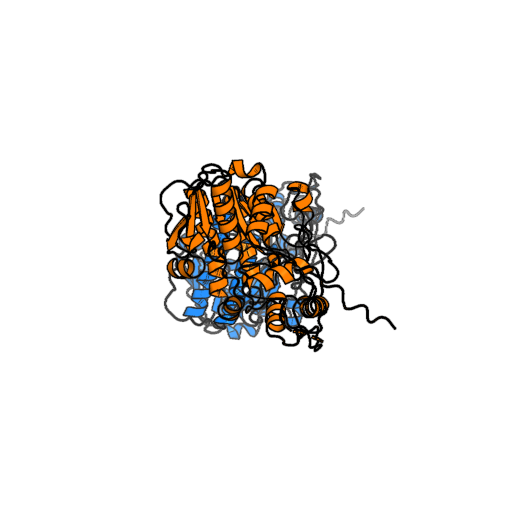 ? -9.312 35.375 27.781 1 46.53 11 SER B C 1
ATOM 2870 O O . SER B 1 11 ? -8.18 35.75 28.078 1 46.53 11 SER B O 1
ATOM 2872 N N . VAL B 1 12 ? -9.188 34.188 27.547 1 56.59 12 VAL B N 1
ATOM 2873 C CA . VAL B 1 12 ? -8.078 33.594 26.812 1 56.59 12 VAL B CA 1
ATOM 2874 C C . VAL B 1 12 ? -7.746 34.469 25.609 1 56.59 12 VAL B C 1
ATOM 2876 O O . VAL B 1 12 ? -8.555 34.594 24.672 1 56.59 12 VAL B O 1
ATOM 2879 N N . GLN B 1 13 ? -6.98 35.625 25.688 1 78.12 13 GLN B N 1
ATOM 2880 C CA . GLN B 1 13 ? -6.523 36.531 24.625 1 78.12 13 GLN B CA 1
ATOM 2881 C C . GLN B 1 13 ? -5.586 35.812 23.656 1 78.12 13 GLN B C 1
ATOM 2883 O O . GLN B 1 13 ? -4.395 35.656 23.938 1 78.12 13 GLN B O 1
ATOM 2888 N N . TRP B 1 14 ? -6.164 34.938 22.734 1 89.81 14 TRP B N 1
ATOM 2889 C CA . TRP B 1 14 ? -5.406 34.25 21.688 1 89.81 14 TRP B CA 1
ATOM 2890 C C . TRP B 1 14 ? -5.461 35.031 20.375 1 89.81 14 TRP B C 1
ATOM 2892 O O . TRP B 1 14 ? -6.48 35.625 20.047 1 89.81 14 TRP B O 1
ATOM 2902 N N . SER B 1 15 ? -4.355 35.094 19.688 1 93.88 15 SER B N 1
ATOM 2903 C CA . SER B 1 15 ? -4.305 35.562 18.312 1 93.88 15 SER B CA 1
ATOM 2904 C C . SER B 1 15 ? -3.412 34.656 17.453 1 93.88 15 SER B C 1
ATOM 2906 O O . SER B 1 15 ? -2.512 34 17.984 1 93.88 15 SER B O 1
ATOM 2908 N N . LEU B 1 16 ? -3.67 34.625 16.281 1 95.81 16 LEU B N 1
ATOM 2909 C CA . LEU B 1 16 ? -2.832 33.875 15.344 1 95.81 16 LEU B CA 1
ATOM 2910 C C . LEU B 1 16 ? -1.383 34.344 15.414 1 95.81 16 LEU B C 1
ATOM 2912 O O . LEU B 1 16 ? -0.457 33.562 15.297 1 95.81 16 LEU B O 1
ATOM 2916 N N . ALA B 1 17 ? -1.156 35.656 15.633 1 96.25 17 ALA B N 1
ATOM 2917 C CA . ALA B 1 17 ? 0.182 36.219 15.734 1 96.25 17 ALA B CA 1
ATOM 2918 C C . ALA B 1 17 ? 0.972 35.594 16.875 1 96.25 17 ALA B C 1
ATOM 2920 O O . ALA B 1 17 ? 2.186 35.375 16.766 1 96.25 17 ALA B O 1
ATOM 2921 N N . GLN B 1 18 ? 0.272 35.281 17.922 1 97.19 18 GLN B N 1
ATOM 2922 C CA . GLN B 1 18 ? 0.922 34.625 19.047 1 97.19 18 GLN B CA 1
ATOM 2923 C C . GLN B 1 18 ? 1.405 33.219 18.656 1 97.19 18 GLN B C 1
ATOM 2925 O O . GLN B 1 18 ? 2.5 32.812 19.047 1 97.19 18 GLN B O 1
ATOM 2930 N N . ASP B 1 19 ? 0.573 32.5 17.953 1 98.38 19 ASP B N 1
ATOM 2931 C CA . ASP B 1 19 ? 0.971 31.188 17.469 1 98.38 19 ASP B CA 1
ATOM 2932 C C . ASP B 1 19 ? 2.166 31.297 16.531 1 98.38 19 ASP B C 1
ATOM 2934 O O . ASP B 1 19 ? 3.084 30.469 16.578 1 98.38 19 ASP B O 1
ATOM 2938 N N . LEU B 1 20 ? 2.16 32.281 15.656 1 98.56 20 LEU B N 1
ATOM 2939 C CA . LEU B 1 20 ? 3.242 32.469 14.695 1 98.56 20 LEU B CA 1
ATOM 2940 C C . LEU B 1 20 ? 4.539 32.844 15.398 1 98.56 20 LEU B C 1
ATOM 2942 O O . LEU B 1 20 ? 5.621 32.406 14.992 1 98.56 20 LEU B O 1
ATOM 2946 N N . GLU B 1 21 ? 4.43 33.656 16.469 1 98.19 21 GLU B N 1
ATOM 2947 C CA . GLU B 1 21 ? 5.59 33.969 17.297 1 98.19 21 GLU B CA 1
ATOM 2948 C C . GLU B 1 21 ? 6.156 32.719 17.969 1 98.19 21 GLU B C 1
ATOM 2950 O O . GLU B 1 21 ? 7.371 32.531 18 1 98.19 21 GLU B O 1
ATOM 2955 N N . PHE B 1 22 ? 5.254 31.938 18.469 1 98.31 22 PHE B N 1
ATOM 2956 C CA . PHE B 1 22 ? 5.652 30.672 19.078 1 98.31 22 PHE B CA 1
ATOM 2957 C C . PHE B 1 22 ? 6.391 29.797 18.062 1 98.31 22 PHE B C 1
ATOM 2959 O O . PHE B 1 22 ? 7.441 29.234 18.375 1 98.31 22 PHE B O 1
ATOM 2966 N N . ILE B 1 23 ? 5.844 29.641 16.844 1 98.81 23 ILE B N 1
ATOM 2967 C CA . ILE B 1 23 ? 6.449 28.828 15.805 1 98.81 23 ILE B CA 1
ATOM 2968 C C . ILE B 1 23 ? 7.852 29.344 15.484 1 98.81 23 ILE B C 1
ATOM 2970 O O . ILE B 1 23 ? 8.805 28.562 15.438 1 98.81 23 ILE B O 1
ATOM 2974 N N . THR B 1 24 ? 7.992 30.656 15.281 1 98.75 24 THR B N 1
ATOM 2975 C CA . THR B 1 24 ? 9.266 31.266 14.93 1 98.75 24 THR B CA 1
ATOM 2976 C C . THR B 1 24 ? 10.305 31 16.016 1 98.75 24 THR B C 1
ATOM 2978 O O . THR B 1 24 ? 11.438 30.609 15.727 1 98.75 24 THR B O 1
ATOM 2981 N N . SER B 1 25 ? 9.859 31.156 17.25 1 98.56 25 SER B N 1
ATOM 2982 C CA . SER B 1 25 ? 10.773 30.969 18.375 1 98.56 25 SER B CA 1
ATOM 2983 C C . SER B 1 25 ? 11.133 29.484 18.531 1 98.56 25 SER B C 1
ATOM 2985 O O . SER B 1 25 ? 12.273 29.156 18.875 1 98.56 25 SER B O 1
ATOM 2987 N N . SER B 1 26 ? 10.195 28.625 18.344 1 98.56 26 SER B N 1
ATOM 2988 C CA . SER B 1 26 ? 10.383 27.188 18.562 1 98.56 26 SER B CA 1
ATOM 2989 C C . SER B 1 26 ? 11.281 26.578 17.5 1 98.56 26 SER B C 1
ATOM 2991 O O . SER B 1 26 ? 12.062 25.672 17.781 1 98.56 26 SER B O 1
ATOM 2993 N N . VAL B 1 27 ? 11.125 27 16.25 1 98.62 27 VAL B N 1
ATOM 2994 C CA . VAL B 1 27 ? 12.023 26.547 15.195 1 98.62 27 VAL B CA 1
ATOM 2995 C C . VAL B 1 27 ? 13.438 27.062 15.469 1 98.62 27 VAL B C 1
ATOM 2997 O O . VAL B 1 27 ? 14.422 26.344 15.258 1 98.62 27 VAL B O 1
ATOM 3000 N N . GLY B 1 28 ? 13.555 28.297 15.898 1 97.88 28 GLY B N 1
ATOM 3001 C CA . GLY B 1 28 ? 14.797 28.844 16.422 1 97.88 28 GLY B CA 1
ATOM 3002 C C . GLY B 1 28 ? 15.875 28.984 15.359 1 97.88 28 GLY B C 1
ATOM 3003 O O . GLY B 1 28 ? 15.633 29.531 14.289 1 97.88 28 GLY B O 1
ATOM 3004 N N . PRO B 1 29 ? 17.062 28.438 15.68 1 98 29 PRO B N 1
ATOM 3005 C CA . PRO B 1 29 ? 18.203 28.641 14.781 1 98 29 PRO B CA 1
ATOM 3006 C C . PRO B 1 29 ? 18.062 27.891 13.461 1 98 29 PRO B C 1
ATOM 3008 O O . PRO B 1 29 ? 18.766 28.172 12.5 1 98 29 PRO B O 1
ATOM 3011 N N . TYR B 1 30 ? 17.156 27.016 13.422 1 98.44 30 TYR B N 1
ATOM 3012 C CA . TYR B 1 30 ? 17.016 26.172 12.242 1 98.44 30 TYR B CA 1
ATOM 3013 C C . TYR B 1 30 ? 16.406 26.953 11.078 1 98.44 30 TYR B C 1
ATOM 3015 O O . TYR B 1 30 ? 16.453 26.516 9.93 1 98.44 30 TYR B O 1
ATOM 3023 N N . TRP B 1 31 ? 15.836 28.109 11.352 1 98.62 31 TRP B N 1
ATOM 3024 C CA . TRP B 1 31 ? 15.383 29 10.281 1 98.62 31 TRP B CA 1
ATOM 3025 C C . TRP B 1 31 ? 16.531 29.328 9.328 1 98.62 31 TRP B C 1
ATOM 3027 O O . TRP B 1 31 ? 16.297 29.594 8.141 1 98.62 31 TRP B O 1
ATOM 3037 N N . ASN B 1 32 ? 17.734 29.25 9.82 1 98.25 32 ASN B N 1
ATOM 3038 C CA . ASN B 1 32 ? 18.906 29.578 9.016 1 98.25 32 ASN B CA 1
ATOM 3039 C C . ASN B 1 32 ? 19.062 28.641 7.832 1 98.25 32 ASN B C 1
ATOM 3041 O O . ASN B 1 32 ? 19.625 29 6.801 1 98.25 32 ASN B O 1
ATOM 3045 N N . GLU B 1 33 ? 18.547 27.469 7.953 1 98.12 33 GLU B N 1
ATOM 3046 C CA . GLU B 1 33 ? 18.609 26.484 6.883 1 98.12 33 GLU B CA 1
ATOM 3047 C C . GLU B 1 33 ? 17.719 26.875 5.711 1 98.12 33 GLU B C 1
ATOM 3049 O O . GLU B 1 33 ? 17.844 26.328 4.613 1 98.12 33 GLU B O 1
ATOM 3054 N N . LEU B 1 34 ? 16.828 27.875 5.93 1 98.5 34 LEU B N 1
ATOM 3055 C CA . LEU B 1 34 ? 15.898 28.297 4.883 1 98.5 34 LEU B CA 1
ATOM 3056 C C . LEU B 1 34 ? 16.25 29.672 4.355 1 98.5 34 LEU B C 1
ATOM 3058 O O . LEU B 1 34 ? 15.477 30.266 3.596 1 98.5 34 LEU B O 1
ATOM 3062 N N . LYS B 1 35 ? 17.375 30.188 4.879 1 98.44 35 LYS B N 1
ATOM 3063 C CA . LYS B 1 35 ? 17.844 31.469 4.328 1 98.44 35 LYS B CA 1
ATOM 3064 C C . LYS B 1 35 ? 18.109 31.344 2.83 1 98.44 35 LYS B C 1
ATOM 3066 O O . LYS B 1 35 ? 18.875 30.484 2.402 1 98.44 35 LYS B O 1
ATOM 3071 N N . GLY B 1 36 ? 17.438 32.125 2.02 1 98.38 36 GLY B N 1
ATOM 3072 C CA . GLY B 1 36 ? 17.625 32.125 0.576 1 98.38 36 GLY B CA 1
ATOM 3073 C C . GLY B 1 36 ? 17.031 30.906 -0.1 1 98.38 36 GLY B C 1
ATOM 3074 O O . GLY B 1 36 ? 17.281 30.672 -1.282 1 98.38 36 GLY B O 1
ATOM 3075 N N . ALA B 1 37 ? 16.266 30.172 0.67 1 98.5 37 ALA B N 1
ATOM 3076 C CA . ALA B 1 37 ? 15.703 28.922 0.148 1 98.5 37 ALA B CA 1
ATOM 3077 C C . ALA B 1 37 ? 14.656 29.203 -0.93 1 98.5 37 ALA B C 1
ATOM 3079 O O . ALA B 1 37 ? 13.961 30.219 -0.883 1 98.5 37 ALA B O 1
ATOM 3080 N N . ARG B 1 38 ? 14.586 28.344 -1.904 1 98.69 38 ARG B N 1
ATOM 3081 C CA . ARG B 1 38 ? 13.523 28.297 -2.904 1 98.69 38 ARG B CA 1
ATOM 3082 C C . ARG B 1 38 ? 12.68 27.031 -2.754 1 98.69 38 ARG B C 1
ATOM 3084 O O . ARG B 1 38 ? 13.117 25.938 -3.113 1 98.69 38 ARG B O 1
ATOM 3091 N N . LEU B 1 39 ? 11.477 27.234 -2.295 1 98.81 39 LEU B N 1
ATOM 3092 C CA . LEU B 1 39 ? 10.609 26.109 -1.963 1 98.81 39 LEU B CA 1
ATOM 3093 C C . LEU B 1 39 ? 9.57 25.891 -3.059 1 98.81 39 LEU B C 1
ATOM 3095 O O . LEU B 1 39 ? 9.047 26.844 -3.633 1 98.81 39 LEU B O 1
ATOM 3099 N N . PHE B 1 40 ? 9.305 24.641 -3.396 1 98.88 40 PHE B N 1
ATOM 3100 C CA . PHE B 1 40 ? 8.109 24.234 -4.133 1 98.88 40 PHE B CA 1
ATOM 3101 C C . PHE B 1 40 ? 7.125 23.516 -3.217 1 98.88 40 PHE B C 1
ATOM 3103 O O . PHE B 1 40 ? 7.496 22.578 -2.516 1 98.88 40 PHE B O 1
ATOM 3110 N N . ILE B 1 41 ? 5.906 24.016 -3.162 1 98.81 41 ILE B N 1
ATOM 3111 C CA . ILE B 1 41 ? 4.918 23.5 -2.225 1 98.81 41 ILE B CA 1
ATOM 3112 C C . ILE B 1 41 ? 3.66 23.078 -2.98 1 98.81 41 ILE B C 1
ATOM 3114 O O . ILE B 1 41 ? 3.066 23.875 -3.703 1 98.81 41 ILE B O 1
ATOM 3118 N N . THR B 1 42 ? 3.303 21.812 -2.887 1 98.44 42 THR B N 1
ATOM 3119 C CA . THR B 1 42 ? 1.962 21.375 -3.264 1 98.44 42 THR B CA 1
ATOM 3120 C C . THR B 1 42 ? 1.06 21.281 -2.037 1 98.44 42 THR B C 1
ATOM 3122 O O . THR B 1 42 ? 1.531 21 -0.934 1 98.44 42 THR B O 1
ATOM 3125 N N . GLY B 1 43 ? -0.216 21.578 -2.236 1 96.75 43 GLY B N 1
ATOM 3126 C CA . GLY B 1 43 ? -1.13 21.531 -1.106 1 96.75 43 GLY B CA 1
ATOM 3127 C C . GLY B 1 43 ? -1.024 22.734 -0.199 1 96.75 43 GLY B C 1
ATOM 3128 O O . GLY B 1 43 ? -1.478 22.703 0.947 1 96.75 43 GLY B O 1
ATOM 3129 N N . GLY B 1 44 ? -0.472 23.781 -0.682 1 97.56 44 GLY B N 1
ATOM 3130 C CA . GLY B 1 44 ? -0.218 24.969 0.129 1 97.56 44 GLY B CA 1
ATOM 3131 C C . GLY B 1 44 ? -1.478 25.75 0.455 1 97.56 44 GLY B C 1
ATOM 3132 O O . GLY B 1 44 ? -1.471 26.609 1.345 1 97.56 44 GLY B O 1
ATOM 3133 N N . THR B 1 45 ? -2.578 25.469 -0.215 1 96.5 45 THR B N 1
ATOM 3134 C CA . THR B 1 45 ? -3.783 26.281 -0.036 1 96.5 45 THR B CA 1
ATOM 3135 C C . THR B 1 45 ? -4.781 25.562 0.865 1 96.5 45 THR B C 1
ATOM 3137 O O . THR B 1 45 ? -5.895 26.047 1.081 1 96.5 45 THR B O 1
ATOM 3140 N N . GLY B 1 46 ? -4.367 24.406 1.385 1 94.31 46 GLY B N 1
ATOM 3141 C CA . GLY B 1 46 ? -5.199 23.656 2.316 1 94.31 46 GLY B CA 1
ATOM 3142 C C . GLY B 1 46 ? -4.953 24.031 3.766 1 94.31 46 GLY B C 1
ATOM 3143 O O . GLY B 1 46 ? -4.234 25 4.051 1 94.31 46 GLY B O 1
ATOM 3144 N N . PHE B 1 47 ? -5.508 23.297 4.691 1 94.56 47 PHE B N 1
ATOM 3145 C CA . PHE B 1 47 ? -5.43 23.547 6.125 1 94.56 47 PHE B CA 1
ATOM 3146 C C . PHE B 1 47 ? -3.979 23.609 6.586 1 94.56 47 PHE B C 1
ATOM 3148 O O . PHE B 1 47 ? -3.512 24.656 7.051 1 94.56 47 PHE B O 1
ATOM 3155 N N . ILE B 1 48 ? -3.232 22.516 6.371 1 97.25 48 ILE B N 1
ATOM 3156 C CA . ILE B 1 48 ? -1.847 22.438 6.824 1 97.25 48 ILE B CA 1
ATOM 3157 C C . ILE B 1 48 ? -0.986 23.406 6.008 1 97.25 48 ILE B C 1
ATOM 3159 O O . ILE B 1 48 ? -0.11 24.078 6.551 1 97.25 48 ILE B O 1
ATOM 3163 N N . GLY B 1 49 ? -1.281 23.469 4.727 1 97.81 49 GLY B N 1
ATOM 3164 C CA . GLY B 1 49 ? -0.56 24.375 3.85 1 97.81 49 GLY B CA 1
ATOM 3165 C C . GLY B 1 49 ? -0.635 25.828 4.293 1 97.81 49 GLY B C 1
ATOM 3166 O O . GLY B 1 49 ? 0.368 26.531 4.27 1 97.81 49 GLY B O 1
ATOM 3167 N N . CYS B 1 50 ? -1.79 26.266 4.727 1 97.75 50 CYS B N 1
ATOM 3168 C CA . CYS B 1 50 ? -1.961 27.641 5.188 1 97.75 50 CYS B CA 1
ATOM 3169 C C . CYS B 1 50 ? -1.071 27.922 6.395 1 97.75 50 CYS B C 1
ATOM 3171 O O . CYS B 1 50 ? -0.469 29 6.488 1 97.75 50 CYS B O 1
ATOM 3173 N N . TRP B 1 51 ? -0.978 26.984 7.25 1 98.56 51 TRP B N 1
ATOM 3174 C CA . TRP B 1 51 ? -0.141 27.156 8.438 1 98.56 51 TRP B CA 1
ATOM 3175 C C . TRP B 1 51 ? 1.331 27.25 8.047 1 98.56 51 TRP B C 1
ATOM 3177 O O . TRP B 1 51 ? 2.072 28.062 8.609 1 98.56 51 TRP B O 1
ATOM 3187 N N . LEU B 1 52 ? 1.755 26.438 7.102 1 98.81 52 LEU B N 1
ATOM 3188 C CA . LEU B 1 52 ? 3.131 26.5 6.617 1 98.81 52 LEU B CA 1
ATOM 3189 C C . LEU B 1 52 ? 3.414 27.859 5.98 1 98.81 52 LEU B C 1
ATOM 3191 O O . LEU B 1 52 ? 4.438 28.484 6.266 1 98.81 52 LEU B O 1
ATOM 3195 N N . LEU B 1 53 ? 2.477 28.312 5.16 1 98.81 53 LEU B N 1
ATOM 3196 C CA . LEU B 1 53 ? 2.656 29.594 4.484 1 98.81 53 LEU B CA 1
ATOM 3197 C C . LEU B 1 53 ? 2.666 30.75 5.492 1 98.81 53 LEU B C 1
ATOM 3199 O O . LEU B 1 53 ? 3.48 31.672 5.383 1 98.81 53 LEU B O 1
ATOM 3203 N N . GLU B 1 54 ? 1.747 30.688 6.512 1 98.81 54 GLU B N 1
ATOM 3204 C CA . GLU B 1 54 ? 1.738 31.703 7.574 1 98.81 54 GLU B CA 1
ATOM 3205 C C . GLU B 1 54 ? 3.088 31.766 8.281 1 98.81 54 GLU B C 1
ATOM 3207 O O . GLU B 1 54 ? 3.645 32.844 8.469 1 98.81 54 GLU B O 1
ATOM 3212 N N . ALA B 1 55 ? 3.562 30.625 8.641 1 98.88 55 ALA B N 1
ATOM 3213 C CA . ALA B 1 55 ? 4.809 30.547 9.391 1 98.88 55 ALA B CA 1
ATOM 3214 C C . ALA B 1 55 ? 5.988 31.047 8.562 1 98.88 55 ALA B C 1
ATOM 3216 O O . ALA B 1 55 ? 6.82 31.812 9.047 1 98.88 55 ALA B O 1
ATOM 3217 N N . LEU B 1 56 ? 6.094 30.609 7.281 1 98.88 56 LEU B N 1
ATOM 3218 C CA . LEU B 1 56 ? 7.168 31.016 6.383 1 98.88 56 LEU B CA 1
ATOM 3219 C C . LEU B 1 56 ? 7.141 32.531 6.16 1 98.88 56 LEU B C 1
ATOM 3221 O O . LEU B 1 56 ? 8.18 33.188 6.219 1 98.88 56 LEU B O 1
ATOM 3225 N N . ARG B 1 57 ? 5.953 33.062 5.887 1 98.75 57 ARG B N 1
ATOM 3226 C CA . ARG B 1 57 ? 5.797 34.5 5.676 1 98.75 57 ARG B CA 1
ATOM 3227 C C . ARG B 1 57 ? 6.238 35.281 6.91 1 98.75 57 ARG B C 1
ATOM 3229 O O . ARG B 1 57 ? 7.016 36.25 6.801 1 98.75 57 ARG B O 1
ATOM 3236 N N . TYR B 1 58 ? 5.719 34.844 8.07 1 98.69 58 TYR B N 1
ATOM 3237 C CA . TYR B 1 58 ? 6.02 35.531 9.312 1 98.69 58 TYR B CA 1
ATOM 3238 C C . TYR B 1 58 ? 7.516 35.531 9.602 1 98.69 58 TYR B C 1
ATOM 3240 O O . TYR B 1 58 ? 8.109 36.562 9.883 1 98.69 58 TYR B O 1
ATOM 3248 N N . ALA B 1 59 ? 8.117 34.406 9.508 1 98.62 59 ALA B N 1
ATOM 3249 C CA . ALA B 1 59 ? 9.547 34.281 9.797 1 98.62 59 ALA B CA 1
ATOM 3250 C C . ALA B 1 59 ? 10.391 35.031 8.781 1 98.62 59 ALA B C 1
ATOM 3252 O O . ALA B 1 59 ? 11.414 35.625 9.133 1 98.62 59 ALA B O 1
ATOM 3253 N N . ASP B 1 60 ? 9.977 34.938 7.488 1 98.56 60 ASP B N 1
ATOM 3254 C CA . ASP B 1 60 ? 10.703 35.656 6.445 1 98.56 60 ASP B CA 1
ATOM 3255 C C . ASP B 1 60 ? 10.75 37.156 6.738 1 98.56 60 ASP B C 1
ATOM 3257 O O . ASP B 1 60 ? 11.797 37.781 6.602 1 98.56 60 ASP B O 1
ATOM 3261 N N . ARG B 1 61 ? 9.656 37.688 7.172 1 97.69 61 ARG B N 1
ATOM 3262 C CA . ARG B 1 61 ? 9.555 39.125 7.473 1 97.69 61 ARG B CA 1
ATOM 3263 C C . ARG B 1 61 ? 10.336 39.469 8.734 1 97.69 61 ARG B C 1
ATOM 3265 O O . ARG B 1 61 ? 11 40.5 8.789 1 97.69 61 ARG B O 1
ATOM 3272 N N . GLN B 1 62 ? 10.297 38.594 9.688 1 97.75 62 GLN B N 1
ATOM 3273 C CA . GLN B 1 62 ? 10.898 38.906 10.984 1 97.75 62 GLN B CA 1
ATOM 3274 C C . GLN B 1 62 ? 12.406 38.688 10.953 1 97.75 62 GLN B C 1
ATOM 3276 O O . GLN B 1 62 ? 13.156 39.375 11.648 1 97.75 62 GLN B O 1
ATOM 3281 N N . LEU B 1 63 ? 12.82 37.719 10.188 1 98.12 63 LEU B N 1
ATOM 3282 C CA . LEU B 1 63 ? 14.211 37.281 10.266 1 98.12 63 LEU B CA 1
ATOM 3283 C C . LEU B 1 63 ? 14.953 37.625 8.977 1 98.12 63 LEU B C 1
ATOM 3285 O O . LEU B 1 63 ? 16.141 37.312 8.836 1 98.12 63 LEU B O 1
ATOM 3289 N N . ASP B 1 64 ? 14.344 38.219 8 1 97.94 64 ASP B N 1
ATOM 3290 C CA . ASP B 1 64 ? 14.938 38.594 6.719 1 97.94 64 ASP B CA 1
ATOM 3291 C C . ASP B 1 64 ? 15.594 37.375 6.051 1 97.94 64 ASP B C 1
ATOM 3293 O O . ASP B 1 64 ? 16.781 37.406 5.711 1 97.94 64 ASP B O 1
ATOM 3297 N N . LEU B 1 65 ? 14.836 36.344 5.938 1 98.38 65 LEU B N 1
ATOM 3298 C CA . LEU B 1 65 ? 15.352 35.094 5.418 1 98.38 65 LEU B CA 1
ATOM 3299 C C . LEU B 1 65 ? 15.594 35.156 3.918 1 98.38 65 LEU B C 1
ATOM 3301 O O . LEU B 1 65 ? 16.453 34.469 3.381 1 98.38 65 LEU B O 1
ATOM 3305 N N . GLY B 1 66 ? 14.875 35.938 3.17 1 98.56 66 GLY B N 1
ATOM 3306 C CA . GLY B 1 66 ? 14.992 36.031 1.723 1 98.56 66 GLY B CA 1
ATOM 3307 C C . GLY B 1 66 ? 14.539 34.75 1.02 1 98.56 66 GLY B C 1
ATOM 3308 O O . GLY B 1 66 ? 15.102 34.375 -0.01 1 98.56 66 GLY B O 1
ATOM 3309 N N . LEU B 1 67 ? 13.602 34 1.584 1 98.25 67 LEU B N 1
ATOM 3310 C CA . LEU B 1 67 ? 13.125 32.781 0.961 1 98.25 67 LEU B CA 1
ATOM 3311 C C . LEU B 1 67 ? 12.062 33.094 -0.096 1 98.25 67 LEU B C 1
ATOM 3313 O O . LEU B 1 67 ? 11.477 34.188 -0.099 1 98.25 67 LEU B O 1
ATOM 3317 N N . GLN B 1 68 ? 11.898 32.188 -1.075 1 98.56 68 GLN B N 1
ATOM 3318 C CA . GLN B 1 68 ? 10.852 32.188 -2.086 1 98.56 68 GLN B CA 1
ATOM 3319 C C . GLN B 1 68 ? 10.086 30.875 -2.109 1 98.56 68 GLN B C 1
ATOM 3321 O O . GLN B 1 68 ? 10.68 29.812 -1.941 1 98.56 68 GLN B O 1
ATOM 3326 N N . ALA B 1 69 ? 8.812 31.016 -2.275 1 98.69 69 ALA B N 1
ATOM 3327 C CA . ALA B 1 69 ? 8 29.812 -2.363 1 98.69 69 ALA B CA 1
ATOM 3328 C C . ALA B 1 69 ? 7.094 29.844 -3.59 1 98.69 69 ALA B C 1
ATOM 3330 O O . ALA B 1 69 ? 6.469 30.859 -3.879 1 98.69 69 ALA B O 1
ATOM 3331 N N . THR B 1 70 ? 7.156 28.797 -4.395 1 98.81 70 THR B N 1
ATOM 3332 C CA . THR B 1 70 ? 6.199 28.547 -5.469 1 98.81 70 THR B CA 1
ATOM 3333 C C . THR B 1 70 ? 5.156 27.531 -5.035 1 98.81 70 THR B C 1
ATOM 3335 O O . THR B 1 70 ? 5.5 26.406 -4.645 1 98.81 70 THR B O 1
ATOM 3338 N N . ILE B 1 71 ? 3.891 27.984 -5.043 1 98.69 71 ILE B N 1
ATOM 3339 C CA . ILE B 1 71 ? 2.797 27.141 -4.559 1 98.69 71 ILE B CA 1
ATOM 3340 C C . ILE B 1 71 ? 1.937 26.688 -5.734 1 98.69 71 ILE B C 1
ATOM 3342 O O . ILE B 1 71 ? 1.403 27.516 -6.48 1 98.69 71 ILE B O 1
ATOM 3346 N N . LEU B 1 72 ? 1.812 25.359 -5.914 1 98.44 72 LEU B N 1
ATOM 3347 C CA . LEU B 1 72 ? 0.91 24.781 -6.902 1 98.44 72 LEU B CA 1
ATOM 3348 C C . LEU B 1 72 ? -0.512 24.688 -6.359 1 98.44 72 LEU B C 1
ATOM 3350 O O . LEU B 1 72 ? -0.724 24.219 -5.238 1 98.44 72 LEU B O 1
ATOM 3354 N N . THR B 1 73 ? -1.432 25.219 -7.059 1 96.81 73 THR B N 1
ATOM 3355 C CA . THR B 1 73 ? -2.84 25.109 -6.688 1 96.81 73 THR B CA 1
ATOM 3356 C C . THR B 1 73 ? -3.721 25.031 -7.93 1 96.81 73 THR B C 1
ATOM 3358 O O . THR B 1 73 ? -3.326 25.469 -9.016 1 96.81 73 THR B O 1
ATOM 3361 N N . ARG B 1 74 ? -4.91 24.422 -7.797 1 92.69 74 ARG B N 1
ATOM 3362 C CA . ARG B 1 74 ? -5.844 24.281 -8.906 1 92.69 74 ARG B CA 1
ATOM 3363 C C . ARG B 1 74 ? -6.543 25.609 -9.203 1 92.69 74 ARG B C 1
ATOM 3365 O O . ARG B 1 74 ? -6.98 25.844 -10.328 1 92.69 74 ARG B O 1
ATOM 3372 N N . ASN B 1 75 ? -6.484 26.484 -8.102 1 95.12 75 ASN B N 1
ATOM 3373 C CA . ASN B 1 75 ? -7.27 27.703 -8.227 1 95.12 75 ASN B CA 1
ATOM 3374 C C . ASN B 1 75 ? -6.66 28.844 -7.426 1 95.12 75 ASN B C 1
ATOM 3376 O O . ASN B 1 75 ? -7.137 29.172 -6.336 1 95.12 75 ASN B O 1
ATOM 3380 N N . PRO B 1 76 ? -5.734 29.516 -8.047 1 96.44 76 PRO B N 1
ATOM 3381 C CA . PRO B 1 76 ? -5.098 30.625 -7.344 1 96.44 76 PRO B CA 1
ATOM 3382 C C . PRO B 1 76 ? -6.086 31.719 -6.945 1 96.44 76 PRO B C 1
ATOM 3384 O O . PRO B 1 76 ? -5.957 32.312 -5.875 1 96.44 76 PRO B O 1
ATOM 3387 N N . SER B 1 77 ? -7.078 31.953 -7.77 1 97.06 77 SER B N 1
ATOM 3388 C CA . SER B 1 77 ? -8.047 33 -7.5 1 97.06 77 SER B CA 1
ATOM 3389 C C . SER B 1 77 ? -8.875 32.719 -6.254 1 97.06 77 SER B C 1
ATOM 3391 O O . SER B 1 77 ? -9.164 33.594 -5.457 1 97.06 77 SER B O 1
ATOM 3393 N N . ALA B 1 78 ? -9.25 31.484 -6.098 1 96.25 78 ALA B N 1
ATOM 3394 C CA . ALA B 1 78 ? -10.008 31.078 -4.91 1 96.25 78 ALA B CA 1
ATOM 3395 C C . ALA B 1 78 ? -9.188 31.297 -3.641 1 96.25 78 ALA B C 1
ATOM 3397 O O . ALA B 1 78 ? -9.734 31.688 -2.607 1 96.25 78 ALA B O 1
ATOM 3398 N N . PHE B 1 79 ? -7.898 31.062 -3.771 1 96.69 79 PHE B N 1
ATOM 3399 C CA . PHE B 1 79 ? -7.059 31.234 -2.594 1 96.69 79 PHE B CA 1
ATOM 3400 C C . PHE B 1 79 ? -6.879 32.719 -2.268 1 96.69 79 PHE B C 1
ATOM 3402 O O . PHE B 1 79 ? -6.812 33.094 -1.096 1 96.69 79 PHE B O 1
ATOM 3409 N N . GLN B 1 80 ? -6.777 33.5 -3.262 1 97.38 80 GLN B N 1
ATOM 3410 C CA . GLN B 1 80 ? -6.703 34.938 -3.057 1 97.38 80 GLN B CA 1
ATOM 3411 C C . GLN B 1 80 ? -7.906 35.469 -2.268 1 97.38 80 GLN B C 1
ATOM 3413 O O . GLN B 1 80 ? -7.773 36.344 -1.427 1 97.38 80 GLN B O 1
ATOM 3418 N N . ALA B 1 81 ? -9.047 34.906 -2.553 1 96.88 81 ALA B N 1
ATOM 3419 C CA . ALA B 1 81 ? -10.266 35.281 -1.833 1 96.88 81 ALA B CA 1
ATOM 3420 C C . ALA B 1 81 ? -10.234 34.75 -0.399 1 96.88 81 ALA B C 1
ATOM 3422 O O . ALA B 1 81 ? -10.672 35.438 0.528 1 96.88 81 ALA B O 1
ATOM 3423 N N . LYS B 1 82 ? -9.672 33.625 -0.166 1 94.75 82 LYS B N 1
ATOM 3424 C CA . LYS B 1 82 ? -9.641 32.938 1.129 1 94.75 82 LYS B CA 1
ATOM 3425 C C . LYS B 1 82 ? -8.617 33.594 2.059 1 94.75 82 LYS B C 1
ATOM 3427 O O . LYS B 1 82 ? -8.891 33.781 3.24 1 94.75 82 LYS B O 1
ATOM 3432 N N . ALA B 1 83 ? -7.484 33.844 1.537 1 97.19 83 ALA B N 1
ATOM 3433 C CA . ALA B 1 83 ? -6.367 34.375 2.324 1 97.19 83 ALA B CA 1
ATOM 3434 C C . ALA B 1 83 ? -5.559 35.375 1.526 1 97.19 83 ALA B C 1
ATOM 3436 O O . ALA B 1 83 ? -4.406 35.125 1.164 1 97.19 83 ALA B O 1
ATOM 3437 N N . PRO B 1 84 ? -6.055 36.594 1.351 1 97.88 84 PRO B N 1
ATOM 3438 C CA . PRO B 1 84 ? -5.434 37.594 0.486 1 97.88 84 PRO B CA 1
ATOM 3439 C C . PRO B 1 84 ? -4.031 38 0.946 1 97.88 84 PRO B C 1
ATOM 3441 O O . PRO B 1 84 ? -3.156 38.25 0.116 1 97.88 84 PRO B O 1
ATOM 3444 N N . HIS B 1 85 ? -3.766 38.031 2.252 1 97.75 85 HIS B N 1
ATOM 3445 C CA . HIS B 1 85 ? -2.463 38.469 2.758 1 97.75 85 HIS B CA 1
ATOM 3446 C C . HIS B 1 85 ? -1.386 37.438 2.416 1 97.75 85 HIS B C 1
ATOM 3448 O O . HIS B 1 85 ? -0.224 37.781 2.213 1 97.75 85 HIS B O 1
ATOM 3454 N N . LEU B 1 86 ? -1.751 36.156 2.346 1 98.5 86 LEU B N 1
ATOM 3455 C CA . LEU B 1 86 ? -0.818 35.125 1.919 1 98.5 86 LEU B CA 1
ATOM 3456 C C . LEU B 1 86 ? -0.634 35.156 0.405 1 98.5 86 LEU B C 1
ATOM 3458 O O . LEU B 1 86 ? 0.493 35.062 -0.089 1 98.5 86 LEU B O 1
ATOM 3462 N N . ALA B 1 87 ? -1.751 35.312 -0.308 1 98.25 87 ALA B N 1
ATOM 3463 C CA . ALA B 1 87 ? -1.745 35.25 -1.768 1 98.25 87 ALA B CA 1
ATOM 3464 C C . ALA B 1 87 ? -0.962 36.406 -2.354 1 98.25 87 ALA B C 1
ATOM 3466 O O . ALA B 1 87 ? -0.37 36.312 -3.43 1 98.25 87 ALA B O 1
ATOM 3467 N N . SER B 1 88 ? -0.891 37.531 -1.615 1 97.75 88 SER B N 1
ATOM 3468 C CA . SER B 1 88 ? -0.282 38.75 -2.145 1 97.75 88 SER B CA 1
ATOM 3469 C C . SER B 1 88 ? 1.131 38.938 -1.604 1 97.75 88 SER B C 1
ATOM 3471 O O . SER B 1 88 ? 1.776 39.938 -1.884 1 97.75 88 SER B O 1
ATOM 3473 N N . TYR B 1 89 ? 1.547 38 -0.783 1 98.25 89 TYR B N 1
ATOM 3474 C CA . TYR B 1 89 ? 2.896 38.125 -0.246 1 98.25 89 TYR B CA 1
ATOM 3475 C C . TYR B 1 89 ? 3.938 38.062 -1.356 1 98.25 89 TYR B C 1
ATOM 3477 O O . TYR B 1 89 ? 3.918 37.125 -2.16 1 98.25 89 TYR B O 1
ATOM 3485 N N . GLY B 1 90 ? 4.852 38.906 -1.475 1 98.12 90 GLY B N 1
ATOM 3486 C CA . GLY B 1 90 ? 5.773 39.094 -2.584 1 98.12 90 GLY B CA 1
ATOM 3487 C C . GLY B 1 90 ? 6.676 37.906 -2.809 1 98.12 90 GLY B C 1
ATOM 3488 O O . GLY B 1 90 ? 7.082 37.625 -3.941 1 98.12 90 GLY B O 1
ATOM 3489 N N . SER B 1 91 ? 6.996 37.188 -1.749 1 98.31 91 SER B N 1
ATOM 3490 C CA . SER B 1 91 ? 7.914 36.062 -1.847 1 98.31 91 SER B CA 1
ATOM 3491 C C . SER B 1 91 ? 7.172 34.781 -2.205 1 98.31 91 SER B C 1
ATOM 3493 O O . SER B 1 91 ? 7.793 33.719 -2.387 1 98.31 91 SER B O 1
ATOM 3495 N N . PHE B 1 92 ? 5.824 34.844 -2.305 1 98.75 92 PHE B N 1
ATOM 3496 C CA . PHE B 1 92 ? 5.016 33.688 -2.674 1 98.75 92 PHE B CA 1
ATOM 3497 C C . PHE B 1 92 ? 4.504 33.812 -4.105 1 98.75 92 PHE B C 1
ATOM 3499 O O . PHE B 1 92 ? 3.982 34.875 -4.488 1 98.75 92 PHE B O 1
ATOM 3506 N N . ARG B 1 93 ? 4.734 32.844 -4.891 1 98.25 93 ARG B N 1
ATOM 3507 C CA . ARG B 1 93 ? 4.203 32.75 -6.246 1 98.25 93 ARG B CA 1
ATOM 3508 C C . ARG B 1 93 ? 3.246 31.578 -6.387 1 98.25 93 ARG B C 1
ATOM 3510 O O . ARG B 1 93 ? 3.623 30.438 -6.129 1 98.25 93 ARG B O 1
ATOM 3517 N N . PHE B 1 94 ? 2.033 31.875 -6.789 1 98.38 94 PHE B N 1
ATOM 3518 C CA . PHE B 1 94 ? 1.039 30.828 -6.977 1 98.38 94 PHE B CA 1
ATOM 3519 C C . PHE B 1 94 ? 0.905 30.469 -8.453 1 98.38 94 PHE B C 1
ATOM 3521 O O . PHE B 1 94 ? 0.741 31.344 -9.297 1 98.38 94 PHE B O 1
ATOM 3528 N N . ILE B 1 95 ? 1 29.188 -8.766 1 97.81 95 ILE B N 1
ATOM 3529 C CA . ILE B 1 95 ? 0.851 28.734 -10.141 1 97.81 95 ILE B CA 1
ATOM 3530 C C . ILE B 1 95 ? -0.304 27.75 -10.234 1 97.81 95 ILE B C 1
ATOM 3532 O O . ILE B 1 95 ? -0.495 26.922 -9.336 1 97.81 95 ILE B O 1
ATOM 3536 N N . ALA B 1 96 ? -1.068 27.891 -11.305 1 97.56 96 ALA B N 1
ATOM 3537 C CA . ALA B 1 96 ? -2.213 27.016 -11.531 1 97.56 96 ALA B CA 1
ATOM 3538 C C . ALA B 1 96 ? -1.771 25.688 -12.133 1 97.56 96 ALA B C 1
ATOM 3540 O O . ALA B 1 96 ? -0.959 25.656 -13.062 1 97.56 96 ALA B O 1
ATOM 3541 N N . GLY B 1 97 ? -2.252 24.531 -11.539 1 96.19 97 GLY B N 1
ATOM 3542 C CA . GLY B 1 97 ? -1.952 23.234 -12.102 1 96.19 97 GLY B CA 1
ATOM 3543 C C . GLY B 1 97 ? -2.484 22.078 -11.258 1 96.19 97 GLY B C 1
ATOM 3544 O O . GLY B 1 97 ? -2.957 22.297 -10.141 1 96.19 97 GLY B O 1
ATOM 3545 N N . ASN B 1 98 ? -2.453 20.953 -11.898 1 94.75 98 ASN B N 1
ATOM 3546 C CA . ASN B 1 98 ? -2.793 19.703 -11.242 1 94.75 98 ASN B CA 1
ATOM 3547 C C . ASN B 1 98 ? -1.547 18.953 -10.766 1 94.75 98 ASN B C 1
ATOM 3549 O O . ASN B 1 98 ? -0.567 18.844 -11.508 1 94.75 98 ASN B O 1
ATOM 3553 N N . VAL B 1 99 ? -1.602 18.484 -9.562 1 95.88 99 VAL B N 1
ATOM 3554 C CA . VAL B 1 99 ? -0.425 17.875 -8.945 1 95.88 99 VAL B CA 1
ATOM 3555 C C . VAL B 1 99 ? 0.006 16.656 -9.75 1 95.88 99 VAL B C 1
ATOM 3557 O O . VAL B 1 99 ? 1.186 16.297 -9.766 1 95.88 99 VAL B O 1
ATOM 3560 N N . ALA B 1 100 ? -0.907 16.047 -10.5 1 93.88 100 ALA B N 1
ATOM 3561 C CA . ALA B 1 100 ? -0.626 14.789 -11.195 1 93.88 100 ALA B CA 1
ATOM 3562 C C . ALA B 1 100 ? 0.16 15.039 -12.477 1 93.88 100 ALA B C 1
ATOM 3564 O O . ALA B 1 100 ? 0.754 14.117 -13.039 1 93.88 100 ALA B O 1
ATOM 3565 N N . ASP B 1 101 ? 0.084 16.312 -13 1 94.75 101 ASP B N 1
ATOM 3566 C CA . ASP B 1 101 ? 0.69 16.484 -14.32 1 94.75 101 ASP B CA 1
ATOM 3567 C C . ASP B 1 101 ? 1.152 17.922 -14.531 1 94.75 101 ASP B C 1
ATOM 3569 O O . ASP B 1 101 ? 1.282 18.375 -15.664 1 94.75 101 ASP B O 1
ATOM 3573 N N . PHE B 1 102 ? 1.38 18.656 -13.461 1 97.19 102 PHE B N 1
ATOM 3574 C CA . PHE B 1 102 ? 1.813 20.047 -13.57 1 97.19 102 PHE B CA 1
ATOM 3575 C C . PHE B 1 102 ? 3.137 20.141 -14.312 1 97.19 102 PHE B C 1
ATOM 3577 O O . PHE B 1 102 ? 3.961 19.219 -14.25 1 97.19 102 PHE B O 1
ATOM 3584 N N . ALA B 1 103 ? 3.332 21.234 -15.047 1 97.75 103 ALA B N 1
ATOM 3585 C CA . ALA B 1 103 ? 4.621 21.531 -15.664 1 97.75 103 ALA B CA 1
ATOM 3586 C C . ALA B 1 103 ? 5.629 22.016 -14.625 1 97.75 103 ALA B C 1
ATOM 3588 O O . ALA B 1 103 ? 5.285 22.766 -13.711 1 97.75 103 ALA B O 1
ATOM 3589 N N . PHE B 1 104 ? 6.828 21.531 -14.734 1 98.19 104 PHE B N 1
ATOM 3590 C CA . PHE B 1 104 ? 7.859 21.984 -13.805 1 98.19 104 PHE B CA 1
ATOM 3591 C C . PHE B 1 104 ? 8.172 23.469 -14.016 1 98.19 104 PHE B C 1
ATOM 3593 O O . PHE B 1 104 ? 8.531 23.875 -15.117 1 98.19 104 PHE B O 1
ATOM 3600 N N . PRO B 1 105 ? 7.934 24.25 -13 1 97.56 105 PRO B N 1
ATOM 3601 C CA . PRO B 1 105 ? 8.32 25.656 -13.148 1 97.56 105 PRO B CA 1
ATOM 3602 C C . PRO B 1 105 ? 9.812 25.844 -13.391 1 97.56 105 PRO B C 1
ATOM 3604 O O . PRO B 1 105 ? 10.617 24.984 -13 1 97.56 105 PRO B O 1
ATOM 3607 N N . ARG B 1 106 ? 10.188 26.953 -13.945 1 95.19 106 ARG B N 1
ATOM 3608 C CA . ARG B 1 106 ? 11.586 27.266 -14.219 1 95.19 106 ARG B CA 1
ATOM 3609 C C . ARG B 1 106 ? 12.312 27.656 -12.945 1 95.19 106 ARG B C 1
ATOM 3611 O O . ARG B 1 106 ? 11.695 28.125 -11.977 1 95.19 106 ARG B O 1
ATOM 3618 N N . GLY B 1 107 ? 13.656 27.406 -12.984 1 94.56 107 GLY B N 1
ATOM 3619 C CA . GLY B 1 107 ? 14.477 27.828 -11.859 1 94.56 107 GLY B CA 1
ATOM 3620 C C . GLY B 1 107 ? 14.898 26.672 -10.977 1 94.56 107 GLY B C 1
ATOM 3621 O O . GLY B 1 107 ? 14.586 25.516 -11.266 1 94.56 107 GLY B O 1
ATOM 3622 N N . GLU B 1 108 ? 15.648 27.047 -9.984 1 95.12 108 GLU B N 1
ATOM 3623 C CA . GLU B 1 108 ? 16.141 26.062 -9.023 1 95.12 108 GLU B CA 1
ATOM 3624 C C . GLU B 1 108 ? 15.242 26.016 -7.781 1 95.12 108 GLU B C 1
ATOM 3626 O O . GLU B 1 108 ? 14.648 27.031 -7.402 1 95.12 108 GLU B O 1
ATOM 3631 N N . PHE B 1 109 ? 15.172 24.891 -7.234 1 98.62 109 PHE B N 1
ATOM 3632 C CA . PHE B 1 109 ? 14.422 24.688 -6 1 98.62 109 PHE B CA 1
ATOM 3633 C C . PHE B 1 109 ? 15.227 23.875 -4.996 1 98.62 109 PHE B C 1
ATOM 3635 O O . PHE B 1 109 ? 15.633 22.75 -5.281 1 98.62 109 PHE B O 1
ATOM 3642 N N . SER B 1 110 ? 15.422 24.438 -3.867 1 98.56 110 SER B N 1
ATOM 3643 C CA . SER B 1 110 ? 16.234 23.781 -2.852 1 98.56 110 SER B CA 1
ATOM 3644 C C . SER B 1 110 ? 15.406 22.844 -1.991 1 98.56 110 SER B C 1
ATOM 3646 O O . SER B 1 110 ? 15.922 21.875 -1.429 1 98.56 110 SER B O 1
ATOM 3648 N N . HIS B 1 111 ? 14.094 23.156 -1.85 1 98.81 111 HIS B N 1
ATOM 3649 C CA . HIS B 1 111 ? 13.219 22.391 -0.97 1 98.81 111 HIS B CA 1
ATOM 3650 C C . HIS B 1 111 ? 11.906 22.047 -1.665 1 98.81 111 HIS B C 1
ATOM 3652 O O . HIS B 1 111 ? 11.422 22.828 -2.496 1 98.81 111 HIS B O 1
ATOM 3658 N N . LEU B 1 112 ? 11.367 20.891 -1.357 1 98.88 112 LEU B N 1
ATOM 3659 C CA . LEU B 1 112 ? 10.055 20.438 -1.809 1 98.88 112 LEU B CA 1
ATOM 3660 C C . LEU B 1 112 ? 9.18 20.031 -0.626 1 98.88 112 LEU B C 1
ATOM 3662 O O . LEU B 1 112 ? 9.609 19.25 0.226 1 98.88 112 LEU B O 1
ATOM 3666 N N . ILE B 1 113 ? 8.039 20.625 -0.489 1 98.88 113 ILE B N 1
ATOM 3667 C CA . ILE B 1 113 ? 7.004 20.172 0.434 1 98.88 113 ILE B CA 1
ATOM 3668 C C . ILE B 1 113 ? 5.809 19.641 -0.353 1 98.88 113 ILE B C 1
ATOM 3670 O O . ILE B 1 113 ? 5.117 20.406 -1.034 1 98.88 113 ILE B O 1
ATOM 3674 N N . HIS B 1 114 ? 5.617 18.359 -0.281 1 98.75 114 HIS B N 1
ATOM 3675 C CA . HIS B 1 114 ? 4.469 17.734 -0.938 1 98.75 114 HIS B CA 1
ATOM 3676 C C . HIS B 1 114 ? 3.342 17.469 0.053 1 98.75 114 HIS B C 1
ATOM 3678 O O . HIS B 1 114 ? 3.316 16.438 0.709 1 98.75 114 HIS B O 1
ATOM 3684 N N . ALA B 1 115 ? 2.369 18.359 0.05 1 97.81 115 ALA B N 1
ATOM 3685 C CA . ALA B 1 115 ? 1.286 18.312 1.029 1 97.81 115 ALA B CA 1
ATOM 3686 C C . ALA B 1 115 ? -0.064 18.125 0.344 1 97.81 115 ALA B C 1
ATOM 3688 O O . ALA B 1 115 ? -1.102 18.062 1.009 1 97.81 115 ALA B O 1
ATOM 3689 N N . ALA B 1 116 ? -0.039 17.969 -0.955 1 90.31 116 ALA B N 1
ATOM 3690 C CA . ALA B 1 116 ? -1.286 17.875 -1.708 1 90.31 116 ALA B CA 1
ATOM 3691 C C . ALA B 1 116 ? -1.936 16.516 -1.529 1 90.31 116 ALA B C 1
ATOM 3693 O O . ALA B 1 116 ? -1.298 15.484 -1.755 1 90.31 116 ALA B O 1
ATOM 3694 N N . THR B 1 117 ? -2.902 16.344 -0.813 1 77.25 117 THR B N 1
ATOM 3695 C CA . THR B 1 117 ? -3.746 15.156 -0.835 1 77.25 117 THR B CA 1
ATOM 3696 C C . THR B 1 117 ? -5.223 15.531 -0.756 1 77.25 117 THR B C 1
ATOM 3698 O O . THR B 1 117 ? -5.578 16.516 -0.102 1 77.25 117 THR B O 1
ATOM 3701 N N . ASP B 1 118 ? -6 14.992 -1.622 1 67.06 118 ASP B N 1
ATOM 3702 C CA . ASP B 1 118 ? -7.434 15.211 -1.488 1 67.06 118 ASP B CA 1
ATOM 3703 C C . ASP B 1 118 ? -8.031 14.336 -0.39 1 67.06 118 ASP B C 1
ATOM 3705 O O . ASP B 1 118 ? -8.383 13.18 -0.636 1 67.06 118 ASP B O 1
ATOM 3709 N N . ALA B 1 119 ? -7.832 14.688 0.909 1 64.31 119 ALA B N 1
ATOM 3710 C CA . ALA B 1 119 ? -8.312 13.844 2.006 1 64.31 119 ALA B CA 1
ATOM 3711 C C . ALA B 1 119 ? -9.82 13.977 2.18 1 64.31 119 ALA B C 1
ATOM 3713 O O . ALA B 1 119 ? -10.336 13.883 3.297 1 64.31 119 ALA B O 1
ATOM 3714 N N . SER B 1 120 ? -10.484 14.109 1.102 1 71 120 SER B N 1
ATOM 3715 C CA . SER B 1 120 ? -11.938 14.219 1.167 1 71 120 SER B CA 1
ATOM 3716 C C . SER B 1 120 ? -12.586 12.859 1.382 1 71 120 SER B C 1
ATOM 3718 O O . SER B 1 120 ? -12.477 11.969 0.535 1 71 120 SER B O 1
ATOM 3720 N N . ALA B 1 121 ? -13.227 12.734 2.543 1 71.25 121 ALA B N 1
ATOM 3721 C CA . ALA B 1 121 ? -13.984 11.516 2.811 1 71.25 121 ALA B CA 1
ATOM 3722 C C . ALA B 1 121 ? -15.023 11.266 1.721 1 71.25 121 ALA B C 1
ATOM 3724 O O . ALA B 1 121 ? -15.258 10.125 1.326 1 71.25 121 ALA B O 1
ATOM 3725 N N . ASP B 1 122 ? -15.547 12.344 1.244 1 77.38 122 ASP B N 1
ATOM 3726 C CA . ASP B 1 122 ? -16.547 12.25 0.181 1 77.38 122 ASP B CA 1
ATOM 3727 C C . ASP B 1 122 ? -15.93 11.703 -1.103 1 77.38 122 ASP B C 1
ATOM 3729 O O . ASP B 1 122 ? -16.484 10.805 -1.734 1 77.38 122 ASP B O 1
ATOM 3733 N N . LEU B 1 123 ? -14.805 12.156 -1.431 1 81.44 123 LEU B N 1
ATOM 3734 C CA . LEU B 1 123 ? -14.109 11.672 -2.617 1 81.44 123 LEU B CA 1
ATOM 3735 C C . LEU B 1 123 ? -13.719 10.203 -2.455 1 81.44 123 LEU B C 1
ATOM 3737 O O . LEU B 1 123 ? -13.906 9.406 -3.375 1 81.44 123 LEU B O 1
ATOM 3741 N N . ASN B 1 124 ? -13.266 9.875 -1.343 1 83.19 124 ASN B N 1
ATOM 3742 C CA . ASN B 1 124 ? -12.875 8.492 -1.06 1 83.19 124 ASN B CA 1
ATOM 3743 C C . ASN B 1 124 ? -14.047 7.535 -1.221 1 83.19 124 ASN B C 1
ATOM 3745 O O . ASN B 1 124 ? -13.883 6.43 -1.74 1 83.19 124 ASN B O 1
ATOM 3749 N N . GLU B 1 125 ? -15.18 8.008 -0.822 1 84.69 125 GLU B N 1
ATOM 3750 C CA . GLU B 1 125 ? -16.375 7.172 -0.882 1 84.69 125 GLU B CA 1
ATOM 3751 C C . GLU B 1 125 ? -16.938 7.113 -2.301 1 84.69 125 GLU B C 1
ATOM 3753 O O . GLU B 1 125 ? -17.266 6.035 -2.803 1 84.69 125 GLU B O 1
ATOM 3758 N N . ARG B 1 126 ? -16.969 8.266 -2.973 1 89.69 126 ARG B N 1
ATOM 3759 C CA . ARG B 1 126 ? -17.719 8.359 -4.227 1 89.69 126 ARG B CA 1
ATOM 3760 C C . ARG B 1 126 ? -16.812 8.039 -5.418 1 89.69 126 ARG B C 1
ATOM 3762 O O . ARG B 1 126 ? -17.297 7.539 -6.441 1 89.69 126 ARG B O 1
ATOM 3769 N N . ASN B 1 127 ? -15.594 8.352 -5.289 1 94.56 127 ASN B N 1
ATOM 3770 C CA . ASN B 1 127 ? -14.648 8.125 -6.379 1 94.56 127 ASN B CA 1
ATOM 3771 C C . ASN B 1 127 ? -13.273 7.719 -5.855 1 94.56 127 ASN B C 1
ATOM 3773 O O . ASN B 1 127 ? -12.297 8.453 -6.035 1 94.56 127 ASN B O 1
ATOM 3777 N N . PRO B 1 128 ? -13.195 6.523 -5.309 1 95.69 128 PRO B N 1
ATOM 3778 C CA . PRO B 1 128 ? -11.93 6.059 -4.73 1 95.69 128 PRO B CA 1
ATOM 3779 C C . PRO B 1 128 ? -10.82 5.941 -5.766 1 95.69 128 PRO B C 1
ATOM 3781 O O . PRO B 1 128 ? -9.641 6.074 -5.426 1 95.69 128 PRO B O 1
ATOM 3784 N N . ARG B 1 129 ? -11.156 5.723 -7.039 1 96 129 ARG B N 1
ATOM 3785 C CA . ARG B 1 129 ? -10.125 5.672 -8.07 1 96 129 ARG B CA 1
ATOM 3786 C C . ARG B 1 129 ? -9.422 7.016 -8.211 1 96 129 ARG B C 1
ATOM 3788 O O . ARG B 1 129 ? -8.195 7.066 -8.305 1 96 129 ARG B O 1
ATOM 3795 N N . GLN B 1 130 ? -10.203 8.07 -8.219 1 94.06 130 GLN B N 1
ATOM 3796 C CA . GLN B 1 130 ? -9.617 9.406 -8.289 1 94.06 130 GLN B CA 1
ATOM 3797 C C . GLN B 1 130 ? -8.758 9.703 -7.066 1 94.06 130 GLN B C 1
ATOM 3799 O O . GLN B 1 130 ? -7.695 10.312 -7.18 1 94.06 130 GLN B O 1
ATOM 3804 N N . MET B 1 131 ? -9.219 9.312 -5.898 1 94.69 131 MET B N 1
ATOM 3805 C CA . MET B 1 131 ? -8.438 9.469 -4.676 1 94.69 131 MET B CA 1
ATOM 3806 C C . MET B 1 131 ? -7.09 8.758 -4.801 1 94.69 131 MET B C 1
ATOM 3808 O O . MET B 1 131 ? -6.043 9.367 -4.559 1 94.69 131 MET B O 1
ATOM 3812 N N . PHE B 1 132 ? -7.156 7.539 -5.199 1 96.5 132 PHE B N 1
ATOM 3813 C CA . PHE B 1 132 ? -5.953 6.73 -5.348 1 96.5 132 PHE B CA 1
ATOM 3814 C C . PHE B 1 132 ? -4.977 7.383 -6.32 1 96.5 132 PHE B C 1
ATOM 3816 O O . PHE B 1 132 ? -3.797 7.543 -6.004 1 96.5 132 PHE B O 1
ATOM 3823 N N . ASP B 1 133 ? -5.445 7.824 -7.465 1 93.81 133 ASP B N 1
ATOM 3824 C CA . ASP B 1 133 ? -4.625 8.422 -8.516 1 93.81 133 ASP B CA 1
ATOM 3825 C C . ASP B 1 133 ? -4.027 9.75 -8.062 1 93.81 133 ASP B C 1
ATOM 3827 O O . ASP B 1 133 ? -2.852 10.023 -8.312 1 93.81 133 ASP B O 1
ATOM 3831 N N . THR B 1 134 ? -4.852 10.523 -7.445 1 93.44 134 THR B N 1
ATOM 3832 C CA . THR B 1 134 ? -4.383 11.836 -7.004 1 93.44 134 THR B CA 1
ATOM 3833 C C . THR B 1 134 ? -3.211 11.688 -6.039 1 93.44 134 THR B C 1
ATOM 3835 O O . THR B 1 134 ? -2.209 12.398 -6.164 1 93.44 134 THR B O 1
ATOM 3838 N N . VAL B 1 135 ? -3.305 10.797 -5.141 1 96.12 135 VAL B N 1
ATOM 3839 C CA . VAL B 1 135 ? -2.25 10.602 -4.152 1 96.12 135 VAL B CA 1
ATOM 3840 C C . VAL B 1 135 ? -1.006 10.031 -4.828 1 96.12 135 VAL B C 1
ATOM 3842 O O . VAL B 1 135 ? 0.087 10.594 -4.707 1 96.12 135 VAL B O 1
ATOM 3845 N N . LEU B 1 136 ? -1.196 9 -5.609 1 96 136 LEU B N 1
ATOM 3846 C CA . LEU B 1 136 ? -0.048 8.266 -6.133 1 96 136 LEU B CA 1
ATOM 3847 C C . LEU B 1 136 ? 0.621 9.031 -7.266 1 96 136 LEU B C 1
ATOM 3849 O O . LEU B 1 136 ? 1.837 9.242 -7.246 1 96 136 LEU B O 1
ATOM 3853 N N . LEU B 1 137 ? -0.173 9.461 -8.281 1 94.88 137 LEU B N 1
ATOM 3854 C CA . LEU B 1 137 ? 0.386 10.188 -9.414 1 94.88 137 LEU B CA 1
ATOM 3855 C C . LEU B 1 137 ? 0.909 11.555 -8.977 1 94.88 137 LEU B C 1
ATOM 3857 O O . LEU B 1 137 ? 1.918 12.031 -9.5 1 94.88 137 LEU B O 1
ATOM 3861 N N . GLY B 1 138 ? 0.182 12.148 -8.031 1 96.75 138 GLY B N 1
ATOM 3862 C CA . GLY B 1 138 ? 0.66 13.406 -7.488 1 96.75 138 GLY B CA 1
ATOM 3863 C C . GLY B 1 138 ? 2.002 13.281 -6.789 1 96.75 138 GLY B C 1
ATOM 3864 O O . GLY B 1 138 ? 2.893 14.109 -7 1 96.75 138 GLY B O 1
ATOM 3865 N N . THR B 1 139 ? 2.139 12.234 -5.984 1 97.88 139 THR B N 1
ATOM 3866 C CA . THR B 1 139 ? 3.402 12.008 -5.289 1 97.88 139 THR B CA 1
ATOM 3867 C C . THR B 1 139 ? 4.52 11.711 -6.285 1 97.88 139 THR B C 1
ATOM 3869 O O . THR B 1 139 ? 5.613 12.273 -6.184 1 97.88 139 THR B O 1
ATOM 3872 N N . ARG B 1 140 ? 4.227 10.906 -7.273 1 97.62 140 ARG B N 1
ATOM 3873 C CA . ARG B 1 140 ? 5.223 10.594 -8.289 1 97.62 140 ARG B CA 1
ATOM 3874 C C . ARG B 1 140 ? 5.699 11.859 -8.992 1 97.62 140 ARG B C 1
ATOM 3876 O O . ARG B 1 140 ? 6.906 12.062 -9.164 1 97.62 140 ARG B O 1
ATOM 3883 N N . ARG B 1 141 ? 4.762 12.656 -9.43 1 97.94 141 ARG B N 1
ATOM 3884 C CA . ARG B 1 141 ? 5.086 13.883 -10.148 1 97.94 141 ARG B CA 1
ATOM 3885 C C . ARG B 1 141 ? 5.922 14.82 -9.289 1 97.94 141 ARG B C 1
ATOM 3887 O O . ARG B 1 141 ? 6.883 15.422 -9.766 1 97.94 141 ARG B O 1
ATOM 3894 N N . ALA B 1 142 ? 5.555 14.938 -8.039 1 98.5 142 ALA B N 1
ATOM 3895 C CA . ALA B 1 142 ? 6.301 15.773 -7.105 1 98.5 142 ALA B CA 1
ATOM 3896 C C . ALA B 1 142 ? 7.723 15.258 -6.918 1 98.5 142 ALA B C 1
ATOM 3898 O O . ALA B 1 142 ? 8.68 16.031 -6.887 1 98.5 142 ALA B O 1
ATOM 3899 N N . LEU B 1 143 ? 7.871 13.945 -6.773 1 98.56 143 LEU B N 1
ATOM 3900 C CA . LEU B 1 143 ? 9.188 13.352 -6.594 1 98.56 143 LEU B CA 1
ATOM 3901 C C . LEU B 1 143 ? 10.039 13.516 -7.852 1 98.56 143 LEU B C 1
ATOM 3903 O O . LEU B 1 143 ? 11.234 13.805 -7.762 1 98.56 143 LEU B O 1
ATOM 3907 N N . ASP B 1 144 ? 9.391 13.328 -9.016 1 98.56 144 ASP B N 1
ATOM 3908 C CA . ASP B 1 144 ? 10.086 13.602 -10.266 1 98.56 144 ASP B CA 1
ATOM 3909 C C . ASP B 1 144 ? 10.602 15.031 -10.305 1 98.56 144 ASP B C 1
ATOM 3911 O O . ASP B 1 144 ? 11.727 15.281 -10.75 1 98.56 144 ASP B O 1
ATOM 3915 N N . PHE B 1 145 ? 9.781 15.93 -9.867 1 98.69 145 PHE B N 1
ATOM 3916 C CA . PHE B 1 145 ? 10.164 17.328 -9.773 1 98.69 145 PHE B CA 1
ATOM 3917 C C . PHE B 1 145 ? 11.383 17.5 -8.875 1 98.69 145 PHE B C 1
ATOM 3919 O O . PHE B 1 145 ? 12.336 18.203 -9.234 1 98.69 145 PHE B O 1
ATOM 3926 N N . GLY B 1 146 ? 11.312 16.891 -7.695 1 98.62 146 GLY B N 1
ATOM 3927 C CA . GLY B 1 146 ? 12.43 16.969 -6.77 1 98.62 146 GLY B CA 1
ATOM 3928 C C . GLY B 1 146 ? 13.742 16.5 -7.379 1 98.62 146 GLY B C 1
ATOM 3929 O O . GLY B 1 146 ? 14.773 17.141 -7.199 1 98.62 146 GLY B O 1
ATOM 3930 N N . VAL B 1 147 ? 13.68 15.414 -8.094 1 98.38 147 VAL B N 1
ATOM 3931 C CA . VAL B 1 147 ? 14.875 14.875 -8.742 1 98.38 147 VAL B CA 1
ATOM 3932 C C . VAL B 1 147 ? 15.344 15.82 -9.844 1 98.38 147 VAL B C 1
ATOM 3934 O O . VAL B 1 147 ? 16.531 16.172 -9.914 1 98.38 147 VAL B O 1
ATOM 3937 N N . ALA B 1 148 ? 14.414 16.281 -10.688 1 98.31 148 ALA B N 1
ATOM 3938 C CA . ALA B 1 148 ? 14.734 17.125 -11.82 1 98.31 148 ALA B CA 1
ATOM 3939 C C . ALA B 1 148 ? 15.391 18.422 -11.367 1 98.31 148 ALA B C 1
ATOM 3941 O O . ALA B 1 148 ? 16.266 18.969 -12.055 1 98.31 148 ALA B O 1
ATOM 3942 N N . LYS B 1 149 ? 14.969 18.953 -10.227 1 98.25 149 LYS B N 1
ATOM 3943 C CA . LYS B 1 149 ? 15.438 20.25 -9.742 1 98.25 149 LYS B CA 1
ATOM 3944 C C . LYS B 1 149 ? 16.547 20.078 -8.703 1 98.25 149 LYS B C 1
ATOM 3946 O O . LYS B 1 149 ? 17.016 21.062 -8.125 1 98.25 149 LYS B O 1
ATOM 3951 N N . SER B 1 150 ? 16.922 18.828 -8.422 1 96.06 150 SER B N 1
ATOM 3952 C CA . SER B 1 150 ? 17.969 18.5 -7.449 1 96.06 150 SER B CA 1
ATOM 3953 C C . SER B 1 150 ? 17.656 19.125 -6.09 1 96.06 150 SER B C 1
ATOM 3955 O O . SER B 1 150 ? 18.531 19.766 -5.488 1 96.06 150 SER B O 1
ATOM 3957 N N . ALA B 1 151 ? 16.391 18.984 -5.684 1 97.88 151 ALA B N 1
ATOM 3958 C CA . ALA B 1 151 ? 16.016 19.469 -4.355 1 97.88 151 ALA B CA 1
ATOM 3959 C C . ALA B 1 151 ? 16.859 18.812 -3.271 1 97.88 151 ALA B C 1
ATOM 3961 O O . ALA B 1 151 ? 17.078 17.594 -3.297 1 97.88 151 ALA B O 1
ATOM 3962 N N . LYS B 1 152 ? 17.328 19.594 -2.324 1 95.81 152 LYS B N 1
ATOM 3963 C CA . LYS B 1 152 ? 18.203 19.094 -1.264 1 95.81 152 LYS B CA 1
ATOM 3964 C C . LYS B 1 152 ? 17.406 18.391 -0.176 1 95.81 152 LYS B C 1
ATOM 3966 O O . LYS B 1 152 ? 17.844 17.359 0.349 1 95.81 152 LYS B O 1
ATOM 3971 N N . ARG B 1 153 ? 16.281 19 0.193 1 97.69 153 ARG B N 1
ATOM 3972 C CA . ARG B 1 153 ? 15.414 18.484 1.241 1 97.69 153 ARG B CA 1
ATOM 3973 C C . ARG B 1 153 ? 13.961 18.422 0.776 1 97.69 153 ARG B C 1
ATOM 3975 O O . ARG B 1 153 ? 13.469 19.375 0.164 1 97.69 153 ARG B O 1
ATOM 3982 N N . CYS B 1 154 ? 13.328 17.281 1.058 1 98.75 154 CYS B N 1
ATOM 3983 C CA . CYS B 1 154 ? 11.922 17.109 0.735 1 98.75 154 CYS B CA 1
ATOM 3984 C C . CYS B 1 154 ? 11.133 16.672 1.961 1 98.75 154 CYS B C 1
ATOM 3986 O O . CYS B 1 154 ? 11.656 15.953 2.816 1 98.75 154 CYS B O 1
ATOM 3988 N N . LEU B 1 155 ? 9.961 17.156 2.076 1 98.88 155 LEU B N 1
ATOM 3989 C CA . LEU B 1 155 ? 9 16.75 3.098 1 98.88 155 LEU B CA 1
ATOM 3990 C C . LEU B 1 155 ? 7.73 16.203 2.461 1 98.88 155 LEU B C 1
ATOM 3992 O O . LEU B 1 155 ? 7.129 16.859 1.605 1 98.88 155 LEU B O 1
ATOM 3996 N N . PHE B 1 156 ? 7.398 14.984 2.801 1 98.75 156 PHE B N 1
ATOM 3997 C CA . PHE B 1 156 ? 6.156 14.375 2.348 1 98.75 156 PHE B CA 1
ATOM 3998 C C . PHE B 1 156 ? 5.152 14.273 3.49 1 98.75 156 PHE B C 1
ATOM 4000 O O . PHE B 1 156 ? 5.453 13.695 4.535 1 98.75 156 PHE B O 1
ATOM 4007 N N . LEU B 1 157 ? 4.016 14.852 3.307 1 98.56 157 LEU B N 1
ATOM 4008 C CA . LEU B 1 157 ? 2.951 14.734 4.297 1 98.56 157 LEU B CA 1
ATOM 4009 C C . LEU B 1 157 ? 2.131 13.469 4.066 1 98.56 157 LEU B C 1
ATOM 4011 O O . LEU B 1 157 ? 1.269 13.438 3.186 1 98.56 157 LEU B O 1
ATOM 4015 N N . SER B 1 158 ? 2.439 12.484 4.836 1 98.06 158 SER B N 1
ATOM 4016 C CA . SER B 1 158 ? 1.681 11.242 4.859 1 98.06 158 SER B CA 1
ATOM 4017 C C . SER B 1 158 ? 0.623 11.258 5.957 1 98.06 158 SER B C 1
ATOM 4019 O O . SER B 1 158 ? 0.084 12.312 6.293 1 98.06 158 SER B O 1
ATOM 4021 N N . SER B 1 159 ? 0.18 10.117 6.363 1 96.75 159 SER B N 1
ATOM 4022 C CA . SER B 1 159 ? -0.937 10.016 7.297 1 96.75 159 SER B CA 1
ATOM 4023 C C . SER B 1 159 ? -0.782 8.805 8.219 1 96.75 159 SER B C 1
ATOM 4025 O O . SER B 1 159 ? -0.278 7.762 7.797 1 96.75 159 SER B O 1
ATOM 4027 N N . GLY B 1 160 ? -1.274 9.023 9.422 1 96.88 160 GLY B N 1
ATOM 4028 C CA . GLY B 1 160 ? -1.354 7.875 10.312 1 96.88 160 GLY B CA 1
ATOM 4029 C C . GLY B 1 160 ? -2.271 6.781 9.797 1 96.88 160 GLY B C 1
ATOM 4030 O O . GLY B 1 160 ? -2.219 5.645 10.266 1 96.88 160 GLY B O 1
ATOM 4031 N N . ALA B 1 161 ? -3.088 7.07 8.844 1 95.19 161 ALA B N 1
ATOM 4032 C CA . ALA B 1 161 ? -4.039 6.113 8.281 1 95.19 161 ALA B CA 1
ATOM 4033 C C . ALA B 1 161 ? -3.318 4.914 7.676 1 95.19 161 ALA B C 1
ATOM 4035 O O . ALA B 1 161 ? -3.922 3.857 7.473 1 95.19 161 ALA B O 1
ATOM 4036 N N . ILE B 1 162 ? -2.021 5.023 7.406 1 97.19 162 ILE B N 1
ATOM 4037 C CA . ILE B 1 162 ? -1.282 3.965 6.727 1 97.19 162 ILE B CA 1
ATOM 4038 C C . ILE B 1 162 ? -1.181 2.74 7.629 1 97.19 162 ILE B C 1
ATOM 4040 O O . ILE B 1 162 ? -0.894 1.636 7.164 1 97.19 162 ILE B O 1
ATOM 4044 N N . TYR B 1 163 ? -1.392 2.984 8.945 1 97.12 163 TYR B N 1
ATOM 4045 C CA . TYR B 1 163 ? -1.228 1.908 9.914 1 97.12 163 TYR B CA 1
ATOM 4046 C C . TYR B 1 163 ? -2.445 0.991 9.922 1 97.12 163 TYR B C 1
ATOM 4048 O O . TYR B 1 163 ? -2.402 -0.102 10.492 1 97.12 163 TYR B O 1
ATOM 4056 N N . GLY B 1 164 ? -3.516 1.39 9.266 1 95.19 164 GLY B N 1
ATOM 4057 C CA . GLY B 1 164 ? -4.754 0.639 9.383 1 95.19 164 GLY B CA 1
ATOM 4058 C C . GLY B 1 164 ? -5.406 0.771 10.742 1 95.19 164 GLY B C 1
ATOM 4059 O O . GLY B 1 164 ? -5.191 1.759 11.445 1 95.19 164 GLY B O 1
ATOM 4060 N N . GLN B 1 165 ? -6.215 -0.153 11.047 1 92.38 165 GLN B N 1
ATOM 4061 C CA . GLN B 1 165 ? -6.941 -0.123 12.312 1 92.38 165 GLN B CA 1
ATOM 4062 C C . GLN B 1 165 ? -6.004 -0.354 13.492 1 92.38 165 GLN B C 1
ATOM 4064 O O . GLN B 1 165 ? -5.273 -1.347 13.523 1 92.38 165 GLN B O 1
ATOM 4069 N N . GLN B 1 166 ? -5.969 0.577 14.312 1 93.88 166 GLN B N 1
ATOM 4070 C CA . GLN B 1 166 ? -5.234 0.422 15.562 1 93.88 166 GLN B CA 1
ATOM 4071 C C . GLN B 1 166 ? -6.004 -0.449 16.547 1 93.88 166 GLN B C 1
ATOM 4073 O O . GLN B 1 166 ? -7.117 -0.109 16.953 1 93.88 166 GLN B O 1
ATOM 4078 N N . PRO B 1 167 ? -5.453 -1.554 16.969 1 89.75 167 PRO B N 1
ATOM 4079 C CA . PRO B 1 167 ? -6.152 -2.406 17.938 1 89.75 167 PRO B CA 1
ATOM 4080 C C . PRO B 1 167 ? -6.355 -1.725 19.281 1 89.75 167 PRO B C 1
ATOM 4082 O O . PRO B 1 167 ? -5.539 -0.894 19.688 1 89.75 167 PRO B O 1
ATOM 4085 N N . TRP B 1 168 ? -7.348 -2.168 19.969 1 91.56 168 TRP B N 1
ATOM 4086 C CA . TRP B 1 168 ? -7.707 -1.555 21.234 1 91.56 168 TRP B CA 1
ATOM 4087 C C . TRP B 1 168 ? -6.582 -1.712 22.25 1 91.56 168 TRP B C 1
ATOM 4089 O O . TRP B 1 168 ? -6.359 -0.827 23.094 1 91.56 168 TRP B O 1
ATOM 4099 N N . GLU B 1 169 ? -5.895 -2.834 22.156 1 92.38 169 GLU B N 1
ATOM 4100 C CA . GLU B 1 169 ? -4.863 -3.146 23.141 1 92.38 169 GLU B CA 1
ATOM 4101 C C . GLU B 1 169 ? -3.604 -2.314 22.906 1 92.38 169 GLU B C 1
ATOM 4103 O O . GLU B 1 169 ? -2.762 -2.188 23.797 1 92.38 169 GLU B O 1
ATOM 4108 N N . LEU B 1 170 ? -3.492 -1.801 21.75 1 94.19 170 LEU B N 1
ATOM 4109 C CA . LEU B 1 170 ? -2.369 -0.926 21.438 1 94.19 170 LEU B CA 1
ATOM 4110 C C . LEU B 1 170 ? -2.707 0.528 21.75 1 94.19 170 LEU B C 1
ATOM 4112 O O . LEU B 1 170 ? -3.33 1.214 20.938 1 94.19 170 LEU B O 1
ATOM 4116 N N . GLU B 1 171 ? -2.301 1.039 22.812 1 95.62 171 GLU B N 1
ATOM 4117 C CA . GLU B 1 171 ? -2.713 2.355 23.281 1 95.62 171 GLU B CA 1
ATOM 4118 C C . GLU B 1 171 ? -2.23 3.459 22.344 1 95.62 171 GLU B C 1
ATOM 4120 O O . GLU B 1 171 ? -2.949 4.434 22.109 1 95.62 171 GLU B O 1
ATOM 4125 N N . GLN B 1 172 ? -0.994 3.307 21.938 1 98 172 GLN B N 1
ATOM 4126 C CA . GLN B 1 172 ? -0.371 4.238 21.016 1 98 172 GLN B CA 1
ATOM 4127 C C . GLN B 1 172 ? 0.4 3.498 19.922 1 98 172 GLN B C 1
ATOM 4129 O O . GLN B 1 172 ? 1.11 2.533 20.203 1 98 172 GLN B O 1
ATOM 4134 N N . VAL B 1 173 ? 0.236 3.871 18.703 1 97.56 173 VAL B N 1
ATOM 4135 C CA . VAL B 1 173 ? 0.85 3.141 17.594 1 97.56 173 VAL B CA 1
ATOM 4136 C C . VAL B 1 173 ? 2.221 3.734 17.281 1 97.56 173 VAL B C 1
ATOM 4138 O O . VAL B 1 173 ? 2.338 4.93 17 1 97.56 173 VAL B O 1
ATOM 4141 N N . PRO B 1 174 ? 3.287 2.98 17.391 1 98.19 174 PRO B N 1
ATOM 4142 C CA . PRO B 1 174 ? 4.629 3.445 17.031 1 98.19 174 PRO B CA 1
ATOM 4143 C C . PRO B 1 174 ? 4.922 3.311 15.539 1 98.19 174 PRO B C 1
ATOM 4145 O O . PRO B 1 174 ? 4.191 2.623 14.82 1 98.19 174 PRO B O 1
ATOM 4148 N N . GLU B 1 175 ? 5.988 3.967 15.086 1 98.06 175 GLU B N 1
ATOM 4149 C CA . GLU B 1 175 ? 6.367 3.914 13.68 1 98.06 175 GLU B CA 1
ATOM 4150 C C . GLU B 1 175 ? 6.777 2.502 13.273 1 98.06 175 GLU B C 1
ATOM 4152 O O . GLU B 1 175 ? 6.766 2.164 12.086 1 98.06 175 GLU B O 1
ATOM 4157 N N . THR B 1 176 ? 7.039 1.666 14.234 1 95.56 176 THR B N 1
ATOM 4158 C CA . THR B 1 176 ? 7.508 0.312 13.961 1 95.56 176 THR B CA 1
ATOM 4159 C C . THR B 1 176 ? 6.324 -0.634 13.758 1 95.56 176 THR B C 1
ATOM 4161 O O . THR B 1 176 ? 6.512 -1.802 13.406 1 95.56 176 THR B O 1
ATOM 4164 N N . TRP B 1 177 ? 5.113 -0.107 14.039 1 95.38 177 TRP B N 1
ATOM 4165 C CA . TRP B 1 177 ? 3.936 -0.946 13.852 1 95.38 177 TRP B CA 1
ATOM 4166 C C . TRP B 1 177 ? 3.826 -1.404 12.398 1 95.38 177 TRP B C 1
ATOM 4168 O O . TRP B 1 177 ? 3.977 -0.601 11.477 1 95.38 177 TRP B O 1
ATOM 4178 N N . THR B 1 178 ? 3.529 -2.699 12.172 1 92.5 178 THR B N 1
ATOM 4179 C CA . THR B 1 178 ? 3.553 -3.271 10.836 1 92.5 178 THR B CA 1
ATOM 4180 C C . THR B 1 178 ? 2.135 -3.455 10.297 1 92.5 178 THR B C 1
ATOM 4182 O O . THR B 1 178 ? 1.938 -4.051 9.234 1 92.5 178 THR B O 1
ATOM 4185 N N . GLY B 1 179 ? 1.177 -2.998 11.062 1 94.88 179 GLY B N 1
ATOM 4186 C CA . GLY B 1 179 ? -0.194 -3.051 10.578 1 94.88 179 GLY B CA 1
ATOM 4187 C C . GLY B 1 179 ? -0.425 -2.203 9.344 1 94.88 179 GLY B C 1
ATOM 4188 O O . GLY B 1 179 ? 0.368 -1.308 9.039 1 94.88 179 GLY B O 1
ATOM 4189 N N . ALA B 1 180 ? -1.476 -2.512 8.617 1 96.94 180 ALA B N 1
ATOM 4190 C CA . ALA B 1 180 ? -1.859 -1.779 7.414 1 96.94 180 ALA B CA 1
ATOM 4191 C C . ALA B 1 180 ? -3.367 -1.843 7.191 1 96.94 180 ALA B C 1
ATOM 4193 O O . ALA B 1 180 ? -4.059 -2.664 7.801 1 96.94 180 ALA B O 1
ATOM 4194 N N . PRO B 1 181 ? -3.848 -0.911 6.344 1 96.12 181 PRO B N 1
ATOM 4195 C CA . PRO B 1 181 ? -5.266 -1.001 5.988 1 96.12 181 PRO B CA 1
ATOM 4196 C C . PRO B 1 181 ? -5.602 -2.275 5.215 1 96.12 181 PRO B C 1
ATOM 4198 O O . PRO B 1 181 ? -4.75 -2.811 4.5 1 96.12 181 PRO B O 1
ATOM 4201 N N . ASP B 1 182 ? -6.859 -2.748 5.426 1 96.25 182 ASP B N 1
ATOM 4202 C CA . ASP B 1 182 ? -7.355 -3.832 4.582 1 96.25 182 ASP B CA 1
ATOM 4203 C C . ASP B 1 182 ? -7.504 -3.379 3.133 1 96.25 182 ASP B C 1
ATOM 4205 O O . ASP B 1 182 ? -8.414 -2.611 2.807 1 96.25 182 ASP B O 1
ATOM 4209 N N . CYS B 1 183 ? -6.648 -3.875 2.25 1 97.06 183 CYS B N 1
ATOM 4210 C CA . CYS B 1 183 ?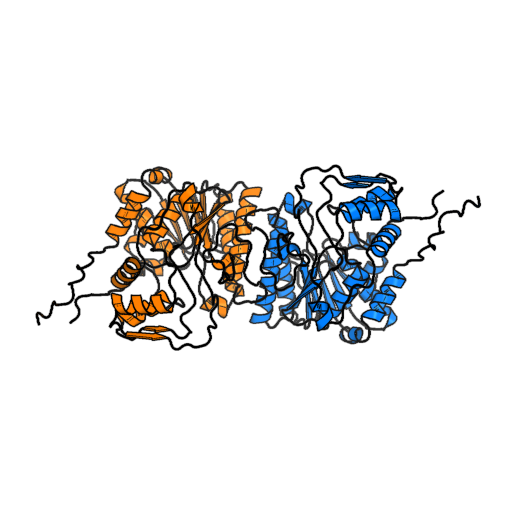 -6.629 -3.4 0.871 1 97.06 183 CYS B CA 1
ATOM 4211 C C . CYS B 1 183 ? -7.77 -4.016 0.067 1 97.06 183 CYS B C 1
ATOM 4213 O O . CYS B 1 183 ? -7.941 -3.703 -1.112 1 97.06 183 CYS B O 1
ATOM 4215 N N . LEU B 1 184 ? -8.633 -4.852 0.688 1 97.38 184 LEU B N 1
ATOM 4216 C CA . LEU B 1 184 ? -9.805 -5.402 0.026 1 97.38 184 LEU B CA 1
ATOM 4217 C C . LEU B 1 184 ? -11.039 -4.539 0.288 1 97.38 184 LEU B C 1
ATOM 4219 O O . LEU B 1 184 ? -12.094 -4.77 -0.297 1 97.38 184 LEU B O 1
ATOM 4223 N N . ASN B 1 185 ? -10.938 -3.578 1.165 1 95.31 185 ASN B N 1
ATOM 4224 C CA . ASN B 1 185 ? -12.008 -2.637 1.479 1 95.31 185 ASN B CA 1
ATOM 4225 C C . ASN B 1 185 ? -11.766 -1.277 0.828 1 95.31 185 ASN B C 1
ATOM 4227 O O . ASN B 1 185 ? -10.898 -0.517 1.269 1 95.31 185 ASN B O 1
ATOM 4231 N N . PRO B 1 186 ? -12.562 -0.891 -0.172 1 94.88 186 PRO B N 1
ATOM 4232 C CA . PRO B 1 186 ? -12.336 0.356 -0.906 1 94.88 186 PRO B CA 1
ATOM 4233 C C . PRO B 1 186 ? -12.398 1.59 -0.008 1 94.88 186 PRO B C 1
ATOM 4235 O O . PRO B 1 186 ? -11.898 2.654 -0.377 1 94.88 186 PRO B O 1
ATOM 4238 N N . LYS B 1 187 ? -12.953 1.473 1.164 1 92.62 187 LYS B N 1
ATOM 4239 C CA . LYS B 1 187 ? -13.008 2.584 2.109 1 92.62 187 LYS B CA 1
ATOM 4240 C C . LYS B 1 187 ? -11.609 2.975 2.58 1 92.62 187 LYS B C 1
ATOM 4242 O O . LYS B 1 187 ? -11.422 4.051 3.148 1 92.62 187 LYS B O 1
ATOM 4247 N N . ASN B 1 188 ? -10.664 2.07 2.342 1 95.12 188 ASN B N 1
ATOM 4248 C CA . ASN B 1 188 ? -9.297 2.311 2.793 1 95.12 188 ASN B CA 1
ATOM 4249 C C . ASN B 1 188 ? -8.414 2.84 1.662 1 95.12 188 ASN B C 1
ATOM 4251 O O . ASN B 1 188 ? -7.188 2.811 1.759 1 95.12 188 ASN B O 1
ATOM 4255 N N . THR B 1 189 ? -9.016 3.357 0.572 1 96.25 189 THR B N 1
ATOM 4256 C CA . THR B 1 189 ? -8.289 3.799 -0.612 1 96.25 189 THR B CA 1
ATOM 4257 C C . THR B 1 189 ? -7.281 4.887 -0.251 1 96.25 189 THR B C 1
ATOM 4259 O O . THR B 1 189 ? -6.109 4.801 -0.625 1 96.25 189 THR B O 1
ATOM 4262 N N . TYR B 1 190 ? -7.691 5.863 0.5 1 95.44 190 TYR B N 1
ATOM 4263 C CA . TYR B 1 190 ? -6.805 6.945 0.913 1 95.44 190 TYR B CA 1
ATOM 4264 C C . TYR B 1 190 ? -5.598 6.402 1.665 1 95.44 190 TYR B C 1
ATOM 4266 O O . TYR B 1 190 ? -4.453 6.738 1.342 1 95.44 190 TYR B O 1
ATOM 4274 N N . ALA B 1 191 ? -5.848 5.582 2.637 1 95.94 191 ALA B N 1
ATOM 4275 C CA . ALA B 1 191 ? -4.809 5.039 3.508 1 95.94 191 ALA B CA 1
ATOM 4276 C C . ALA B 1 191 ? -3.797 4.219 2.711 1 95.94 191 ALA B C 1
ATOM 4278 O O . ALA B 1 191 ? -2.586 4.395 2.863 1 95.94 191 ALA B O 1
ATOM 4279 N N . GLU B 1 192 ? -4.285 3.365 1.861 1 97 192 GLU B N 1
ATOM 4280 C CA . GLU B 1 192 ? -3.396 2.516 1.073 1 97 192 GLU B CA 1
ATOM 4281 C C . GLU B 1 192 ? -2.627 3.33 0.038 1 97 192 GLU B C 1
ATOM 4283 O O . GLU B 1 192 ? -1.471 3.027 -0.264 1 97 192 GLU B O 1
ATOM 4288 N N . ALA B 1 193 ? -3.293 4.316 -0.539 1 97.19 193 ALA B N 1
ATOM 4289 C CA . ALA B 1 193 ? -2.602 5.195 -1.479 1 97.19 193 ALA B CA 1
ATOM 4290 C C . ALA B 1 193 ? -1.438 5.914 -0.801 1 97.19 193 ALA B C 1
ATOM 4292 O O . ALA B 1 193 ? -0.365 6.062 -1.389 1 97.19 193 ALA B O 1
ATOM 4293 N N . LYS B 1 194 ? -1.659 6.348 0.4 1 97.75 194 LYS B N 1
ATOM 4294 C CA . LYS B 1 194 ? -0.582 7.004 1.139 1 97.75 194 LYS B CA 1
ATOM 4295 C C . LYS B 1 194 ? 0.556 6.027 1.43 1 97.75 194 LYS B C 1
ATOM 4297 O O . LYS B 1 194 ? 1.729 6.402 1.388 1 97.75 194 LYS B O 1
ATOM 4302 N N . ARG B 1 195 ? 0.226 4.836 1.737 1 97.75 195 ARG B N 1
ATOM 4303 C CA . ARG B 1 195 ? 1.261 3.828 1.94 1 97.75 195 ARG B CA 1
ATOM 4304 C C . ARG B 1 195 ? 2.09 3.629 0.676 1 97.75 195 ARG B C 1
ATOM 4306 O O . ARG B 1 195 ? 3.32 3.586 0.734 1 97.75 195 ARG B O 1
ATOM 4313 N N . ALA B 1 196 ? 1.413 3.461 -0.427 1 98.25 196 ALA B N 1
ATOM 4314 C CA . ALA B 1 196 ? 2.096 3.326 -1.711 1 98.25 196 ALA B CA 1
ATOM 4315 C C . ALA B 1 196 ? 2.961 4.551 -2.004 1 98.25 196 ALA B C 1
ATOM 4317 O O . ALA B 1 196 ? 4.047 4.43 -2.574 1 98.25 196 ALA B O 1
ATOM 4318 N N . ALA B 1 197 ? 2.473 5.703 -1.634 1 98.19 197 ALA B N 1
ATOM 4319 C CA . ALA B 1 197 ? 3.229 6.941 -1.821 1 98.19 197 ALA B CA 1
ATOM 4320 C C . ALA B 1 197 ? 4.504 6.938 -0.984 1 98.19 197 ALA B C 1
ATOM 4322 O O . ALA B 1 197 ? 5.555 7.395 -1.439 1 98.19 197 ALA B O 1
ATOM 4323 N N . GLU B 1 198 ? 4.438 6.469 0.254 1 98.62 198 GLU B N 1
ATOM 4324 C CA . GLU B 1 198 ? 5.645 6.332 1.064 1 98.62 198 GLU B CA 1
ATOM 4325 C C . GLU B 1 198 ? 6.66 5.414 0.393 1 98.62 198 GLU B C 1
ATOM 4327 O O . GLU B 1 198 ? 7.863 5.68 0.429 1 98.62 198 GLU B O 1
ATOM 4332 N N . MET B 1 199 ? 6.16 4.324 -0.208 1 98.5 199 MET B N 1
ATOM 4333 C CA . MET B 1 199 ? 7.039 3.42 -0.943 1 98.5 199 MET B CA 1
ATOM 4334 C C . MET B 1 199 ? 7.77 4.16 -2.059 1 98.5 199 MET B C 1
ATOM 4336 O O . MET B 1 199 ? 8.977 3.975 -2.248 1 98.5 199 MET B O 1
ATOM 4340 N N . LEU B 1 200 ? 7.062 5 -2.768 1 98.5 200 LEU B N 1
ATOM 4341 C CA . LEU B 1 200 ? 7.68 5.789 -3.828 1 98.5 200 LEU B CA 1
ATOM 4342 C C . LEU B 1 200 ? 8.789 6.672 -3.27 1 98.5 200 LEU B C 1
ATOM 4344 O O . LEU B 1 200 ? 9.859 6.789 -3.877 1 98.5 200 LEU B O 1
ATOM 4348 N N . CYS B 1 201 ? 8.5 7.277 -2.104 1 98.62 201 CYS B N 1
ATOM 4349 C CA . CYS B 1 201 ? 9.531 8.094 -1.478 1 98.62 201 CYS B CA 1
ATOM 4350 C C . CYS B 1 201 ? 10.797 7.277 -1.227 1 98.62 201 CYS B C 1
ATOM 4352 O O . CYS B 1 201 ? 11.906 7.734 -1.525 1 98.62 201 CYS B O 1
ATOM 4354 N N . SER B 1 202 ? 10.625 6.109 -0.725 1 98.19 202 SER B N 1
ATOM 4355 C CA . SER B 1 202 ? 11.758 5.234 -0.424 1 98.19 202 SER B CA 1
ATOM 4356 C C . SER B 1 202 ? 12.492 4.824 -1.694 1 98.19 202 SER B C 1
ATOM 4358 O O . SER B 1 202 ? 13.727 4.754 -1.709 1 98.19 202 SER B O 1
ATOM 4360 N N . ILE B 1 203 ? 11.758 4.516 -2.721 1 98.31 203 ILE B N 1
ATOM 4361 C CA . ILE B 1 203 ? 12.328 4.145 -4.012 1 98.31 203 ILE B CA 1
ATOM 4362 C C . ILE B 1 203 ? 13.188 5.293 -4.543 1 98.31 203 ILE B C 1
ATOM 4364 O O . ILE B 1 203 ? 14.312 5.078 -4.988 1 98.31 203 ILE B O 1
ATOM 4368 N N . TYR B 1 204 ? 12.695 6.52 -4.492 1 98.38 204 TYR B N 1
ATOM 4369 C CA . TYR B 1 204 ? 13.391 7.68 -5.031 1 98.38 204 TYR B CA 1
ATOM 4370 C C . TYR B 1 204 ? 14.648 7.984 -4.223 1 98.38 204 TYR B C 1
ATOM 4372 O O . TYR B 1 204 ? 15.648 8.453 -4.773 1 98.38 204 TYR B O 1
ATOM 4380 N N . TYR B 1 205 ? 14.586 7.723 -2.92 1 97.88 205 TYR B N 1
ATOM 4381 C CA . TYR B 1 205 ? 15.789 7.871 -2.105 1 97.88 205 TYR B CA 1
ATOM 4382 C C . TYR B 1 205 ? 16.859 6.867 -2.521 1 97.88 205 TYR B C 1
ATOM 4384 O O . TYR B 1 205 ? 18.016 7.238 -2.727 1 97.88 205 TYR B O 1
ATOM 4392 N N . LYS B 1 206 ? 16.453 5.652 -2.715 1 96.81 206 LYS B N 1
ATOM 4393 C CA . LYS B 1 206 ? 17.375 4.582 -3.072 1 96.81 206 LYS B CA 1
ATOM 4394 C C . LYS B 1 206 ? 18 4.832 -4.445 1 96.81 206 LYS B C 1
ATOM 4396 O O . LYS B 1 206 ? 19.203 4.711 -4.613 1 96.81 206 LYS B O 1
ATOM 4401 N N . GLN B 1 207 ? 17.188 5.184 -5.379 1 97.12 207 GLN B N 1
ATOM 4402 C CA . GLN B 1 207 ? 17.641 5.191 -6.77 1 97.12 207 GLN B CA 1
ATOM 4403 C C . GLN B 1 207 ? 18.234 6.539 -7.148 1 97.12 207 GLN B C 1
ATOM 4405 O O . GLN B 1 207 ? 19.141 6.609 -7.984 1 97.12 207 GLN B O 1
ATOM 4410 N N . PHE B 1 208 ? 17.75 7.684 -6.547 1 97.31 208 PHE B N 1
ATOM 4411 C CA . PHE B 1 208 ? 18.156 9.008 -7.016 1 97.31 208 PHE B CA 1
ATOM 4412 C C . PHE B 1 208 ? 18.797 9.805 -5.887 1 97.31 208 PHE B C 1
ATOM 4414 O O . PHE B 1 208 ? 19.266 10.93 -6.102 1 97.31 208 PHE B O 1
ATOM 4421 N N . GLY B 1 209 ? 18.766 9.258 -4.672 1 97.5 209 GLY B N 1
ATOM 4422 C CA . GLY B 1 209 ? 19.359 9.953 -3.535 1 97.5 209 GLY B CA 1
ATOM 4423 C C . GLY B 1 209 ? 18.516 11.109 -3.039 1 97.5 209 GLY B C 1
ATOM 4424 O O . GLY B 1 209 ? 19 11.977 -2.309 1 97.5 209 GLY B O 1
ATOM 4425 N N . LEU B 1 210 ? 17.25 11.203 -3.484 1 98.12 210 LEU B N 1
ATOM 4426 C CA . LEU B 1 210 ? 16.359 12.273 -3.035 1 98.12 210 LEU B CA 1
ATOM 4427 C C . LEU B 1 210 ? 16.047 12.125 -1.553 1 98.12 210 LEU B C 1
ATOM 4429 O O . LEU B 1 210 ? 15.469 11.117 -1.132 1 98.12 210 LEU B O 1
ATOM 4433 N N . GLU B 1 211 ? 16.359 13.102 -0.722 1 98.25 211 GLU B N 1
ATOM 4434 C CA . GLU B 1 211 ? 16.172 13.039 0.726 1 98.25 211 GLU B CA 1
ATOM 4435 C C . GLU B 1 211 ? 14.766 13.477 1.124 1 98.25 211 GLU B C 1
ATOM 4437 O O . GLU B 1 211 ? 14.469 14.672 1.169 1 98.25 211 GLU B O 1
ATOM 4442 N N . VAL B 1 212 ? 13.945 12.508 1.454 1 98.5 212 VAL B N 1
ATOM 4443 C CA . VAL B 1 212 ? 12.555 12.789 1.808 1 98.5 212 VAL B CA 1
ATOM 4444 C C . VAL B 1 212 ? 12.312 12.43 3.27 1 98.5 212 VAL B C 1
ATOM 4446 O O . VAL B 1 212 ? 12.531 11.281 3.676 1 98.5 212 VAL B O 1
ATOM 4449 N N . SER B 1 213 ? 11.938 13.375 4.082 1 98.62 213 SER B N 1
ATOM 4450 C CA . SER B 1 213 ? 11.383 13.133 5.41 1 98.62 213 SER B CA 1
ATOM 4451 C C . SER B 1 213 ? 9.867 12.969 5.355 1 98.62 213 SER B C 1
ATOM 4453 O O . SER B 1 213 ? 9.188 13.719 4.648 1 98.62 213 SER B O 1
ATOM 4455 N N . ILE B 1 214 ? 9.32 11.953 6.051 1 98.81 214 ILE B N 1
ATOM 4456 C CA . ILE B 1 214 ? 7.906 11.609 5.93 1 98.81 214 ILE B CA 1
ATOM 4457 C C . ILE B 1 214 ? 7.184 11.914 7.242 1 98.81 214 ILE B C 1
ATOM 4459 O O . ILE B 1 214 ? 7.594 11.438 8.305 1 98.81 214 ILE B O 1
ATOM 4463 N N . ALA B 1 215 ? 6.156 12.727 7.16 1 98.81 215 ALA B N 1
ATOM 4464 C CA . ALA B 1 215 ? 5.32 13.039 8.312 1 98.81 215 ALA B CA 1
ATOM 4465 C C . ALA B 1 215 ? 4.027 12.227 8.289 1 98.81 215 ALA B C 1
ATOM 4467 O O . ALA B 1 215 ? 3.162 12.453 7.438 1 98.81 215 ALA B O 1
ATOM 4468 N N . ARG B 1 216 ? 3.869 11.273 9.172 1 98.69 216 ARG B N 1
ATOM 4469 C CA . ARG B 1 216 ? 2.609 10.555 9.328 1 98.69 216 ARG B CA 1
ATOM 4470 C C . ARG B 1 216 ? 1.674 11.289 10.281 1 98.69 216 ARG B C 1
ATOM 4472 O O . ARG B 1 216 ? 1.72 11.078 11.492 1 98.69 216 ARG B O 1
ATOM 4479 N N . ILE B 1 217 ? 0.824 12.062 9.688 1 98.12 217 ILE B N 1
ATOM 4480 C CA . ILE B 1 217 ? 0.046 13.039 10.445 1 98.12 217 ILE B CA 1
ATOM 4481 C C . ILE B 1 217 ? -1.256 12.398 10.922 1 98.12 217 ILE B C 1
ATOM 4483 O O . ILE B 1 217 ? -1.94 11.719 10.156 1 98.12 217 ILE B O 1
ATOM 4487 N N . PHE B 1 218 ? -1.551 12.617 12.188 1 96.88 218 PHE B N 1
ATOM 4488 C CA . PHE B 1 218 ? -2.801 12.164 12.781 1 96.88 218 PHE B CA 1
ATOM 4489 C C . PHE B 1 218 ? -3.824 13.289 12.828 1 96.88 218 PHE B C 1
ATOM 4491 O O . PHE B 1 218 ? -3.914 14.094 11.891 1 96.88 218 PHE B O 1
ATOM 4498 N N . ALA B 1 219 ? -4.668 13.367 13.773 1 95.5 219 ALA B N 1
ATOM 4499 C CA . ALA B 1 219 ? -5.75 14.352 13.781 1 95.5 219 ALA B CA 1
ATOM 4500 C C . ALA B 1 219 ? -5.27 15.695 14.328 1 95.5 219 ALA B C 1
ATOM 4502 O O . ALA B 1 219 ? -4.375 15.742 15.18 1 95.5 219 ALA B O 1
ATOM 4503 N N . LEU B 1 220 ? -5.91 16.734 13.82 1 96.62 220 LEU B N 1
ATOM 4504 C CA . LEU B 1 220 ? -5.438 18.094 14.117 1 96.62 220 LEU B CA 1
ATOM 4505 C C . LEU B 1 220 ? -6.598 19 14.516 1 96.62 220 LEU B C 1
ATOM 4507 O O . LEU B 1 220 ? -7.758 18.688 14.227 1 96.62 220 LEU B O 1
ATOM 4511 N N . LEU B 1 221 ? -6.301 20.031 15.203 1 96.75 221 LEU B N 1
ATOM 4512 C CA . LEU B 1 221 ? -7.176 21.172 15.453 1 96.75 221 LEU B CA 1
ATOM 4513 C C . LEU B 1 221 ? -6.434 22.484 15.227 1 96.75 221 LEU B C 1
ATOM 4515 O O . LEU B 1 221 ? -5.219 22.547 15.406 1 96.75 221 LEU B O 1
ATOM 4519 N N . GLY B 1 222 ? -7.195 23.469 14.844 1 96.81 222 GLY B N 1
ATOM 4520 C CA . GLY B 1 222 ? -6.594 24.781 14.727 1 96.81 222 GLY B CA 1
ATOM 4521 C C . GLY B 1 222 ? -7.258 25.656 13.68 1 96.81 222 GLY B C 1
ATOM 4522 O O . GLY B 1 222 ? -8.102 25.188 12.914 1 96.81 222 GLY B O 1
ATOM 4523 N N . PRO B 1 223 ? -6.844 26.938 13.633 1 95.44 223 PRO B N 1
ATOM 4524 C CA . PRO B 1 223 ? -7.316 27.859 12.602 1 95.44 223 PRO B CA 1
ATOM 4525 C C . PRO B 1 223 ? -7.148 27.312 11.188 1 95.44 223 PRO B C 1
ATOM 4527 O O . PRO B 1 223 ? -6.176 26.609 10.906 1 95.44 223 PRO B O 1
ATOM 4530 N N . TYR B 1 224 ? -8.094 27.562 10.273 1 93.56 224 TYR B N 1
ATOM 4531 C CA . TYR B 1 224 ? -8.141 27.172 8.867 1 93.56 224 TYR B CA 1
ATOM 4532 C C . TYR B 1 224 ? -8.75 25.781 8.711 1 93.56 224 TYR B C 1
ATOM 4534 O O . TYR B 1 224 ? -9.016 25.328 7.598 1 93.56 224 TYR B O 1
ATOM 4542 N N . LEU B 1 225 ? -9.016 25.109 9.836 1 92.19 225 LEU B N 1
ATOM 4543 C CA . LEU B 1 225 ? -9.68 23.812 9.758 1 92.19 225 LEU B CA 1
ATOM 4544 C C . LEU B 1 225 ? -11.133 23.969 9.336 1 92.19 225 LEU B C 1
ATOM 4546 O O . LEU B 1 225 ? -11.867 24.766 9.906 1 92.19 225 LEU B O 1
ATOM 4550 N N . ALA B 1 226 ? -11.492 23.203 8.328 1 84.12 226 ALA B N 1
ATOM 4551 C CA . ALA B 1 226 ? -12.906 23.172 7.965 1 84.12 226 ALA B CA 1
ATOM 4552 C C . ALA B 1 226 ? -13.711 22.375 8.977 1 84.12 226 ALA B C 1
ATOM 4554 O O . ALA B 1 226 ? -13.398 21.203 9.242 1 84.12 226 ALA B O 1
ATOM 4555 N N . LEU B 1 227 ? -14.75 22.953 9.508 1 85.12 227 LEU B N 1
ATOM 4556 C CA . LEU B 1 227 ? -15.484 22.312 10.594 1 85.12 227 LEU B CA 1
ATOM 4557 C C . LEU B 1 227 ? -16.625 21.469 10.055 1 85.12 227 LEU B C 1
ATOM 4559 O O . LEU B 1 227 ? -17.188 20.641 10.773 1 85.12 227 LEU B O 1
ATOM 4563 N N . ASP B 1 228 ? -16.922 21.547 8.859 1 74.88 228 ASP B N 1
ATOM 4564 C CA . ASP B 1 228 ? -18.094 20.875 8.32 1 74.88 228 ASP B CA 1
ATOM 4565 C C . ASP B 1 228 ? -17.703 19.609 7.566 1 74.88 228 ASP B C 1
ATOM 4567 O O . ASP B 1 228 ? -18.5 19.047 6.812 1 74.88 228 ASP B O 1
ATOM 4571 N N . ILE B 1 229 ? -16.547 19.188 7.859 1 68.88 229 ILE B N 1
ATOM 4572 C CA . ILE B 1 229 ? -16.141 17.953 7.203 1 68.88 229 ILE B CA 1
ATOM 4573 C C . ILE B 1 229 ? -16.266 16.781 8.172 1 68.88 229 ILE B C 1
ATOM 4575 O O . ILE B 1 229 ? -16.656 16.969 9.328 1 68.88 229 ILE B O 1
ATOM 4579 N N . HIS B 1 230 ? -15.984 15.648 7.734 1 59.38 230 HIS B N 1
ATOM 4580 C CA . HIS B 1 230 ? -16.359 14.398 8.391 1 59.38 230 HIS B CA 1
ATOM 4581 C C . HIS B 1 230 ? -15.422 14.094 9.555 1 59.38 230 HIS B C 1
ATOM 4583 O O . HIS B 1 230 ? -14.961 12.961 9.703 1 59.38 230 HIS B O 1
ATOM 4589 N N . PHE B 1 231 ? -15.172 15.086 10.367 1 74.94 231 PHE B N 1
ATOM 4590 C CA . PHE B 1 231 ? -14.391 14.789 11.562 1 74.94 231 PHE B CA 1
ATOM 4591 C C . PHE B 1 231 ? -15.164 15.18 12.82 1 74.94 231 PHE B C 1
ATOM 4593 O O . PHE B 1 231 ? -15.805 16.234 12.859 1 74.94 231 PHE B O 1
ATOM 4600 N N . ALA B 1 232 ? -15.039 14.383 13.75 1 80.31 232 ALA B N 1
ATOM 4601 C CA . ALA B 1 232 ? -15.82 14.508 14.977 1 80.31 232 ALA B CA 1
ATOM 4602 C C . ALA B 1 232 ? -15.547 15.836 15.672 1 80.31 232 ALA B C 1
ATOM 4604 O O . ALA B 1 232 ? -16.484 16.578 16 1 80.31 232 ALA B O 1
ATOM 4605 N N . ALA B 1 233 ? -14.352 16.188 15.82 1 88.5 233 ALA B N 1
ATOM 4606 C CA . ALA B 1 233 ? -14.008 17.391 16.578 1 88.5 233 ALA B CA 1
ATOM 4607 C C . ALA B 1 233 ? -14.555 18.641 15.906 1 88.5 233 ALA B C 1
ATOM 4609 O O . ALA B 1 233 ? -15.109 19.516 16.562 1 88.5 233 ALA B O 1
ATOM 4610 N N . GLY B 1 234 ? -14.406 18.672 14.586 1 89.25 234 GLY B N 1
ATOM 4611 C CA . GLY B 1 234 ? -14.945 19.812 13.844 1 89.25 234 GLY B CA 1
ATOM 4612 C C . GLY B 1 234 ? -16.453 19.938 13.961 1 89.25 234 GLY B C 1
ATOM 4613 O O . GLY B 1 234 ? -16.969 21.016 14.211 1 89.25 234 GLY B O 1
ATOM 4614 N N . ASN B 1 235 ? -17.109 18.828 13.859 1 89.25 235 ASN B N 1
ATOM 4615 C CA . ASN B 1 235 ? -18.562 18.812 13.969 1 89.25 235 ASN B CA 1
ATOM 4616 C C . ASN B 1 235 ? -19.031 19.219 15.359 1 89.25 235 ASN B C 1
ATOM 4618 O O . ASN B 1 235 ? -20 19.969 15.5 1 89.25 235 ASN B O 1
ATOM 4622 N N . PHE B 1 236 ? -18.359 18.766 16.328 1 94.12 236 PHE B N 1
ATOM 4623 C CA . PHE B 1 236 ? -18.719 19.094 17.703 1 94.12 236 PHE B CA 1
ATOM 4624 C C . PHE B 1 236 ? -18.547 20.578 17.984 1 94.12 236 PHE B C 1
ATOM 4626 O O . PHE B 1 236 ? -19.391 21.219 18.609 1 94.12 236 PHE B O 1
ATOM 4633 N N . ILE B 1 237 ? -17.469 21.078 17.5 1 93.81 237 ILE B N 1
ATOM 4634 C CA . ILE B 1 237 ? -17.203 22.5 17.688 1 93.81 237 ILE B CA 1
ATOM 4635 C C . ILE B 1 237 ? -18.266 23.344 16.984 1 93.81 237 ILE B C 1
ATOM 4637 O O . ILE B 1 237 ? -18.781 24.312 17.562 1 93.81 237 ILE B O 1
ATOM 4641 N N . LEU B 1 238 ? -18.578 22.875 15.773 1 92.56 238 LEU B N 1
ATOM 4642 C CA . LEU B 1 238 ? -19.594 23.594 15.008 1 92.56 238 LEU B CA 1
ATOM 4643 C C . LEU B 1 238 ? -20.938 23.578 15.734 1 92.56 238 LEU B C 1
ATOM 4645 O O . LEU B 1 238 ? -21.609 24.594 15.828 1 92.56 238 LEU B O 1
ATOM 4649 N N . ASP B 1 239 ? -21.312 22.453 16.234 1 92.94 239 ASP B N 1
ATOM 4650 C CA . ASP B 1 239 ? -22.562 22.328 16.969 1 92.94 239 ASP B CA 1
ATOM 4651 C C . ASP B 1 239 ? -22.562 23.203 18.219 1 92.94 239 ASP B C 1
ATOM 4653 O O . ASP B 1 239 ? -23.547 23.906 18.5 1 92.94 239 ASP B O 1
ATOM 4657 N N . ALA B 1 240 ? -21.531 23.156 18.922 1 93.56 240 ALA B N 1
ATOM 4658 C CA . ALA B 1 240 ? -21.406 23.953 20.125 1 93.56 240 ALA B CA 1
ATOM 4659 C C . ALA B 1 240 ? -21.484 25.453 19.828 1 93.56 240 ALA B C 1
ATOM 4661 O O . ALA B 1 240 ? -22.156 26.203 20.531 1 93.56 240 ALA B O 1
ATOM 4662 N N . LEU B 1 241 ? -20.812 25.859 18.766 1 92.62 241 LEU B N 1
ATOM 4663 C CA . LEU B 1 241 ? -20.812 27.266 18.344 1 92.62 241 LEU B CA 1
ATOM 4664 C C . LEU B 1 241 ? -22.219 27.734 18 1 92.62 241 LEU B C 1
ATOM 4666 O O . LEU B 1 241 ? -22.562 28.891 18.203 1 92.62 241 LEU B O 1
ATOM 4670 N N . ARG B 1 242 ? -23 26.797 17.547 1 92.81 242 ARG B N 1
ATOM 4671 C CA . ARG B 1 242 ? -24.359 27.109 17.141 1 92.81 242 ARG B CA 1
ATOM 4672 C C . ARG B 1 242 ? -25.328 27.016 18.312 1 92.81 242 ARG B C 1
ATOM 4674 O O . ARG B 1 242 ? -26.531 27.172 18.156 1 92.81 242 ARG B O 1
ATOM 4681 N N . GLY B 1 243 ? -24.828 26.688 19.406 1 92.62 243 GLY B N 1
ATOM 4682 C CA . GLY B 1 243 ? -25.641 26.578 20.594 1 92.62 243 GLY B CA 1
ATOM 4683 C C . GLY B 1 243 ? -26.469 25.312 20.656 1 92.62 243 GLY B C 1
ATOM 4684 O O . GLY B 1 243 ? -27.469 25.234 21.359 1 92.62 243 GLY B O 1
ATOM 4685 N N . ARG B 1 244 ? -26.078 24.375 19.922 1 94.75 244 ARG B N 1
ATOM 4686 C CA . ARG B 1 244 ? -26.766 23.094 19.906 1 94.75 244 ARG B CA 1
ATOM 4687 C C . ARG B 1 244 ? -26.062 22.078 20.797 1 94.75 244 ARG B C 1
ATOM 4689 O O . ARG B 1 244 ? -24.875 22.203 21.062 1 94.75 244 ARG B O 1
ATOM 4696 N N . PRO B 1 245 ? -26.891 21.125 21.266 1 94.88 245 PRO B N 1
ATOM 4697 C CA . PRO B 1 245 ? -26.219 20.031 21.969 1 94.88 245 PRO B CA 1
ATOM 4698 C C . PRO B 1 245 ? -25.234 19.281 21.078 1 94.88 245 PRO B C 1
ATOM 4700 O O . PRO B 1 245 ? -25.516 19.078 19.891 1 94.88 245 PRO B O 1
ATOM 4703 N N . VAL B 1 246 ? -24.094 18.906 21.656 1 95.19 246 VAL B N 1
ATOM 4704 C CA . VAL B 1 246 ? -23.141 18.078 20.938 1 95.19 246 VAL B CA 1
ATOM 4705 C C . VAL B 1 246 ? -23.594 16.609 21 1 95.19 246 VAL B C 1
ATOM 4707 O O . VAL B 1 246 ? -23.672 16.031 22.078 1 95.19 246 VAL B O 1
ATOM 4710 N N . ILE B 1 247 ? -23.828 16.016 19.828 1 92.62 247 ILE B N 1
ATOM 4711 C CA . ILE B 1 247 ? -24.422 14.68 19.797 1 92.62 247 ILE B CA 1
ATOM 4712 C C . ILE B 1 247 ? -23.391 13.688 19.25 1 92.62 247 ILE B C 1
ATOM 4714 O O . ILE B 1 247 ? -22.812 13.906 18.172 1 92.62 247 ILE B O 1
ATOM 4718 N N . VAL B 1 248 ? -23.172 12.672 20 1 92 248 VAL B N 1
ATOM 4719 C CA . VAL B 1 248 ? -22.375 11.531 19.547 1 92 248 VAL B CA 1
ATOM 4720 C C . VAL B 1 248 ? -23.297 10.43 19.031 1 92 248 VAL B C 1
ATOM 4722 O O . VAL B 1 248 ? -24.016 9.797 19.812 1 92 248 VAL B O 1
ATOM 4725 N N . GLN B 1 249 ? -23.25 10.164 17.766 1 87 249 GLN B N 1
ATOM 4726 C CA . GLN B 1 249 ? -24.125 9.164 17.188 1 87 249 GLN B CA 1
ATOM 4727 C C . GLN B 1 249 ? -23.75 7.758 17.641 1 87 249 GLN B C 1
ATOM 4729 O O . GLN B 1 249 ? -24.625 6.922 17.891 1 87 249 GLN B O 1
ATOM 4734 N N . GLY B 1 250 ? -22.578 7.492 17.781 1 88.06 250 GLY B N 1
ATOM 4735 C CA . GLY B 1 250 ? -22.109 6.176 18.188 1 88.06 250 GLY B CA 1
ATOM 4736 C C . GLY B 1 250 ? -22.078 5.992 19.688 1 88.06 250 GLY B C 1
ATOM 4737 O O . GLY B 1 250 ? -22.797 6.691 20.422 1 88.06 250 GLY B O 1
ATOM 4738 N N . ASN B 1 251 ? -21.297 5.02 20.141 1 89.69 251 ASN B 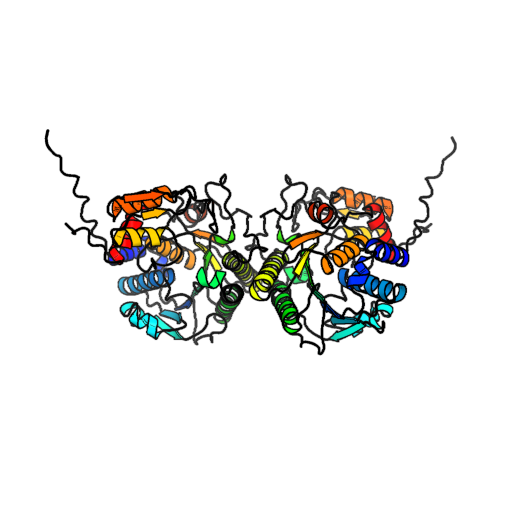N 1
ATOM 4739 C CA . ASN B 1 251 ? -21.266 4.691 21.562 1 89.69 251 ASN B CA 1
ATOM 4740 C C . ASN B 1 251 ? -20.266 5.57 22.312 1 89.69 251 ASN B C 1
ATOM 4742 O O . ASN B 1 251 ? -20.188 5.5 23.547 1 89.69 251 ASN B O 1
ATOM 4746 N N . GLY B 1 252 ? -19.453 6.293 21.578 1 91.62 252 GLY B N 1
ATOM 4747 C CA . GLY B 1 252 ? -18.562 7.266 22.188 1 91.62 252 GLY B CA 1
ATOM 4748 C C . GLY B 1 252 ? -17.25 6.66 22.672 1 91.62 252 GLY B C 1
ATOM 4749 O O . GLY B 1 252 ? -16.359 7.379 23.125 1 91.62 252 GLY B O 1
ATOM 4750 N N . ARG B 1 253 ? -17.031 5.395 22.484 1 90 253 ARG B N 1
ATOM 4751 C CA . ARG B 1 253 ? -15.898 4.672 23.047 1 90 253 ARG B CA 1
ATOM 4752 C C . ARG B 1 253 ? -14.641 4.906 22.219 1 90 253 ARG B C 1
ATOM 4754 O O . ARG B 1 253 ? -13.531 4.91 22.75 1 90 253 ARG B O 1
ATOM 4761 N N . PRO B 1 254 ? -14.711 5.055 20.859 1 91.75 254 PRO B N 1
ATOM 4762 C CA . PRO B 1 254 ? -13.484 5.25 20.078 1 91.75 254 PRO B CA 1
ATOM 4763 C C . PRO B 1 254 ? -12.617 6.391 20.609 1 91.75 254 PRO B C 1
ATOM 4765 O O . PRO B 1 254 ? -13.141 7.367 21.141 1 91.75 254 PRO B O 1
ATOM 4768 N N . CYS B 1 255 ? -11.352 6.18 20.5 1 94.25 255 CYS B N 1
ATOM 4769 C CA . CYS B 1 255 ? -10.383 7.137 21.016 1 94.25 255 CYS B CA 1
ATOM 4770 C C . CYS B 1 255 ? -9.648 7.836 19.875 1 94.25 255 CYS B C 1
ATOM 4772 O O . CYS B 1 255 ? -9.32 7.211 18.859 1 94.25 255 CYS B O 1
ATOM 4774 N N . ARG B 1 256 ? -9.391 9.078 20.078 1 94.75 256 ARG B N 1
ATOM 4775 C CA . ARG B 1 256 ? -8.633 9.93 19.172 1 94.75 256 ARG B CA 1
ATOM 4776 C C . ARG B 1 256 ? -7.594 10.75 19.906 1 94.75 256 ARG B C 1
ATOM 4778 O O . ARG B 1 256 ? -7.5 10.68 21.141 1 94.75 256 ARG B O 1
ATOM 4785 N N . SER B 1 257 ? -6.848 11.414 19.234 1 96.56 257 SER B N 1
ATOM 4786 C CA . SER B 1 257 ? -5.902 12.406 19.734 1 96.56 257 SER B CA 1
ATOM 4787 C C . SER B 1 257 ? -5.738 13.562 18.75 1 96.56 257 SER B C 1
ATOM 4789 O O . SER B 1 257 ? -5.832 13.367 17.531 1 96.56 257 SER B O 1
ATOM 4791 N N . TYR B 1 258 ? -5.52 14.789 19.281 1 97.44 258 TYR B N 1
ATOM 4792 C CA . TYR B 1 258 ? -5.496 15.977 18.422 1 97.44 258 TYR B CA 1
ATOM 4793 C C . TYR B 1 258 ? -4.27 16.828 18.719 1 97.44 258 TYR B C 1
ATOM 4795 O O . TYR B 1 258 ? -4.07 17.281 19.844 1 97.44 258 TYR B O 1
ATOM 4803 N N . LEU B 1 259 ? -3.486 17 17.75 1 98.56 259 LEU B N 1
ATOM 4804 C CA . LEU B 1 259 ? -2.373 17.938 17.812 1 98.56 259 LEU B CA 1
ATOM 4805 C C . LEU B 1 259 ? -2.789 19.312 17.297 1 98.56 259 LEU B C 1
ATOM 4807 O O . LEU B 1 259 ? -3.473 19.422 16.281 1 98.56 259 LEU B O 1
ATOM 4811 N N . TYR B 1 260 ? -2.408 20.359 18.031 1 98.5 260 TYR B N 1
ATOM 4812 C CA . TYR B 1 260 ? -2.727 21.719 17.609 1 98.5 260 TYR B CA 1
ATOM 4813 C C . TYR B 1 260 ? -1.813 22.156 16.469 1 98.5 260 TYR B C 1
ATOM 4815 O O . TYR B 1 260 ? -0.632 21.812 16.438 1 98.5 260 TYR B O 1
ATOM 4823 N N . ALA B 1 261 ? -2.262 22.969 15.602 1 98.38 261 ALA B N 1
ATOM 4824 C CA . ALA B 1 261 ? -1.644 23.297 14.328 1 98.38 261 ALA B CA 1
ATOM 4825 C C . ALA B 1 261 ? -0.318 24.031 14.531 1 98.38 261 ALA B C 1
ATOM 4827 O O . ALA B 1 261 ? 0.594 23.906 13.711 1 98.38 261 ALA B O 1
ATOM 4828 N N . SER B 1 262 ? -0.139 24.812 15.602 1 98.69 262 SER B N 1
ATOM 4829 C CA . SER B 1 262 ? 1.142 25.484 15.836 1 98.69 262 SER B CA 1
ATOM 4830 C C . SER B 1 262 ? 2.246 24.453 16.094 1 98.69 262 SER B C 1
ATOM 4832 O O . SER B 1 262 ? 3.35 24.578 15.562 1 98.69 262 SER B O 1
ATOM 4834 N N . ASP B 1 263 ? 1.941 23.453 16.906 1 98.81 263 ASP B N 1
ATOM 4835 C CA . ASP B 1 263 ? 2.895 22.359 17.141 1 98.81 263 ASP B CA 1
ATOM 4836 C C . ASP B 1 263 ? 3.182 21.609 15.852 1 98.81 263 ASP B C 1
ATOM 4838 O O . ASP B 1 263 ? 4.34 21.312 15.531 1 98.81 263 ASP B O 1
ATOM 4842 N N . LEU B 1 264 ? 2.117 21.281 15.141 1 98.81 264 LEU B N 1
ATOM 4843 C CA . LEU B 1 264 ? 2.275 20.625 13.844 1 98.81 264 LEU B CA 1
ATOM 4844 C C . LEU B 1 264 ? 3.271 21.375 12.969 1 98.81 264 LEU B C 1
ATOM 4846 O O . LEU B 1 264 ? 4.172 20.766 12.383 1 98.81 264 LEU B O 1
ATOM 4850 N N . THR B 1 265 ? 3.074 22.672 12.867 1 98.94 265 THR B N 1
ATOM 4851 C CA . THR B 1 265 ? 3.867 23.5 11.961 1 98.94 265 THR B CA 1
ATOM 4852 C C . THR B 1 265 ? 5.336 23.5 12.375 1 98.94 265 THR B C 1
ATOM 4854 O O . THR B 1 265 ? 6.223 23.344 11.539 1 98.94 265 THR B O 1
ATOM 4857 N N . VAL B 1 266 ? 5.566 23.609 13.695 1 98.94 266 VAL B N 1
ATOM 4858 C CA . VAL B 1 266 ? 6.93 23.531 14.219 1 98.94 266 VAL B CA 1
ATOM 4859 C C . VAL B 1 266 ? 7.559 22.203 13.82 1 98.94 266 VAL B C 1
ATOM 4861 O O . VAL B 1 266 ? 8.68 22.156 13.32 1 98.94 266 VAL B O 1
ATOM 4864 N N . TRP B 1 267 ? 6.82 21.094 14.047 1 98.94 267 TRP B N 1
ATOM 4865 C CA . TRP B 1 267 ? 7.34 19.75 13.781 1 98.94 267 TRP B CA 1
ATOM 4866 C C . TRP B 1 267 ? 7.656 19.578 12.297 1 98.94 267 TRP B C 1
ATOM 4868 O O . TRP B 1 267 ? 8.719 19.062 11.945 1 98.94 267 TRP B O 1
ATOM 4878 N N . LEU B 1 268 ? 6.762 20.062 11.414 1 98.94 268 LEU B N 1
ATOM 4879 C CA . LEU B 1 268 ? 6.949 19.906 9.969 1 98.94 268 LEU B CA 1
ATOM 4880 C C . LEU B 1 268 ? 8.164 20.703 9.492 1 98.94 268 LEU B C 1
ATOM 4882 O O . LEU B 1 268 ? 8.922 20.219 8.648 1 98.94 268 LEU B O 1
ATOM 4886 N N . LEU B 1 269 ? 8.367 21.906 10.023 1 98.94 269 LEU B N 1
ATOM 4887 C CA . LEU B 1 269 ? 9.508 22.719 9.625 1 98.94 269 LEU B CA 1
ATOM 4888 C C . LEU B 1 269 ? 10.82 22.062 10.07 1 98.94 269 LEU B C 1
ATOM 4890 O O . LEU B 1 269 ? 11.797 22.062 9.328 1 98.94 269 LEU B O 1
ATOM 4894 N N . HIS B 1 270 ? 10.805 21.5 11.281 1 98.94 270 HIS B N 1
ATOM 4895 C CA . HIS B 1 270 ? 11.977 20.766 11.734 1 98.94 270 HIS B CA 1
ATOM 4896 C C . HIS B 1 270 ? 12.234 19.547 10.852 1 98.94 270 HIS B C 1
ATOM 4898 O O . HIS B 1 270 ? 13.383 19.266 10.484 1 98.94 270 HIS B O 1
ATOM 4904 N N . MET B 1 271 ? 11.227 18.828 10.523 1 98.88 271 MET B N 1
ATOM 4905 C CA . MET B 1 271 ? 11.367 17.656 9.672 1 98.88 271 MET B CA 1
ATOM 4906 C C . MET B 1 271 ? 11.898 18.047 8.297 1 98.88 271 MET B C 1
ATOM 4908 O O . MET B 1 271 ? 12.719 17.328 7.715 1 98.88 271 MET B O 1
ATOM 4912 N N . LEU B 1 272 ? 11.414 19.172 7.77 1 98.81 272 LEU B N 1
ATOM 4913 C CA . LEU B 1 272 ? 11.875 19.656 6.469 1 98.81 272 LEU B CA 1
ATOM 4914 C C . LEU B 1 272 ? 13.383 19.906 6.484 1 98.81 272 LEU B C 1
ATOM 4916 O O . LEU B 1 272 ? 14.086 19.516 5.555 1 98.81 272 LEU B O 1
ATOM 4920 N N . VAL B 1 273 ? 13.914 20.5 7.574 1 98 273 VAL B N 1
ATOM 4921 C CA . VAL B 1 273 ? 15.281 21.016 7.508 1 98 273 VAL B CA 1
ATOM 4922 C C . VAL B 1 273 ? 16.234 20.016 8.164 1 98 273 VAL B C 1
ATOM 4924 O O . VAL B 1 273 ? 17.438 20.016 7.852 1 98 273 VAL B O 1
ATOM 4927 N N . ARG B 1 274 ? 15.719 19.078 9.055 1 96.69 274 ARG B N 1
ATOM 4928 C CA . ARG B 1 274 ? 16.703 18.234 9.734 1 96.69 274 ARG B CA 1
ATOM 4929 C C . ARG B 1 274 ? 16.156 16.828 9.945 1 96.69 274 ARG B C 1
ATOM 4931 O O . ARG B 1 274 ? 16.734 16.031 10.688 1 96.69 274 ARG B O 1
ATOM 4938 N N . GLY B 1 275 ? 14.992 16.547 9.43 1 97.56 275 GLY B N 1
ATOM 4939 C CA . GLY B 1 275 ? 14.531 15.156 9.477 1 97.56 275 GLY B CA 1
ATOM 4940 C C . GLY B 1 275 ? 15.469 14.195 8.773 1 97.56 275 GLY B C 1
ATOM 4941 O O . GLY B 1 275 ? 16.125 14.562 7.797 1 97.56 275 GLY B O 1
ATOM 4942 N N . GLN B 1 276 ? 15.539 12.992 9.234 1 96.75 276 GLN B N 1
ATOM 4943 C CA . GLN B 1 276 ? 16.406 12 8.594 1 96.75 276 GLN B CA 1
ATOM 4944 C C . GLN B 1 276 ? 15.828 11.547 7.258 1 96.75 276 GLN B C 1
ATOM 4946 O O . GLN B 1 276 ? 14.633 11.266 7.152 1 96.75 276 GLN B O 1
ATOM 4951 N N . PRO B 1 277 ? 16.703 11.5 6.246 1 94.56 277 PRO B N 1
ATOM 4952 C CA . PRO B 1 277 ? 16.234 11.039 4.941 1 94.56 277 PRO B CA 1
ATOM 4953 C C . PRO B 1 277 ? 15.695 9.609 4.98 1 94.56 277 PRO B C 1
ATOM 4955 O O . PRO B 1 277 ? 16.312 8.727 5.582 1 94.56 277 PRO B O 1
ATOM 4958 N N . GLY B 1 278 ? 14.57 9.438 4.426 1 94.44 278 GLY B N 1
ATOM 4959 C CA . GLY B 1 278 ? 14.008 8.102 4.32 1 94.44 278 GLY B CA 1
ATOM 4960 C C . GLY B 1 278 ? 13.312 7.641 5.582 1 94.44 278 GLY B C 1
ATOM 4961 O O . GLY B 1 278 ? 12.836 6.504 5.66 1 94.44 278 GLY B O 1
ATOM 4962 N N . LYS B 1 279 ? 13.195 8.523 6.531 1 96.88 279 LYS B N 1
ATOM 4963 C CA . LYS B 1 279 ? 12.57 8.164 7.801 1 96.88 279 LYS B CA 1
ATOM 4964 C C . LYS B 1 279 ? 11.188 8.789 7.926 1 96.88 279 LYS B C 1
ATOM 4966 O O . LYS B 1 279 ? 10.914 9.836 7.332 1 96.88 279 LYS B O 1
ATOM 4971 N N . ALA B 1 280 ? 10.344 8.102 8.641 1 98.62 280 ALA B N 1
ATOM 4972 C CA . ALA B 1 280 ? 9 8.602 8.938 1 98.62 280 ALA B CA 1
ATOM 4973 C C . ALA B 1 280 ? 8.844 8.898 10.422 1 98.62 280 ALA B C 1
ATOM 4975 O O . ALA B 1 280 ? 9.391 8.188 11.266 1 98.62 280 ALA B O 1
ATOM 4976 N N . TYR B 1 281 ? 8.141 9.953 10.703 1 98.88 281 TYR B N 1
ATOM 4977 C CA . TYR B 1 281 ? 7.797 10.32 12.07 1 98.88 281 TYR B CA 1
ATOM 4978 C C . TYR B 1 281 ? 6.289 10.43 12.242 1 98.88 281 TYR B C 1
ATOM 4980 O O . TYR B 1 281 ? 5.598 10.992 11.391 1 98.88 281 TYR B O 1
ATOM 4988 N N . ASN B 1 282 ? 5.797 9.852 13.328 1 98.81 282 ASN B N 1
ATOM 4989 C CA . ASN B 1 282 ? 4.438 10.172 13.742 1 98.81 282 ASN B CA 1
ATOM 4990 C C . ASN B 1 282 ? 4.312 11.633 14.18 1 98.81 282 ASN B C 1
ATOM 4992 O O . ASN B 1 282 ? 5.141 12.125 14.938 1 98.81 282 ASN B O 1
ATOM 4996 N N . VAL B 1 283 ? 3.322 12.258 13.617 1 98.81 283 VAL B N 1
ATOM 4997 C CA . VAL B 1 283 ? 3.025 13.648 13.953 1 98.81 283 VAL B CA 1
ATOM 4998 C C . VAL B 1 283 ? 1.607 13.758 14.508 1 98.81 283 VAL B C 1
ATOM 5000 O O . VAL B 1 283 ? 0.632 13.688 13.758 1 98.81 283 VAL B O 1
ATOM 5003 N N . GLY B 1 284 ? 1.456 13.859 15.742 1 98.44 284 GLY B N 1
ATOM 5004 C CA . GLY B 1 284 ? 0.182 13.891 16.438 1 98.44 284 GLY B CA 1
ATOM 5005 C C . GLY B 1 284 ? 0.332 14.016 17.953 1 98.44 284 GLY B C 1
ATOM 5006 O O . GLY B 1 284 ? 1.439 14.211 18.453 1 98.44 284 GLY B O 1
ATOM 5007 N N . SER B 1 285 ? -0.778 14.047 18.609 1 97.88 285 SER B N 1
ATOM 5008 C CA . SER B 1 285 ? -0.812 14.07 20.062 1 97.88 285 SER B CA 1
ATOM 5009 C C . SER B 1 285 ? -0.804 12.656 20.641 1 97.88 285 SER B C 1
ATOM 5011 O O . SER B 1 285 ? -1.44 11.75 20.094 1 97.88 285 SER B O 1
ATOM 5013 N N . ASN B 1 286 ? -0.079 12.469 21.688 1 95.81 286 ASN B N 1
ATOM 5014 C CA . ASN B 1 286 ? -0.117 11.18 22.359 1 95.81 286 ASN B CA 1
ATOM 5015 C C . ASN B 1 286 ? -1.158 11.164 23.469 1 95.81 286 ASN B C 1
ATOM 5017 O O . ASN B 1 286 ? -1.277 10.18 24.203 1 95.81 286 ASN B O 1
ATOM 5021 N N . GLU B 1 287 ? -1.916 12.258 23.578 1 95.25 287 GLU B N 1
ATOM 5022 C CA . GLU B 1 287 ? -2.996 12.344 24.562 1 95.25 287 GLU B CA 1
ATOM 5023 C C . GLU B 1 287 ? -4.285 11.734 24.016 1 95.25 287 GLU B C 1
ATOM 5025 O O . GLU B 1 287 ? -4.852 12.242 23.047 1 95.25 287 GLU B O 1
ATOM 5030 N N . THR B 1 288 ? -4.789 10.773 24.766 1 96.44 288 THR B N 1
ATOM 5031 C CA . THR B 1 288 ? -5.977 10.055 24.312 1 96.44 288 THR B CA 1
ATOM 5032 C C . THR B 1 288 ? -7.246 10.727 24.828 1 96.44 288 THR B C 1
ATOM 5034 O O . THR B 1 288 ? -7.293 11.164 25.984 1 96.44 288 THR B O 1
ATOM 5037 N N . VAL B 1 289 ? -8.219 10.82 23.984 1 96.69 289 VAL B N 1
ATOM 5038 C CA . VAL B 1 289 ? -9.555 11.281 24.375 1 96.69 289 VAL B CA 1
ATOM 5039 C C . VAL B 1 289 ? -10.617 10.43 23.688 1 96.69 289 VAL B C 1
ATOM 5041 O O . VAL B 1 289 ? -10.523 10.164 22.484 1 96.69 289 VAL B O 1
ATOM 5044 N N . SER B 1 290 ? -11.578 9.969 24.406 1 94.88 290 SER B N 1
ATOM 5045 C CA . SER B 1 290 ? -12.695 9.273 23.766 1 94.88 290 SER B CA 1
ATOM 5046 C C . SER B 1 290 ? -13.617 10.258 23.047 1 94.88 290 SER B C 1
ATOM 5048 O O . SER B 1 290 ? -13.617 11.445 23.359 1 94.88 290 SER B O 1
ATOM 5050 N N . ILE B 1 291 ? -14.352 9.758 22.141 1 94 291 ILE B N 1
ATOM 5051 C CA . ILE B 1 291 ? -15.289 10.594 21.422 1 94 291 ILE B CA 1
ATOM 5052 C C . ILE B 1 291 ? -16.312 11.195 22.391 1 94 291 ILE B C 1
ATOM 5054 O O . ILE B 1 291 ? -16.688 12.359 22.266 1 94 291 ILE B O 1
ATOM 5058 N N . ALA B 1 292 ? -16.734 10.43 23.359 1 94.94 292 ALA B N 1
ATOM 5059 C CA . ALA B 1 292 ? -17.656 10.922 24.375 1 94.94 292 ALA B CA 1
ATOM 5060 C C . ALA B 1 292 ? -17.031 12.055 25.188 1 94.94 292 ALA B C 1
ATOM 5062 O O . ALA B 1 292 ? -17.672 13.078 25.438 1 94.94 292 ALA B O 1
ATOM 5063 N N . GLU B 1 293 ? -15.859 11.812 25.641 1 96.69 293 GLU B N 1
ATOM 5064 C CA . GLU B 1 293 ? -15.156 12.836 26.406 1 96.69 293 GLU B CA 1
ATOM 5065 C C . GLU B 1 293 ? -14.945 14.102 25.578 1 96.69 293 GLU B C 1
ATOM 5067 O O . GLU B 1 293 ? -15.039 15.211 26.094 1 96.69 293 GLU B O 1
ATOM 5072 N N . LEU B 1 294 ? -14.57 13.898 24.312 1 97 294 LEU B N 1
ATOM 5073 C CA . LEU B 1 294 ? -14.383 15.031 23.406 1 97 294 LEU B CA 1
ATOM 5074 C C . LEU B 1 294 ? -15.656 15.859 23.297 1 97 294 LEU B C 1
ATOM 5076 O O . LEU B 1 294 ? -15.602 17.094 23.328 1 97 294 LEU B O 1
ATOM 5080 N N . ALA B 1 295 ? -16.75 15.164 23.172 1 96.19 295 ALA B N 1
ATOM 5081 C CA . ALA B 1 295 ? -18.047 15.836 23.094 1 96.19 295 ALA B CA 1
ATOM 5082 C C . ALA B 1 295 ? -18.328 16.641 24.359 1 96.19 295 ALA B C 1
ATOM 5084 O O . ALA B 1 295 ? -18.734 17.797 24.297 1 96.19 295 ALA B O 1
ATOM 5085 N N . GLU B 1 296 ? -18.109 16.047 25.438 1 97.12 296 GLU B N 1
ATOM 5086 C CA . GLU B 1 296 ? -18.328 16.672 26.734 1 97.12 296 GLU B CA 1
ATOM 5087 C C . GLU B 1 296 ? -17.453 17.922 26.891 1 97.12 296 GLU B C 1
ATOM 5089 O O . GLU B 1 296 ? -17.938 18.984 27.266 1 97.12 296 GLU B O 1
ATOM 5094 N N . ARG B 1 297 ? -16.203 17.75 26.609 1 96.25 297 ARG B N 1
ATOM 5095 C CA . ARG B 1 297 ? -15.25 18.859 26.734 1 96.25 297 ARG B CA 1
ATOM 5096 C C . ARG B 1 297 ? -15.617 20.016 25.812 1 96.25 297 ARG B C 1
ATOM 5098 O O . ARG B 1 297 ? -15.57 21.172 26.219 1 96.25 297 ARG B O 1
ATOM 5105 N N . THR B 1 298 ? -15.961 19.672 24.594 1 96.88 298 THR B N 1
ATOM 5106 C CA . THR B 1 298 ? -16.312 20.688 23.609 1 96.88 298 THR B CA 1
ATOM 5107 C C . THR B 1 298 ? -17.547 21.469 24.062 1 96.88 298 THR B C 1
ATOM 5109 O O . THR B 1 298 ? -17.562 22.703 24.031 1 96.88 298 THR B O 1
ATOM 5112 N N . ALA B 1 299 ? -18.547 20.781 24.594 1 96.62 299 ALA B N 1
ATOM 5113 C CA . ALA B 1 299 ? -19.781 21.391 25.047 1 96.62 299 ALA B CA 1
ATOM 5114 C C . ALA B 1 299 ? -19.531 22.312 26.25 1 96.62 299 ALA B C 1
ATOM 5116 O O . ALA B 1 299 ? -20.094 23.391 26.344 1 96.62 299 ALA B O 1
ATOM 5117 N N . ARG B 1 300 ? -18.719 21.859 27.047 1 96.38 300 ARG B N 1
ATOM 5118 C CA . ARG B 1 300 ? -18.406 22.594 28.266 1 96.38 300 ARG B CA 1
ATOM 5119 C C . ARG B 1 300 ? -17.594 23.844 27.969 1 96.38 300 ARG B C 1
ATOM 5121 O O . ARG B 1 300 ? -17.844 24.906 28.562 1 96.38 300 ARG B O 1
ATOM 5128 N N . LEU B 1 301 ? -16.641 23.766 27.125 1 95.12 301 LEU B N 1
ATOM 5129 C CA . LEU B 1 301 ? -15.68 24.828 26.891 1 95.12 301 LEU B CA 1
ATOM 5130 C C . LEU B 1 301 ? -16.297 25.953 26.062 1 95.12 301 LEU B C 1
ATOM 5132 O O . LEU B 1 301 ? -16.078 27.141 26.344 1 95.12 301 LEU B O 1
ATOM 5136 N N . ILE B 1 302 ? -17.109 25.578 25 1 94.31 302 ILE B N 1
ATOM 5137 C CA . ILE B 1 302 ? -17.484 26.641 24.078 1 94.31 302 ILE B CA 1
ATOM 5138 C C . ILE B 1 302 ? -18.984 26.594 23.812 1 94.31 302 ILE B C 1
ATOM 5140 O O . ILE B 1 302 ? -19.516 27.422 23.062 1 94.31 302 ILE B O 1
ATOM 5144 N N . GLY B 1 303 ? -19.656 25.531 24.359 1 93.5 303 GLY B N 1
ATOM 5145 C CA . GLY B 1 303 ? -21.078 25.406 24.141 1 93.5 303 GLY B CA 1
ATOM 5146 C C . GLY B 1 303 ? -21.906 25.688 25.391 1 93.5 303 GLY B C 1
ATOM 5147 O O . GLY B 1 303 ? -21.516 26.5 26.219 1 93.5 303 GLY B O 1
ATOM 5148 N N . ASN B 1 304 ? -23.141 25.094 25.375 1 93.06 304 ASN B N 1
ATOM 5149 C CA . ASN B 1 304 ? -24.062 25.297 26.5 1 93.06 304 ASN B CA 1
ATOM 5150 C C . ASN B 1 304 ? -23.906 24.203 27.547 1 93.06 304 ASN B C 1
ATOM 5152 O O . ASN B 1 304 ? -24.734 24.094 28.453 1 93.06 304 ASN B O 1
ATOM 5156 N N . GLY B 1 305 ? -22.906 23.406 27.328 1 93.81 305 GLY B N 1
ATOM 5157 C CA . GLY B 1 305 ? -22.641 22.344 28.297 1 93.81 305 GLY B CA 1
ATOM 5158 C C . GLY B 1 305 ? -23.438 21.078 28.016 1 93.81 305 GLY B C 1
ATOM 5159 O O . GLY B 1 305 ? -23.203 20.047 28.656 1 93.81 305 GLY B O 1
ATOM 5160 N N . GLU B 1 306 ? -24.297 21.094 27.109 1 95.94 306 GLU B N 1
ATOM 5161 C CA . GLU B 1 306 ? -25.156 19.938 26.812 1 95.94 306 GLU B CA 1
ATOM 5162 C C . GLU B 1 306 ? -24.5 19.016 25.781 1 95.94 306 GLU B C 1
ATOM 5164 O O . GLU B 1 306 ? -24.047 19.484 24.734 1 95.94 306 GLU B O 1
ATOM 5169 N N . PHE B 1 307 ? -24.406 17.734 26.062 1 95.12 307 PHE B N 1
ATOM 5170 C CA . PHE B 1 307 ? -23.953 16.719 25.125 1 95.12 307 PHE B CA 1
ATOM 5171 C C . PHE B 1 307 ? -24.688 15.398 25.344 1 95.12 307 PHE B C 1
ATOM 5173 O O . PHE B 1 307 ? -25.234 15.164 26.422 1 95.12 307 PHE B O 1
ATOM 5180 N N . GLN B 1 308 ? -24.828 14.578 24.266 1 95 308 GLN B N 1
ATOM 5181 C CA . GLN B 1 308 ? -25.516 13.289 24.344 1 95 308 GLN B CA 1
ATOM 5182 C C . GLN B 1 308 ? -24.75 12.219 23.562 1 95 308 GLN B C 1
ATOM 5184 O O . GLN B 1 308 ? -24.219 12.484 22.484 1 95 308 GLN B O 1
ATOM 5189 N N . VAL B 1 309 ? -24.703 11.055 24.125 1 93.44 309 VAL B N 1
ATOM 5190 C CA . VAL B 1 309 ? -24.203 9.867 23.438 1 93.44 309 VAL B CA 1
ATOM 5191 C C . VAL B 1 309 ? -25.359 8.938 23.109 1 93.44 309 VAL B C 1
ATOM 5193 O O . VAL B 1 309 ? -26.016 8.406 24 1 93.44 309 VAL B O 1
ATOM 5196 N N . LEU B 1 310 ? -25.594 8.672 21.859 1 90.69 310 LEU B N 1
ATOM 5197 C CA . LEU B 1 310 ? -26.797 7.949 21.438 1 90.69 310 LEU B CA 1
ATOM 5198 C C . LEU B 1 310 ? -26.562 6.441 21.469 1 90.69 310 LEU B C 1
ATOM 5200 O O . LEU B 1 310 ? -27.516 5.664 21.422 1 90.69 310 LEU B O 1
ATOM 5204 N N . ASN B 1 311 ? -25.359 5.902 21.562 1 82.88 311 ASN B N 1
ATOM 5205 C CA . ASN B 1 311 ? -24.969 4.512 21.781 1 82.88 311 ASN B CA 1
ATOM 5206 C C . ASN B 1 311 ? -25.312 3.635 20.578 1 82.88 311 ASN B C 1
ATOM 5208 O O . ASN B 1 311 ? -25.703 2.479 20.734 1 82.88 311 ASN B O 1
ATOM 5212 N N . ALA B 1 312 ? -25.328 4.184 19.516 1 77.25 312 ALA B N 1
ATOM 5213 C CA . ALA B 1 312 ? -25.469 3.369 18.312 1 77.25 312 ALA B CA 1
ATOM 5214 C C . ALA B 1 312 ? -24.203 2.578 18.031 1 77.25 312 ALA B C 1
ATOM 5216 O O . ALA B 1 312 ? -23.125 2.898 18.562 1 77.25 312 ALA B O 1
ATOM 5217 N N . SER B 1 313 ? -24.359 1.405 17.344 1 78.25 313 SER B N 1
ATOM 5218 C CA . SER B 1 313 ? -23.188 0.65 16.922 1 78.25 313 SER B CA 1
ATOM 5219 C C . SER B 1 313 ? -22.234 1.517 16.094 1 78.25 313 SER B C 1
ATOM 5221 O O . SER B 1 313 ? -22.672 2.361 15.312 1 78.25 313 SER B O 1
ATOM 5223 N N . ASP B 1 314 ? -20.953 1.386 16.422 1 69.12 314 ASP B N 1
ATOM 5224 C CA . ASP B 1 314 ? -19.969 2.215 15.727 1 69.12 314 ASP B CA 1
ATOM 5225 C C . ASP B 1 314 ? -19.703 1.688 14.312 1 69.12 314 ASP B C 1
ATOM 5227 O O . ASP B 1 314 ? -19.516 0.486 14.125 1 69.12 314 ASP B O 1
ATOM 5231 N N . THR B 1 315 ? -20.016 2.447 13.273 1 60.47 315 THR B N 1
ATOM 5232 C CA . THR B 1 315 ? -19.797 2.049 11.891 1 60.47 315 THR B CA 1
ATOM 5233 C C . THR B 1 315 ? -18.672 2.859 11.266 1 60.47 315 THR B C 1
ATOM 5235 O O . THR B 1 315 ? -18.422 2.766 10.062 1 60.47 315 THR B O 1
ATOM 5238 N N . GLY B 1 316 ? -17.797 3.432 12.062 1 60.12 316 GLY B N 1
ATOM 5239 C CA . GLY B 1 316 ? -16.859 4.352 11.445 1 60.12 316 GLY B CA 1
ATOM 5240 C C . GLY B 1 316 ? -15.602 3.666 10.945 1 60.12 316 GLY B C 1
ATOM 5241 O O . GLY B 1 316 ? -15.445 2.453 11.102 1 60.12 316 GLY B O 1
ATOM 5242 N N . TRP B 1 317 ? -14.82 4.375 10.141 1 57 317 TRP B N 1
ATOM 5243 C CA . TRP B 1 317 ? -13.617 3.896 9.484 1 57 317 TRP B CA 1
ATOM 5244 C C . TRP B 1 317 ? -12.625 3.326 10.492 1 57 317 TRP B C 1
ATOM 5246 O O . TRP B 1 317 ? -11.938 2.342 10.219 1 57 317 TRP B O 1
ATOM 5256 N N . ASN B 1 318 ? -12.688 3.92 11.727 1 63.72 318 ASN B N 1
ATOM 5257 C CA . ASN B 1 318 ? -11.773 3.439 12.75 1 63.72 318 ASN B CA 1
ATOM 5258 C C . ASN B 1 318 ? -12.453 3.334 14.109 1 63.72 318 ASN B C 1
ATOM 5260 O O . ASN B 1 318 ? -12.258 4.188 14.977 1 63.72 318 ASN B O 1
ATOM 5264 N N . PRO B 1 319 ? -13.227 2.352 14.18 1 70.25 319 PRO B N 1
ATOM 5265 C CA . PRO B 1 319 ? -13.992 2.197 15.422 1 70.25 319 PRO B CA 1
ATOM 5266 C C . PRO B 1 319 ? -13.109 1.906 16.625 1 70.25 319 PRO B C 1
ATOM 5268 O O . PRO B 1 319 ? -13.609 1.792 17.75 1 70.25 319 PRO B O 1
ATOM 5271 N N . GLY B 1 320 ? -11.906 2.156 16.516 1 85.31 320 GLY B N 1
ATOM 5272 C CA . GLY B 1 320 ? -10.984 1.882 17.609 1 85.31 320 GLY B CA 1
ATOM 5273 C C . GLY B 1 320 ? -10.195 3.104 18.047 1 85.31 320 GLY B C 1
ATOM 5274 O O . GLY B 1 320 ? -10.773 4.152 18.328 1 85.31 320 GLY B O 1
ATOM 5275 N N . ARG B 1 321 ? -8.93 2.85 18.203 1 93.38 321 ARG B N 1
ATOM 5276 C CA . ARG B 1 321 ? -8.031 3.922 18.625 1 93.38 321 ARG B CA 1
ATOM 5277 C C . ARG B 1 321 ? -7.316 4.531 17.422 1 93.38 321 ARG B C 1
ATOM 5279 O O . ARG B 1 321 ? -7.117 3.859 16.406 1 93.38 321 ARG B O 1
ATOM 5286 N N . TYR B 1 322 ? -7.051 5.746 17.484 1 95.25 322 TYR B N 1
ATOM 5287 C CA . TYR B 1 322 ? -6.234 6.477 16.516 1 95.25 322 TYR B CA 1
ATOM 5288 C C . TYR B 1 322 ? -5.316 7.469 17.234 1 95.25 322 TYR B C 1
ATOM 5290 O O . TYR B 1 322 ? -5.57 8.68 17.203 1 95.25 322 TYR B O 1
ATOM 5298 N N . VAL B 1 323 ? -4.297 6.898 17.906 1 98 323 VAL B N 1
ATOM 5299 C CA . VAL B 1 323 ? -3.404 7.629 18.812 1 98 323 VAL B CA 1
ATOM 5300 C C . VAL B 1 323 ? -1.956 7.238 18.531 1 98 323 VAL B C 1
ATOM 5302 O O . VAL B 1 323 ? -1.578 6.074 18.688 1 98 323 VAL B O 1
ATOM 5305 N N . PRO B 1 324 ? -1.136 8.156 18.125 1 98.5 324 PRO B N 1
ATOM 5306 C CA . PRO B 1 324 ? 0.258 7.832 17.797 1 98.5 324 PRO B CA 1
ATOM 5307 C C . PRO B 1 324 ? 1.151 7.797 19.047 1 98.5 324 PRO B C 1
ATOM 5309 O O . PRO B 1 324 ? 0.858 8.461 20.031 1 98.5 324 PRO B O 1
ATOM 5312 N N . ASN B 1 325 ? 2.162 6.941 18.984 1 98.69 325 ASN B N 1
ATOM 5313 C CA . ASN B 1 325 ? 3.352 7.133 19.812 1 98.69 325 ASN B CA 1
ATOM 5314 C C . ASN B 1 325 ? 4.297 8.164 19.203 1 98.69 325 ASN B C 1
ATOM 5316 O O . ASN B 1 325 ? 4.73 8.008 18.047 1 98.69 325 ASN B O 1
ATOM 5320 N N . THR B 1 326 ? 4.594 9.25 19.938 1 98.62 326 THR B N 1
ATOM 5321 C CA . THR B 1 326 ? 5.398 10.328 19.359 1 98.62 326 THR B CA 1
ATOM 5322 C C . THR B 1 326 ? 6.789 10.359 19.984 1 98.62 326 THR B C 1
ATOM 5324 O O . THR B 1 326 ? 7.441 11.406 20.016 1 98.62 326 THR B O 1
ATOM 5327 N N . ASP B 1 327 ? 7.242 9.258 20.516 1 98.38 327 ASP B N 1
ATOM 5328 C CA . ASP B 1 327 ? 8.547 9.18 21.156 1 98.38 327 ASP B CA 1
ATOM 5329 C C . ASP B 1 327 ? 9.68 9.43 20.156 1 98.38 327 ASP B C 1
ATOM 5331 O O . ASP B 1 327 ? 10.672 10.07 20.5 1 98.38 327 ASP B O 1
ATOM 5335 N N . LEU B 1 328 ? 9.555 8.914 18.969 1 98.44 328 LEU B N 1
ATOM 5336 C CA . LEU B 1 328 ? 10.625 9 17.984 1 98.44 328 LEU B CA 1
ATOM 5337 C C . LEU B 1 328 ? 10.945 10.453 17.656 1 98.44 328 LEU B C 1
ATOM 5339 O O . LEU B 1 328 ? 12.109 10.867 17.688 1 98.44 328 LEU B O 1
ATOM 5343 N N . VAL B 1 329 ? 9.938 11.281 17.312 1 98.56 329 VAL B N 1
ATOM 5344 C CA . VAL B 1 329 ? 10.156 12.68 16.953 1 98.56 329 VAL B CA 1
ATOM 5345 C C . VAL B 1 329 ? 10.664 13.445 18.172 1 98.56 329 VAL B C 1
ATOM 5347 O O . VAL B 1 329 ? 11.477 14.359 18.047 1 98.56 329 VAL B O 1
ATOM 5350 N N . GLY B 1 330 ? 10.219 13.062 19.375 1 98.38 330 GLY B N 1
ATOM 5351 C CA . GLY B 1 330 ? 10.742 13.648 20.594 1 98.38 330 GLY B CA 1
ATOM 5352 C C . GLY B 1 330 ? 12.219 13.375 20.812 1 98.38 330 GLY B C 1
ATOM 5353 O O . GLY B 1 330 ? 13.008 14.305 21 1 98.38 330 GLY B O 1
ATOM 5354 N N . HIS B 1 331 ? 12.594 12.133 20.688 1 97.69 331 HIS B N 1
ATOM 5355 C CA . HIS B 1 331 ? 13.961 11.703 20.953 1 97.69 331 HIS B CA 1
ATOM 5356 C C . HIS B 1 331 ? 14.922 12.219 19.875 1 97.69 331 HIS B C 1
ATOM 5358 O O . HIS B 1 331 ? 16.031 12.656 20.188 1 97.69 331 HIS B O 1
ATOM 5364 N N . GLU B 1 332 ? 14.523 12.234 18.641 1 98 332 GLU B N 1
ATOM 5365 C CA . GLU B 1 332 ? 15.453 12.516 17.547 1 98 332 GLU B CA 1
ATOM 5366 C C . GLU B 1 332 ? 15.469 14 17.219 1 98 332 GLU B C 1
ATOM 5368 O O . GLU B 1 332 ? 16.5 14.531 16.781 1 98 332 GLU B O 1
ATOM 5373 N N . LEU B 1 333 ? 14.297 14.672 17.391 1 98.31 333 LEU B N 1
ATOM 5374 C CA . LEU B 1 333 ? 14.227 16.047 16.906 1 98.31 333 LEU B CA 1
ATOM 5375 C C . LEU B 1 333 ? 13.883 17 18.047 1 98.31 333 LEU B C 1
ATOM 5377 O O . LEU B 1 333 ? 13.789 18.219 17.844 1 98.31 333 LEU B O 1
ATOM 5381 N N . GLY B 1 334 ? 13.625 16.438 19.281 1 98.19 334 GLY B N 1
ATOM 5382 C CA . GLY B 1 334 ? 13.328 17.281 20.422 1 98.19 334 GLY B CA 1
ATOM 5383 C C . GLY B 1 334 ? 11.977 17.969 20.328 1 98.19 334 GLY B C 1
ATOM 5384 O O . GLY B 1 334 ? 11.828 19.109 20.781 1 98.19 334 GLY B O 1
ATOM 5385 N N . LEU B 1 335 ? 10.992 17.344 19.719 1 98.38 335 LEU B N 1
ATOM 5386 C CA . LEU B 1 335 ? 9.688 17.953 19.484 1 98.38 335 LEU B CA 1
ATOM 5387 C C . LEU B 1 335 ? 8.617 17.328 20.359 1 98.38 335 LEU B C 1
ATOM 5389 O O . LEU B 1 335 ? 8.469 16.094 20.391 1 98.38 335 LEU B O 1
ATOM 5393 N N . TYR B 1 336 ? 7.863 18.188 21.016 1 98.06 336 TYR B N 1
ATOM 5394 C CA . TYR B 1 336 ? 6.82 17.734 21.938 1 98.06 336 TYR B CA 1
ATOM 5395 C C . TYR B 1 336 ? 5.574 18.609 21.812 1 98.06 336 TYR B C 1
ATOM 5397 O O . TYR B 1 336 ? 5.664 19.781 21.469 1 98.06 336 TYR B O 1
ATOM 5405 N N . LYS B 1 337 ? 4.465 17.969 22.094 1 98.12 337 LYS B N 1
ATOM 5406 C CA . LYS B 1 337 ? 3.211 18.719 22.141 1 98.12 337 LYS B CA 1
ATOM 5407 C C . LYS B 1 337 ? 3.258 19.797 23.234 1 98.12 337 LYS B C 1
ATOM 5409 O O . LYS B 1 337 ? 3.711 19.531 24.344 1 98.12 337 LYS B O 1
ATOM 5414 N N . THR B 1 338 ? 2.732 21.047 22.906 1 98.19 338 THR B N 1
ATOM 5415 C CA . THR B 1 338 ? 2.805 22.125 23.891 1 98.19 338 THR B CA 1
ATOM 5416 C C . THR B 1 338 ? 1.418 22.688 24.172 1 98.19 338 THR B C 1
ATOM 5418 O O . THR B 1 338 ? 1.218 23.391 25.172 1 98.19 338 THR B O 1
ATOM 5421 N N . VAL B 1 339 ? 0.487 22.5 23.297 1 98 339 VAL B N 1
ATOM 5422 C CA . VAL B 1 339 ? -0.864 23.031 23.438 1 98 339 VAL B CA 1
ATOM 5423 C C . VAL B 1 339 ? -1.814 21.922 23.891 1 98 339 VAL B C 1
ATOM 5425 O O . VAL B 1 339 ? -1.877 20.859 23.281 1 98 339 VAL B O 1
ATOM 5428 N N . SER B 1 340 ? -2.535 22.156 24.938 1 97.44 340 SER B N 1
ATOM 5429 C CA . SER B 1 340 ? -3.479 21.172 25.438 1 97.44 340 SER B CA 1
ATOM 5430 C C . SER B 1 340 ? -4.684 21.031 24.516 1 97.44 340 SER B C 1
ATOM 5432 O O . SER B 1 340 ? -4.934 21.891 23.672 1 97.44 340 SER B O 1
ATOM 5434 N N . LEU B 1 341 ? -5.43 19.922 24.719 1 97.62 341 LEU B N 1
ATOM 5435 C CA . LEU B 1 341 ? -6.633 19.703 23.922 1 97.62 341 LEU B CA 1
ATOM 5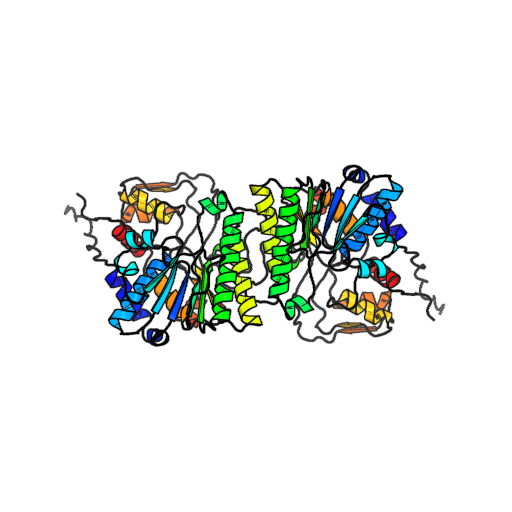436 C C . LEU B 1 341 ? -7.648 20.828 24.156 1 97.62 341 LEU B C 1
ATOM 5438 O O . LEU B 1 341 ? -8.25 21.328 23.219 1 97.62 341 LEU B O 1
ATOM 5442 N N . ASP B 1 342 ? -7.805 21.234 25.375 1 97.19 342 ASP B N 1
ATOM 5443 C CA . ASP B 1 342 ? -8.758 22.281 25.703 1 97.19 342 ASP B CA 1
ATOM 5444 C C . ASP B 1 342 ? -8.406 23.594 24.984 1 97.19 342 ASP B C 1
ATOM 5446 O O . ASP B 1 342 ? -9.281 24.234 24.406 1 97.19 342 ASP B O 1
ATOM 5450 N N . GLN B 1 343 ? -7.129 23.938 25.047 1 96.94 343 GLN B N 1
ATOM 5451 C CA . GLN B 1 343 ? -6.684 25.156 24.359 1 96.94 343 GLN B CA 1
ATOM 5452 C C . GLN B 1 343 ? -6.891 25.047 22.859 1 96.94 343 GLN B C 1
ATOM 5454 O O . GLN B 1 343 ? -7.277 26.016 22.203 1 96.94 343 GLN B O 1
ATOM 5459 N N . ALA B 1 344 ? -6.602 23.875 22.312 1 97.31 344 ALA B N 1
ATOM 5460 C CA . ALA B 1 344 ? -6.773 23.656 20.875 1 97.31 344 ALA B CA 1
ATOM 5461 C C . ALA B 1 344 ? -8.234 23.844 20.469 1 97.31 344 ALA B C 1
ATOM 5463 O O . ALA B 1 344 ? -8.516 24.469 19.438 1 97.31 344 ALA B O 1
ATOM 5464 N N . ILE B 1 345 ? -9.172 23.328 21.25 1 96.31 345 ILE B N 1
ATOM 5465 C CA . ILE B 1 345 ? -10.602 23.469 20.984 1 96.31 345 ILE B CA 1
ATOM 5466 C C . ILE B 1 345 ? -10.992 24.938 21.016 1 96.31 345 ILE B C 1
ATOM 5468 O O . ILE B 1 345 ? -11.625 25.438 20.094 1 96.31 345 ILE B O 1
ATOM 5472 N N . VAL B 1 346 ? -10.562 25.656 22 1 96.06 346 VAL B N 1
ATOM 5473 C CA . VAL B 1 346 ? -10.93 27.047 22.203 1 96.06 346 VAL B CA 1
ATOM 5474 C C . VAL B 1 346 ? -10.352 27.906 21.078 1 96.06 346 VAL B C 1
ATOM 5476 O O . VAL B 1 346 ? -11.055 28.719 20.484 1 96.06 346 VAL B O 1
ATOM 5479 N N . ARG B 1 347 ? -9.055 27.688 20.734 1 96.31 347 ARG B N 1
ATOM 5480 C CA . ARG B 1 347 ? -8.398 28.484 19.703 1 96.31 347 ARG B CA 1
ATOM 5481 C C . ARG B 1 347 ? -9.039 28.234 18.344 1 96.31 347 ARG B C 1
ATOM 5483 O O . ARG B 1 347 ? -9.164 29.156 17.531 1 96.31 347 ARG B O 1
ATOM 5490 N N . THR B 1 348 ? -9.43 27 18.109 1 95.94 348 THR B N 1
ATOM 5491 C CA . THR B 1 348 ? -10.133 26.672 16.859 1 95.94 348 THR B CA 1
ATOM 5492 C C . THR B 1 348 ? -11.469 27.406 16.797 1 95.94 348 THR B C 1
ATOM 5494 O O . THR B 1 348 ? -11.805 28 15.766 1 95.94 348 THR B O 1
ATOM 5497 N N . ALA B 1 349 ? -12.195 27.438 17.906 1 94.94 349 ALA B N 1
ATOM 5498 C CA . ALA B 1 349 ? -13.492 28.094 17.984 1 94.94 349 ALA B CA 1
ATOM 5499 C C . ALA B 1 349 ? -13.352 29.609 17.828 1 94.94 349 ALA B C 1
ATOM 5501 O O . ALA B 1 349 ? -14.148 30.234 17.141 1 94.94 349 ALA B O 1
ATOM 5502 N N . LEU B 1 350 ? -12.32 30.172 18.406 1 94.56 350 LEU B N 1
ATOM 5503 C CA . LEU B 1 350 ? -12.086 31.609 18.344 1 94.56 350 LEU B CA 1
ATOM 5504 C C . LEU B 1 350 ? -11.836 32.031 16.891 1 94.56 350 LEU B C 1
ATOM 5506 O O . LEU B 1 350 ? -12.336 33.094 16.469 1 94.56 350 LEU B O 1
ATOM 5510 N N . TRP B 1 351 ? -11.102 31.25 16.156 1 93.69 351 TRP B N 1
ATOM 5511 C CA . TRP B 1 351 ? -10.836 31.531 14.75 1 93.69 351 TRP B CA 1
ATOM 5512 C C . TRP B 1 351 ? -12.125 31.531 13.938 1 93.69 351 TRP B C 1
ATOM 5514 O O . TRP B 1 351 ? -12.273 32.281 12.977 1 93.69 351 TRP B O 1
ATOM 5524 N N . GLN B 1 352 ? -13.031 30.703 14.438 1 91.31 352 GLN B N 1
ATOM 5525 C CA . GLN B 1 352 ? -14.297 30.547 13.711 1 91.31 352 GLN B CA 1
ATOM 5526 C C . GLN B 1 352 ? -15.312 31.578 14.156 1 91.31 352 GLN B C 1
ATOM 5528 O O . GLN B 1 352 ? -16.484 31.516 13.781 1 91.31 352 GLN B O 1
ATOM 5533 N N . GLY B 1 353 ? -14.961 32.531 15.023 1 89 353 GLY B N 1
ATOM 5534 C CA . GLY B 1 353 ? -15.82 33.656 15.383 1 89 353 GLY B CA 1
ATOM 5535 C C . GLY B 1 353 ? -16.484 33.469 16.734 1 89 353 GLY B C 1
ATOM 5536 O O . GLY B 1 353 ? -17.422 34.219 17.062 1 89 353 GLY B O 1
ATOM 5537 N N . TRP B 1 354 ? -16 32.531 17.469 1 88.62 354 TRP B N 1
ATOM 5538 C CA . TRP B 1 354 ? -16.562 32.344 18.812 1 88.62 354 TRP B CA 1
ATOM 5539 C C . TRP B 1 354 ? -16.297 33.562 19.688 1 88.62 354 TRP B C 1
ATOM 5541 O O . TRP B 1 354 ? -15.172 34.062 19.719 1 88.62 354 TRP B O 1
ATOM 5551 N N . ASN B 1 355 ? -17.312 34.281 20.234 1 77.19 355 ASN B N 1
ATOM 5552 C CA . ASN B 1 355 ? -17.234 35.344 21.203 1 77.19 355 ASN B CA 1
ATOM 5553 C C . ASN B 1 355 ? -17.797 34.938 22.562 1 77.19 355 ASN B C 1
ATOM 5555 O O . ASN B 1 355 ? -18.922 34.469 22.656 1 77.19 355 ASN B O 1
ATOM 5559 N N . LYS B 1 356 ? -16.844 34.625 23.547 1 65.31 356 LYS B N 1
ATOM 5560 C CA . LYS B 1 356 ? -17.281 34.188 24.875 1 65.31 356 LYS B CA 1
ATOM 5561 C C . LYS B 1 356 ? -18.359 35.156 25.406 1 65.31 356 LYS B C 1
ATOM 5563 O O . LYS B 1 356 ? -19.016 34.844 26.406 1 65.31 356 LYS B O 1
ATOM 5568 N N . GLN B 1 357 ? -18.312 36.5 25.016 1 50.69 357 GLN B N 1
ATOM 5569 C CA . GLN B 1 357 ? -19.141 37.438 25.75 1 50.69 357 GLN B CA 1
ATOM 5570 C C . GLN B 1 357 ? -20.625 37.125 25.594 1 50.69 357 GLN B C 1
ATOM 5572 O O . GLN B 1 357 ? -21.484 37.906 26.031 1 50.69 357 GLN B O 1
ATOM 5577 N N . GLY B 1 358 ? -21.078 36.25 24.891 1 38.78 358 GLY B N 1
ATOM 5578 C CA . GLY B 1 358 ? -22.531 36.344 24.891 1 38.78 358 GLY B CA 1
ATOM 5579 C C . GLY B 1 358 ? -23.109 36.5 26.281 1 38.78 358 GLY B C 1
ATOM 5580 O O . GLY B 1 358 ? -22.391 36.375 27.281 1 38.78 358 GLY B O 1
ATOM 5581 N N . ASP B 1 359 ? -24.453 36.219 26.641 1 33.19 359 ASP B N 1
ATOM 5582 C CA . ASP B 1 359 ? -25.203 36.781 27.766 1 33.19 359 ASP B CA 1
ATOM 5583 C C . ASP B 1 359 ? -24.469 36.531 29.094 1 33.19 359 ASP B C 1
ATOM 5585 O O . ASP B 1 359 ? -23.891 35.469 29.297 1 33.19 359 ASP B O 1
#

pLDDT: mean 92.2, std 13.5, range [28.92, 98.94]

Sequence (718 aa):
MSDQSPTNAPSVQWSLAQDLEFITSSVGPYWNELKGARLFITGGTGFIGCWLLEALRYADRQLDLGLQATILTRNPSAFQAKAPHLASYGSFRFIAGNVADFAFPRGEFSHLIHAATDASADLNERNPRQMFDTVLLGTRRALDFGVAKSAKRCLFLSSGAIYGQQPWELEQVPETWTGAPDCLNPKNTYAEAKRAAEMLCSIYYKQFGLEVSIARIFALLGPYLALDIHFAAGNFILDALRGRPVIVQGNGRPCRSYLYASDLTVWLLHMLVRGQPGKAYNVGSNETVSIAELAERTARLIGNGEFQVLNASDTGWNPGRYVPNTDLVGHELGLYKTVSLDQAIVRTALWQGWNKQGDMSDQSPTNAPSVQWSLAQDLEFITSSVGPYWNELKGARLFITGGTGFIGCWLLEALRYADRQLDLGLQATILTRNPSAFQAKAPHLASYGSFRFIAGNVADFAFPRGEFSHLIHAATDASADLNERNPRQMFDTVLLGTRRALDFGVAKSAKRCLFLSSGAIYGQQPWELEQVPETWTGAPDCLNPKNTYAEAKRAAEMLCSIYYKQFGLEVSIARIFALLGPYLALDIHFAAGNFILDALRGRPVIVQGNGRPCRSYLYASDLTVWLLHMLVRGQPGKAYNVGSNETVSIAELAERTARLIGNGEFQVLNASDTGWNPGRYVPNTDLVGHELGLYKTVSLDQAIVRTALWQGWNKQGD

Organism: Rhodopseudomonas palustris (strain ATCC BAA-98 / CGA009) (NCBI:txid258594)

Nearest PDB structures (foldseek):
  4gll-assembly1_B  TM=9.057E-01  e=1.919E-26  Homo sapiens
  2b69-assembly1_A  TM=9.208E-01  e=3.907E-26  Homo sapiens
  8v4g-assembly1_B  TM=9.074E-01  e=3.969E-24  Campylobacter jejuni
  8v4g-assembly1_A  TM=9.204E-01  e=1.745E-23  Campylobacter jejuni
  8v4h-assembly1_A  TM=9.079E-01  e=4.000E-23  Campylobacter jejuni

Foldseek 3Di:
DPPPPPDPPPPPPDDVVVLLVVLLVLLPPLLQLQQQAEEEEEPLLADLNVLLLSNCLVNCVVVVSNYAYEYEDQDLPVSCVVPVVSSPRPRYHYDHDQLLDDDQDDDAGQEYEYDDAPPALVCLVPPLVCRLSSLQSSLVSSLVSCLVRVHNFYEYEAALLQQAADDQVRLAAEPPRPHGHDPVDSSSSNNVSRVVSLVVQLVCCVPRVHFYEYEHEFAEFAARDQLPGDDLLSVLLVCQLVQHAREAAAQQAAKGFYAYSSLQSSLRSLCRRPNGGSDYFYDTAQDIDTSQRSNQLSCVLQHVNHYYYNHHHDPDSHRYYGHHDRVVSCVPVVGDGDADPSRRSVNRSVSVPRDVPDD/DPPPPPDPPPPPPDDVVVLLVVLLVLLPPLLQLQQQAEEEEEPLLADLNVLLLSNCLVNCVVVVSNYAYEYEDQDLPVSCVVPVVSSPRPRYHYDHDQLLDDDQDDDAGQEYEYDDAPPALVCLVPPLVCRLSSLQSSLVSSLVSCLVRVHNFYEYEAALLQQAADDQVRLAAEPPRPHGHDPVDSSSSNNVSSVVSLVVQLVSCVPRVHFYEYEHEFAEFAFNDQLPGDDLLSVLLVCQLVQHAREAAAQQAAKGFYAYSSLQSSLRSLCRRPNGGSDYFYDTAQDIDTSQRSNQLSCVLQHVNHYYYNHHHDPDSHSHYGHHDRVVSCVPRVGDGDADPSRRSVNRSVSVPRDPPDD

Solvent-accessible surface area (backbone atoms only — not comparable to full-atom values): 37444 Å² total; per-residue (Å²): 136,83,80,76,68,78,79,75,70,73,80,79,88,78,53,70,66,57,44,42,49,49,33,49,60,71,48,42,79,59,56,63,77,42,46,59,29,26,33,39,27,34,27,38,86,42,48,70,22,41,49,47,50,51,43,52,53,52,40,30,70,74,63,67,29,64,42,36,37,40,31,45,30,79,48,57,67,62,43,35,72,73,40,44,75,63,58,64,32,86,50,44,44,74,42,74,38,50,64,56,70,48,78,82,73,87,75,75,29,43,30,36,37,46,48,55,62,79,86,41,67,63,43,33,69,76,37,28,62,58,39,30,45,50,35,35,40,18,43,50,40,50,51,50,48,35,60,76,42,60,27,65,29,23,27,36,61,48,42,46,50,34,38,28,76,37,50,77,86,49,76,46,50,46,84,80,57,44,42,26,46,60,46,60,42,42,86,34,29,60,27,44,24,44,38,49,35,44,30,50,51,20,32,40,28,72,75,70,63,44,32,34,15,32,35,25,36,53,43,69,36,30,67,72,59,72,36,88,47,102,42,68,68,32,39,35,48,49,30,9,69,70,65,36,63,17,73,37,65,26,61,30,70,34,32,34,21,51,24,30,47,52,51,51,44,34,52,51,54,47,32,39,75,67,40,55,62,57,39,71,33,47,42,51,20,70,55,77,40,30,48,44,55,49,32,46,50,43,8,56,74,63,29,81,50,40,55,47,69,66,56,34,80,69,81,56,98,58,64,29,37,53,29,38,36,43,59,65,38,27,74,75,68,69,45,71,88,80,63,50,64,67,56,27,54,50,51,26,40,45,67,72,64,56,64,85,75,62,135,136,84,79,76,68,78,78,75,72,72,81,79,89,78,52,71,66,56,44,44,50,49,31,49,59,70,48,43,77,58,56,62,77,41,47,59,30,27,34,39,27,33,28,36,86,43,48,70,22,42,51,48,52,51,43,52,53,51,41,31,71,74,64,67,29,66,43,35,36,39,29,45,31,80,47,56,68,63,43,35,72,73,40,44,75,63,56,64,32,86,49,43,42,75,42,74,38,48,64,56,72,50,78,83,72,86,76,76,29,44,30,37,38,46,49,57,59,80,84,43,67,64,44,33,69,76,37,28,62,58,38,29,45,50,34,36,41,18,44,50,42,50,51,50,48,35,62,75,41,59,27,64,30,24,27,38,60,48,42,46,50,35,39,28,75,39,51,76,86,49,76,45,50,45,84,81,58,45,42,24,45,60,44,60,42,43,87,33,30,61,27,44,23,44,38,49,33,45,30,50,50,21,33,41,28,73,76,71,63,43,33,34,15,33,35,24,36,53,45,70,34,29,66,72,58,73,37,87,48,100,41,68,69,31,40,35,47,50,30,9,70,70,64,35,65,16,73,36,67,28,58,30,70,35,32,34,21,52,24,30,47,53,50,50,43,35,51,51,55,45,32,40,75,70,40,55,63,56,38,69,34,48,43,49,22,68,56,80,38,30,48,44,55,47,31,45,51,41,8,55,74,63,28,81,52,41,55,46,68,65,56,34,81,71,81,57,97,56,65,29,36,53,29,37,34,44,60,64,38,26,74,76,68,69,46,70,89,80,62,51,63,68,57,26,53,51,51,25,39,44,66,73,64,56,63,88,76,56,139